Protein AF-0000000077099750 (afdb_homodimer)

InterPro domains:
  IPR000715 Glycosyl transferase, family 4 [PF00953] (78-249)
  IPR000715 Glycosyl transferase, family 4 [PTHR22926] (3-321)
  IPR003524 Phospho-N-acetylmuramoyl-pentapeptide transferase [MF_00038] (4-322)
  IPR003524 Phospho-N-acetylmuramoyl-pentapeptide transferase [TIGR00445] (16-322)
  IPR003524 Phospho-N-acetylmuramoyl-pentapeptide transferase [cd06852] (40-321)
  IPR018480 Phospho-N-acetylmuramoyl-pentapeptide transferase, conserved site [PF10555] (47-59)
  IPR018480 Phospho-N-acetylmuramoyl-pentapeptide transferase, conserved site [PS01347] (47-59)
  IPR018480 Phospho-N-acetylmuramoyl-pentapeptide transferase, conserved site [PS01348] (165-176)

Solvent-accessible surface area (backbone atoms only — not comparable to full-atom values): 31076 Å² total; per-residue (Å²): 105,80,45,65,72,52,48,28,18,55,48,2,17,52,47,10,46,67,46,38,65,60,50,46,56,53,33,37,60,48,38,60,90,54,81,78,79,84,81,67,66,76,79,56,64,82,49,71,80,45,22,56,50,40,13,55,42,35,50,50,7,28,49,59,29,30,64,79,42,35,85,88,20,57,58,35,50,64,30,48,48,37,16,48,46,34,16,49,55,15,37,52,25,40,42,36,27,39,68,64,57,30,92,62,47,60,53,71,67,55,52,46,50,51,52,49,51,48,47,48,54,50,48,50,44,44,69,74,73,43,90,70,70,45,47,29,41,39,69,70,54,73,79,42,62,47,77,43,61,86,49,32,59,63,47,51,49,52,48,39,55,50,36,18,49,4,27,41,52,37,56,75,50,61,34,27,38,46,51,38,44,30,47,41,28,46,43,51,23,53,50,31,48,35,31,36,75,64,73,57,56,67,43,42,33,54,47,29,26,2,43,27,13,3,32,56,21,43,36,73,42,14,36,54,82,42,60,37,36,38,44,45,15,23,23,23,12,50,11,23,35,54,33,40,46,25,48,75,68,28,32,51,67,41,42,65,53,32,41,32,68,26,48,50,18,39,47,34,36,52,50,33,52,56,45,26,74,72,68,72,44,71,80,51,93,32,67,34,43,72,49,24,44,39,77,69,69,43,53,69,68,34,54,36,51,50,52,29,51,52,32,48,53,31,30,53,51,46,44,52,21,88,106,80,45,64,71,52,48,30,18,54,48,1,16,52,46,10,47,66,46,38,66,60,50,44,54,54,33,37,60,48,38,59,89,54,82,80,78,84,79,67,66,76,79,55,63,82,49,73,80,45,23,56,50,40,13,55,41,36,50,50,7,28,48,59,29,30,64,79,42,35,84,89,21,58,57,34,51,66,33,48,47,37,17,49,46,33,17,47,54,14,36,54,25,39,43,36,27,39,69,63,58,30,92,61,47,61,54,70,67,56,51,46,49,51,50,50,51,48,47,47,54,50,48,50,43,44,71,73,73,46,88,71,70,46,46,29,42,39,69,70,54,73,75,41,64,46,76,42,61,83,51,32,59,64,48,49,48,52,49,38,55,52,37,16,49,3,26,42,52,37,57,74,50,60,34,26,38,46,51,38,45,31,47,43,28,46,41,52,23,55,50,30,47,34,30,36,74,64,73,56,57,66,43,41,32,54,49,29,26,2,43,27,12,3,32,56,22,43,35,73,42,14,35,54,83,40,59,36,36,38,43,44,16,23,23,24,12,51,10,23,34,54,35,40,47,25,48,76,69,28,32,51,68,41,41,64,53,33,41,32,68,26,46,51,18,39,48,34,36,52,51,34,52,55,45,25,74,72,69,72,43,72,79,52,91,33,67,34,44,72,48,26,44,39,78,69,69,43,54,67,68,33,54,35,51,50,53,28,51,52,32,46,52,31,31,54,50,47,46,56,20,80

Nearest PDB structures (foldseek):
  6oyh-assembly3_B  TM=9.081E-01  e=1.347E-19  Aquifex aeolicus VF5
  5ckr-assembly1_A-2  TM=8.961E-01  e=1.469E-19  Aquifex aeolicus VF5
  8tlu-assembly1_A  TM=9.001E-01  e=2.369E-19  Escherichia coli K-12
  8g02-assembly1_E  TM=8.988E-01  e=3.659E-19  Escherichia coli K-12
  8tlu-assembly1_E  TM=8.768E-01  e=4.749E-19  Escherichia coli K-12

Foldseek 3Di:
DDPCLLVLLQQLQVQLQVCVVVVLVVQLVLQPPADDDCPADVVCVVQSRAGEQSLVSLLVLLVVLCVVQCVVQVLQPLLNLLLQQQLVLQVQQSCCCRNVRDVGGDDPVSNVVSQCVSLVVSLVCCVPPHPLAQWADDFQPVGDTDRCVVCSSVVSSCLLVLLLVLLQLQQPFQLQSLLLLLLLLVLLLVLQVVCVVVVRHLSNNSSSSSSNNNSNNLSVQRHVVHNYGNTSSNSSSSSSSSSSSCVSSSHSVLCCQLVVSSNQQVVQVVCQVVCCVVPVDGPAPDGSCLSSVVVVPDDSNRSSVVSSVSSNVSSVSRVVRD/DDPCLLVLLQQLQVQLQVCVVVVLVVQLVLQPPADDDCPADVVCVVLSRAGEQSLVSLLVLLVVLCVVQCVVQVLQPLLNLLLQQQLVLQVQQSCCCRNVRDVGGDDPVSNVVSQCVSLVVSLVCCVPPHPLAQWADDFQPVGDTDRCVPCSSVVSSCLLVLLLVLLQLQQPFQLQSLLLLLLLLVLLLVLQVVCVVVVRHLSNNSSSSSSNNNSNNLSVQRHVVHNYGNTSSNSSSSSSSSSSSCVSSSHSVLCCQLVVSSNQQVVQVVCQVVCCVVPVDGPAPDGSCLSSVVVVPDDSNRSSVVSSVSSNVSSVSRVVRD

Radius of gyration: 25.01 Å; Cα contacts (8 Å, |Δi|>4): 1174; chains: 2; bounding box: 54×66×66 Å

Sequence (644 aa):
MNYSIVKPILIAFFVSVVLSPMMIKYLQKLKFGQFIRGEGPESHLKKSGTPTMGGLIILLGIIVASLFYVKDYPNIIPVLFVTLGFGFIGFIDDYIKVVMKRNLGLRAWQKMLGQIIVTGVFAYYLINHTDIGTSMLIPFSHGKYLELGALFVPAIFIILLGTVNGANFTDGLDGLASSVTVLIATFFTVVAIGAGISGNDPGLWPITCATVGALLGFLVFNVYPARVFMGDTGSLALGGFVAATAVMLRLPLFVPLVAFIYMIEVLSVMIQVVYFKKTGKRVFKMAPIHHHFELSGWPETKVVAIFAIVTAILCLIGLIAIMNYSIVKPILIAFFVSVVLSPMMIKYLQKLKFGQFIRGEGPESHLKKSGTPTMGGLIILLGIIVASLFYVKDYPNIIPVLFVTLGFGFIGFIDDYIKVVMKRNLGLRAWQKMLGQIIVTGVFAYYLINHTDIGTSMLIPFSHGKYLELGALFVPAIFIILLGTVNGANFTDGLDGLASSVTVLIATFFTVVAIGAGISGNDPGLWPITCATVGALLGFLVFNVYPARVFMGDTGSLALGGFVAATAVMLRLPLFVPLVAFIYMIEVLSVMIQVVYFKKTGKRVFKMAPIHHHFELSGWPETKVVAIFAIVTAILCLIGLIAI

Structure (mmCIF, N/CA/C/O backbone):
data_AF-0000000077099750-model_v1
#
loop_
_entity.id
_entity.type
_entity.pdbx_description
1 polymer Phospho-N-acetylmuramoyl-pentapeptide-transferase
#
loop_
_atom_site.group_PDB
_atom_site.id
_atom_site.type_symbol
_atom_site.label_atom_id
_atom_site.label_alt_id
_atom_site.label_comp_id
_atom_site.label_asym_id
_atom_site.label_entity_id
_atom_site.label_seq_id
_atom_site.pdbx_PDB_ins_code
_atom_site.Cartn_x
_atom_site.Cartn_y
_atom_site.Cartn_z
_atom_site.occupancy
_atom_site.B_iso_or_equiv
_atom_site.auth_seq_id
_atom_site.auth_comp_id
_atom_site.auth_asym_id
_atom_site.auth_atom_id
_atom_site.pdbx_PDB_model_num
ATOM 1 N N . MET A 1 1 ? -20.812 0.31 10.625 1 77.25 1 MET A N 1
ATOM 2 C CA . MET A 1 1 ? -20.156 -0.792 9.922 1 77.25 1 MET A CA 1
ATOM 3 C C . MET A 1 1 ? -19.312 -1.619 10.875 1 77.25 1 MET A C 1
ATOM 5 O O . MET A 1 1 ? -18.656 -1.07 11.766 1 77.25 1 MET A O 1
ATOM 9 N N . ASN A 1 2 ? -19.422 -2.939 10.828 1 81.69 2 ASN A N 1
ATOM 10 C CA . ASN A 1 2 ? -18.625 -3.844 11.641 1 81.69 2 ASN A CA 1
ATOM 11 C C . ASN A 1 2 ? -17.234 -4.066 11.023 1 81.69 2 ASN A C 1
ATOM 13 O O . ASN A 1 2 ? -17.109 -4.77 10.023 1 81.69 2 ASN A O 1
ATOM 17 N N . TYR A 1 3 ? -16.266 -3.436 11.688 1 87.94 3 TYR A N 1
ATOM 18 C CA . TYR A 1 3 ? -14.93 -3.492 11.117 1 87.94 3 TYR A CA 1
ATOM 19 C C . TYR A 1 3 ? -14.203 -4.754 11.562 1 87.94 3 TYR A C 1
ATOM 21 O O . TYR A 1 3 ? -13.055 -4.984 11.18 1 87.94 3 TYR A O 1
ATOM 29 N N . SER A 1 4 ? -14.883 -5.648 12.273 1 88.88 4 SER A N 1
ATOM 30 C CA . SER A 1 4 ? -14.289 -6.922 12.68 1 88.88 4 SER A CA 1
ATOM 31 C C . SER A 1 4 ? -14.008 -7.809 11.469 1 88.88 4 SER A C 1
ATOM 33 O O . SER A 1 4 ? -13.297 -8.812 11.586 1 88.88 4 SER A O 1
ATOM 35 N N . ILE A 1 5 ? -14.508 -7.379 10.375 1 92 5 ILE A N 1
ATOM 36 C CA . ILE A 1 5 ? -14.344 -8.125 9.133 1 92 5 ILE A CA 1
ATOM 37 C C . ILE A 1 5 ? -12.859 -8.172 8.75 1 92 5 ILE A C 1
ATOM 39 O O . ILE A 1 5 ? -12.445 -9.008 7.953 1 92 5 ILE A O 1
ATOM 43 N N . VAL A 1 6 ? -12 -7.289 9.383 1 95.5 6 VAL A N 1
ATOM 44 C CA . VAL A 1 6 ? -10.586 -7.242 9.023 1 95.5 6 VAL A CA 1
ATOM 45 C C . VAL A 1 6 ? -9.789 -8.203 9.906 1 95.5 6 VAL A C 1
ATOM 47 O O . VAL A 1 6 ? -8.578 -8.352 9.742 1 95.5 6 VAL A O 1
ATOM 50 N N . LYS A 1 7 ? -10.406 -8.938 10.859 1 97.5 7 LYS A N 1
ATOM 51 C CA . LYS A 1 7 ? -9.742 -9.812 11.82 1 97.5 7 LYS A CA 1
ATOM 52 C C . LYS A 1 7 ? -8.93 -10.898 11.117 1 97.5 7 LYS A C 1
ATOM 54 O O . LYS A 1 7 ? -7.805 -11.188 11.508 1 97.5 7 LYS A O 1
ATOM 59 N N . PRO A 1 8 ? -9.461 -11.523 10.023 1 98.5 8 PRO A N 1
ATOM 60 C CA . PRO A 1 8 ? -8.648 -12.547 9.352 1 98.5 8 PRO A CA 1
ATOM 61 C C . PRO A 1 8 ? -7.348 -11.984 8.797 1 98.5 8 PRO A C 1
ATOM 63 O O . PRO A 1 8 ? -6.352 -12.703 8.703 1 98.5 8 PRO A O 1
ATOM 66 N N . ILE A 1 9 ? -7.312 -10.664 8.406 1 98.88 9 ILE A N 1
ATOM 67 C CA . ILE A 1 9 ? -6.074 -10.031 7.965 1 98.88 9 ILE A CA 1
ATOM 68 C C . ILE A 1 9 ? -5.047 -10.062 9.094 1 98.88 9 ILE A C 1
ATOM 70 O O . ILE A 1 9 ? -3.906 -10.484 8.891 1 98.88 9 ILE A O 1
ATOM 74 N N . LEU A 1 10 ? -5.477 -9.672 10.289 1 98.75 10 LEU A N 1
ATOM 75 C CA . LEU A 1 10 ? -4.578 -9.578 11.438 1 98.75 10 LEU A CA 1
ATOM 76 C C . LEU A 1 10 ? -4.121 -10.961 11.875 1 98.75 10 LEU A C 1
ATOM 78 O O . LEU A 1 10 ? -2.947 -11.156 12.203 1 98.75 10 LEU A O 1
ATOM 82 N N . ILE A 1 11 ? -5.027 -11.961 11.859 1 98.69 11 ILE A N 1
ATOM 83 C CA . ILE A 1 11 ? -4.672 -13.328 12.219 1 98.69 11 ILE A CA 1
ATOM 84 C C . ILE A 1 11 ? -3.588 -13.844 11.273 1 98.69 11 ILE A C 1
ATOM 86 O O . ILE A 1 11 ? -2.537 -14.312 11.727 1 98.69 11 ILE A O 1
ATOM 90 N N . ALA A 1 12 ? -3.836 -13.766 9.984 1 98.94 12 ALA A N 1
ATOM 91 C CA . ALA A 1 12 ? -2.887 -14.273 9 1 98.94 12 ALA A CA 1
ATOM 92 C C . ALA A 1 12 ? -1.562 -13.516 9.07 1 98.94 12 ALA A C 1
ATOM 94 O O . ALA A 1 12 ? -0.493 -14.109 8.898 1 98.94 12 ALA A O 1
ATOM 95 N N . PHE A 1 13 ? -1.639 -12.164 9.312 1 98.88 13 PHE A N 1
ATOM 96 C CA . PHE A 1 13 ? -0.435 -11.344 9.438 1 98.88 13 PHE A CA 1
ATOM 97 C C . PHE A 1 13 ? 0.444 -11.852 10.578 1 98.88 13 PHE A C 1
ATOM 99 O O . PHE A 1 13 ? 1.636 -12.102 10.383 1 98.88 13 PHE A O 1
ATOM 106 N N . PHE A 1 14 ? -0.137 -11.992 11.727 1 98.69 14 PHE A N 1
ATOM 107 C CA . PHE A 1 14 ? 0.648 -12.336 12.906 1 98.69 14 PHE A CA 1
ATOM 108 C C . PHE A 1 14 ? 1.142 -13.773 12.82 1 98.69 14 PHE A C 1
ATOM 110 O O . PHE A 1 14 ? 2.238 -14.094 13.289 1 98.69 14 PHE A O 1
ATOM 117 N N . VAL A 1 15 ? 0.367 -14.695 12.195 1 98.62 15 VAL A N 1
ATOM 118 C CA . VAL A 1 15 ? 0.852 -16.047 11.953 1 98.62 15 VAL A CA 1
ATOM 119 C C . VAL A 1 15 ? 2.09 -16 11.062 1 98.62 15 VAL A C 1
ATOM 121 O O . VAL A 1 15 ? 3.104 -16.641 11.359 1 98.62 15 VAL A O 1
ATOM 124 N N . SER A 1 16 ? 2.041 -15.234 9.977 1 98.5 16 SER A N 1
ATOM 125 C CA . SER A 1 16 ? 3.148 -15.133 9.031 1 98.5 16 SER A CA 1
ATOM 126 C C . SER A 1 16 ? 4.379 -14.516 9.695 1 98.5 16 SER A C 1
ATOM 128 O O . SER A 1 16 ? 5.492 -15.008 9.531 1 98.5 16 SER A O 1
ATOM 130 N N . VAL A 1 17 ? 4.168 -13.445 10.492 1 98.5 17 VAL A N 1
ATOM 131 C CA . VAL A 1 17 ? 5.285 -12.734 11.109 1 98.5 17 VAL A CA 1
ATOM 132 C C . VAL A 1 17 ? 5.941 -13.625 12.164 1 98.5 17 VAL A C 1
ATOM 134 O O . VAL A 1 17 ? 7.172 -13.68 12.258 1 98.5 17 VAL A O 1
ATOM 137 N N . VAL A 1 18 ? 5.156 -14.328 12.93 1 98 18 VAL A N 1
ATOM 138 C CA . VAL A 1 18 ? 5.668 -15.109 14.055 1 98 18 VAL A CA 1
ATOM 139 C C . VAL A 1 18 ? 6.367 -16.359 13.523 1 98 18 VAL A C 1
ATOM 141 O O . VAL A 1 18 ? 7.387 -16.781 14.078 1 98 18 VAL A O 1
ATOM 144 N N . LEU A 1 19 ? 5.879 -16.906 12.453 1 96.81 19 LEU A N 1
ATOM 145 C CA . LEU A 1 19 ? 6.434 -18.156 11.914 1 96.81 19 LEU A CA 1
ATOM 146 C C . LEU A 1 19 ? 7.703 -17.875 11.117 1 96.81 19 LEU A C 1
ATOM 148 O O . LEU A 1 19 ? 8.523 -18.781 10.922 1 96.81 19 LEU A O 1
ATOM 152 N N . SER A 1 20 ? 7.879 -16.719 10.609 1 97.31 20 SER A N 1
ATOM 153 C CA . SER A 1 20 ? 8.898 -16.406 9.609 1 97.31 20 SER A CA 1
ATOM 154 C C . SER A 1 20 ? 10.305 -16.641 10.164 1 97.31 20 SER A C 1
ATOM 156 O O . SER A 1 20 ? 11.117 -17.312 9.531 1 97.31 20 SER A O 1
ATOM 158 N N . PRO A 1 21 ? 10.617 -16.109 11.398 1 96.81 21 PRO A N 1
ATOM 159 C CA . PRO A 1 21 ? 11.992 -16.312 11.875 1 96.81 21 PRO A CA 1
ATOM 160 C C . PRO A 1 21 ? 12.359 -17.781 12.023 1 96.81 21 PRO A C 1
ATOM 162 O O . PRO A 1 21 ? 13.453 -18.188 11.617 1 96.81 21 PRO A O 1
ATOM 165 N N . MET A 1 22 ? 11.477 -18.562 12.5 1 96.62 22 MET A N 1
ATOM 166 C CA . MET A 1 22 ? 11.734 -19.984 12.672 1 96.62 22 MET A CA 1
ATOM 167 C C . MET A 1 22 ? 11.836 -20.688 11.32 1 96.62 22 MET A C 1
ATOM 169 O O . MET A 1 22 ? 12.742 -21.5 11.102 1 96.62 22 MET A O 1
ATOM 173 N N . MET A 1 23 ? 10.953 -20.422 10.445 1 96.19 23 MET A N 1
ATOM 174 C CA . MET A 1 23 ? 10.93 -21.062 9.133 1 96.19 23 MET A CA 1
ATOM 175 C C . MET A 1 23 ? 12.141 -20.641 8.305 1 96.19 23 MET A C 1
ATOM 177 O O . MET A 1 23 ? 12.719 -21.469 7.582 1 96.19 23 MET A O 1
ATOM 181 N N . ILE A 1 24 ? 12.484 -19.359 8.438 1 96.31 24 ILE A N 1
ATOM 182 C CA . ILE A 1 24 ? 13.625 -18.859 7.688 1 96.31 24 ILE A CA 1
ATOM 183 C C . ILE A 1 24 ? 14.898 -19.578 8.133 1 96.31 24 ILE A C 1
ATOM 185 O O . ILE A 1 24 ? 15.703 -20 7.297 1 96.31 24 ILE A O 1
ATOM 189 N N . LYS A 1 25 ? 15.094 -19.75 9.406 1 95.38 25 LYS A N 1
ATOM 190 C CA . LYS A 1 25 ? 16.25 -20.484 9.922 1 95.38 25 LYS A CA 1
ATOM 191 C C . LYS A 1 25 ? 16.266 -21.922 9.406 1 95.38 25 LYS A C 1
ATOM 193 O O . LYS A 1 25 ? 17.312 -22.438 9.023 1 95.38 25 LYS A O 1
ATOM 198 N N . TYR A 1 26 ? 15.125 -22.516 9.445 1 95 26 TYR A N 1
ATOM 199 C CA . TYR A 1 26 ? 15 -23.891 8.969 1 95 26 TYR A CA 1
ATOM 200 C C . TYR A 1 26 ? 15.312 -23.984 7.48 1 95 26 TYR A C 1
ATOM 202 O O . TYR A 1 26 ? 16.047 -24.859 7.047 1 95 26 TYR A O 1
ATOM 210 N N . LEU A 1 27 ? 14.781 -23.078 6.668 1 94.12 27 LEU A N 1
ATOM 211 C CA . LEU A 1 27 ? 14.969 -23.094 5.223 1 94.12 27 LEU A CA 1
ATOM 212 C C . LEU A 1 27 ? 16.422 -22.781 4.867 1 94.12 27 LEU A C 1
ATOM 214 O O . LEU A 1 27 ? 16.938 -23.297 3.875 1 94.12 27 LEU A O 1
ATOM 218 N N . GLN A 1 28 ? 17.016 -21.938 5.68 1 92.75 28 GLN A N 1
ATOM 219 C CA . GLN A 1 28 ? 18.438 -21.641 5.488 1 92.75 28 GLN A CA 1
ATOM 220 C C . GLN A 1 28 ? 19.281 -22.891 5.664 1 92.75 28 GLN A C 1
ATOM 222 O O . GLN A 1 28 ? 20.25 -23.109 4.922 1 92.75 28 GLN A O 1
ATOM 227 N N . LYS A 1 29 ? 18.953 -23.688 6.582 1 90.69 29 LYS A N 1
ATOM 228 C CA . LYS A 1 29 ? 19.672 -24.938 6.82 1 90.69 29 LYS A CA 1
ATOM 229 C C . LYS A 1 29 ? 19.484 -25.906 5.648 1 90.69 29 LYS A C 1
ATOM 231 O O . LYS A 1 29 ? 20.422 -26.625 5.289 1 90.69 29 LYS A O 1
ATOM 236 N N . LEU A 1 30 ? 18.359 -25.922 5.117 1 88.81 30 LEU A N 1
ATOM 237 C CA . LEU A 1 30 ? 18.078 -26.828 3.998 1 88.81 30 LEU A CA 1
ATOM 238 C C . LEU A 1 30 ? 18.844 -26.391 2.754 1 88.81 30 LEU A C 1
ATOM 240 O O . LEU A 1 30 ? 19.234 -27.234 1.94 1 88.81 30 LEU A O 1
ATOM 244 N N . LYS A 1 31 ? 18.922 -25.062 2.572 1 82.31 31 LYS A N 1
ATOM 245 C CA . LYS A 1 31 ? 19.562 -24.531 1.38 1 82.31 31 LYS A CA 1
ATOM 246 C C . LYS A 1 31 ? 21.094 -24.656 1.464 1 82.31 31 LYS A C 1
ATOM 248 O O . LYS A 1 31 ? 21.781 -24.594 0.445 1 82.31 31 LYS A O 1
ATOM 253 N N . PHE A 1 32 ? 21.531 -24.812 2.619 1 68.81 32 PHE A N 1
ATOM 254 C CA . PHE A 1 32 ? 22.984 -24.875 2.838 1 68.81 32 PHE A CA 1
ATOM 255 C C . PHE A 1 32 ? 23.609 -25.953 1.98 1 68.81 32 PHE A C 1
ATOM 257 O O . PHE A 1 32 ? 23.141 -27.094 1.964 1 68.81 32 PHE A O 1
ATOM 264 N N . GLY A 1 33 ? 24.594 -25.531 1.117 1 59.81 33 GLY A N 1
ATOM 265 C CA . GLY A 1 33 ? 25.328 -26.453 0.26 1 59.81 33 GLY A CA 1
ATOM 266 C C . GLY A 1 33 ? 24.812 -26.484 -1.166 1 59.81 33 GLY A C 1
ATOM 267 O O . GLY A 1 33 ? 25.312 -27.25 -1.999 1 59.81 33 GLY A O 1
ATOM 268 N N . GLN A 1 34 ? 23.766 -25.672 -1.375 1 61.53 34 GLN A N 1
ATOM 269 C CA . GLN A 1 34 ? 23.188 -25.656 -2.717 1 61.53 34 GLN A CA 1
ATOM 270 C C . GLN A 1 34 ? 24 -24.781 -3.654 1 61.53 34 GLN A C 1
ATOM 272 O O . GLN A 1 34 ? 24.438 -23.688 -3.27 1 61.53 34 GLN A O 1
ATOM 277 N N . PHE A 1 35 ? 24.391 -25.266 -4.828 1 52.84 35 PHE A N 1
ATOM 278 C CA . PHE A 1 35 ? 25.094 -24.562 -5.883 1 52.84 35 PHE A CA 1
ATOM 279 C C . PHE A 1 35 ? 24.172 -23.609 -6.617 1 52.84 35 PHE A C 1
ATOM 281 O O . PHE A 1 35 ? 23.016 -23.953 -6.914 1 52.84 35 PHE A O 1
ATOM 288 N N . ILE A 1 36 ? 24.344 -22.203 -6.586 1 56.66 36 ILE A N 1
ATOM 289 C CA . ILE A 1 36 ? 23.5 -21.188 -7.203 1 56.66 36 ILE A CA 1
ATOM 290 C C . ILE A 1 36 ? 23.812 -21.094 -8.695 1 56.66 36 ILE A C 1
ATOM 292 O O . ILE A 1 36 ? 24.969 -20.891 -9.078 1 56.66 36 ILE A O 1
ATOM 296 N N . ARG A 1 37 ? 22.812 -21.516 -9.594 1 50.97 37 ARG A N 1
ATOM 297 C CA . ARG A 1 37 ? 22.969 -21.312 -11.031 1 50.97 37 ARG A CA 1
ATOM 298 C C . ARG A 1 37 ? 22.906 -19.828 -11.383 1 50.97 37 ARG A C 1
ATOM 300 O O . ARG A 1 37 ? 22.156 -19.078 -10.773 1 50.97 37 ARG A O 1
ATOM 307 N N . GLY A 1 38 ? 23.781 -19.234 -12.172 1 52 38 GLY A N 1
ATOM 308 C CA . GLY A 1 38 ? 24.156 -17.891 -12.555 1 52 38 GLY A CA 1
ATOM 309 C C . GLY A 1 38 ? 23.203 -17.25 -13.539 1 52 38 GLY A C 1
ATOM 310 O O . GLY A 1 38 ? 23.594 -16.406 -14.352 1 52 38 GLY A O 1
ATOM 311 N N . GLU A 1 39 ? 21.844 -17.703 -13.609 1 57.62 39 GLU A N 1
ATOM 312 C CA . GLU A 1 39 ? 21.047 -17.016 -14.633 1 57.62 39 GLU A CA 1
ATOM 313 C C . GLU A 1 39 ? 20.391 -15.766 -14.07 1 57.62 39 GLU A C 1
ATOM 315 O O . GLU A 1 39 ? 20.016 -15.727 -12.898 1 57.62 39 GLU A O 1
ATOM 320 N N . GLY A 1 40 ? 20.438 -14.594 -14.648 1 59.28 40 GLY A N 1
ATOM 321 C CA . GLY A 1 40 ? 19.891 -13.289 -14.312 1 59.28 40 GLY A CA 1
ATOM 322 C C . GLY A 1 40 ? 20.938 -12.195 -14.266 1 59.28 40 GLY A C 1
ATOM 323 O O . GLY A 1 40 ? 22.094 -12.43 -14.617 1 59.28 40 GLY A O 1
ATOM 324 N N . PRO A 1 41 ? 20.328 -11 -13.938 1 64.88 41 PRO A N 1
ATOM 325 C CA . PRO A 1 41 ? 21.312 -9.93 -13.82 1 64.88 41 PRO A CA 1
ATOM 326 C C . PRO A 1 41 ? 22.375 -10.227 -12.773 1 64.88 41 PRO A C 1
ATOM 328 O O . PRO A 1 41 ? 22.094 -10.867 -11.758 1 64.88 41 PRO A O 1
ATOM 331 N N . GLU A 1 42 ? 23.625 -9.953 -13.047 1 65.88 42 GLU A N 1
ATOM 332 C CA . GLU A 1 42 ? 24.766 -10.188 -12.18 1 65.88 42 GLU A CA 1
ATOM 333 C C . GLU A 1 42 ? 24.5 -9.672 -10.766 1 65.88 42 GLU A C 1
ATOM 335 O O . GLU A 1 42 ? 25.031 -10.219 -9.789 1 65.88 42 GLU A O 1
ATOM 340 N N . SER A 1 43 ? 23.641 -8.727 -10.703 1 64.62 43 SER A N 1
ATOM 341 C CA . SER A 1 43 ? 23.328 -8.117 -9.414 1 64.62 43 SER A CA 1
ATOM 342 C C . SER A 1 43 ? 22.609 -9.102 -8.5 1 64.62 43 SER A C 1
ATOM 344 O O . SER A 1 43 ? 22.594 -8.914 -7.281 1 64.62 43 SER A O 1
ATOM 346 N N . HIS A 1 44 ? 22.125 -10.156 -9.016 1 76 44 HIS A N 1
ATOM 347 C CA . HIS A 1 44 ? 21.375 -11.141 -8.242 1 76 44 HIS A CA 1
ATOM 348 C C . HIS A 1 44 ? 22.312 -12.141 -7.57 1 76 44 HIS A C 1
ATOM 350 O O . HIS A 1 44 ? 21.891 -12.883 -6.68 1 76 44 HIS A O 1
ATOM 356 N N . LEU A 1 45 ? 23.5 -12.172 -7.941 1 65.81 45 LEU A N 1
ATOM 357 C CA . LEU A 1 45 ? 24.484 -13.086 -7.348 1 65.81 45 LEU A CA 1
ATOM 358 C C . LEU A 1 45 ? 24.703 -12.758 -5.875 1 65.81 45 LEU A C 1
ATOM 360 O O . LEU A 1 45 ? 25.031 -13.641 -5.078 1 65.81 45 LEU A O 1
ATOM 364 N N . LYS A 1 46 ? 24.484 -11.547 -5.465 1 67.12 46 LYS A N 1
ATOM 365 C CA . LYS A 1 46 ? 24.672 -11.102 -4.09 1 67.12 46 LYS A CA 1
ATOM 366 C C . LYS A 1 46 ? 23.625 -11.695 -3.164 1 67.12 46 LYS A C 1
ATOM 368 O O . LYS A 1 46 ? 23.797 -11.711 -1.943 1 67.12 46 LYS A O 1
ATOM 373 N N . LYS A 1 47 ? 22.688 -12.352 -3.805 1 74.38 47 LYS A N 1
ATOM 374 C CA . LYS A 1 47 ? 21.578 -12.875 -3.021 1 74.38 47 LYS A CA 1
ATOM 375 C C . LYS A 1 47 ? 21.719 -14.375 -2.805 1 74.38 47 LYS A C 1
ATOM 377 O O . LYS A 1 47 ? 20.781 -15.031 -2.342 1 74.38 47 LYS A O 1
ATOM 382 N N . SER A 1 48 ? 22.625 -14.969 -3.102 1 72.06 48 SER A N 1
ATOM 383 C CA . SER A 1 48 ? 22.844 -16.406 -3.131 1 72.06 48 SER A CA 1
ATOM 384 C C . SER A 1 48 ? 22.625 -17.031 -1.755 1 72.06 48 SER A C 1
ATOM 386 O O . SER A 1 48 ? 22.234 -18.188 -1.648 1 72.06 48 SER A O 1
ATOM 388 N N . GLY A 1 49 ? 22.5 -16.312 -0.715 1 82.25 49 GLY A N 1
ATOM 389 C CA . GLY A 1 49 ? 22.344 -16.859 0.623 1 82.25 49 GLY A CA 1
ATOM 390 C C . GLY A 1 49 ? 20.938 -16.766 1.149 1 82.25 49 GLY A C 1
ATOM 391 O O . GLY A 1 49 ? 20.594 -17.391 2.158 1 82.25 49 GLY A O 1
ATOM 392 N N . THR A 1 50 ? 20.047 -16.297 0.363 1 91.62 50 THR A N 1
ATOM 393 C CA . THR A 1 50 ? 18.672 -16.125 0.818 1 91.62 50 THR A CA 1
ATOM 394 C C . THR A 1 50 ? 17.844 -17.375 0.562 1 91.62 50 THR A C 1
ATOM 396 O O . THR A 1 50 ? 17.812 -17.891 -0.562 1 91.62 50 THR A O 1
ATOM 399 N N . PRO A 1 51 ? 17.297 -17.953 1.582 1 94.75 51 PRO A N 1
ATOM 400 C CA . PRO A 1 51 ? 16.531 -19.188 1.397 1 94.75 51 PRO A CA 1
ATOM 401 C C . PRO A 1 51 ? 15.258 -18.984 0.577 1 94.75 51 PRO A C 1
ATOM 403 O O . PRO A 1 51 ? 14.719 -17.875 0.535 1 94.75 51 PRO A O 1
ATOM 406 N N . THR A 1 52 ? 14.828 -20.078 -0.102 1 94.75 52 THR A N 1
ATOM 407 C CA . THR A 1 52 ? 13.586 -20.094 -0.862 1 94.75 52 THR A CA 1
ATOM 408 C C . THR A 1 52 ? 12.562 -21.016 -0.203 1 94.75 52 THR A C 1
ATOM 410 O O . THR A 1 52 ? 12.727 -21.406 0.954 1 94.75 52 THR A O 1
ATOM 413 N N . MET A 1 53 ? 11.375 -21.156 -0.732 1 96.44 53 MET A N 1
ATOM 414 C CA . MET A 1 53 ? 10.242 -21.938 -0.228 1 96.44 53 MET A CA 1
ATOM 415 C C . MET A 1 53 ? 9.5 -21.172 0.86 1 96.44 53 MET A C 1
ATOM 417 O O . MET A 1 53 ? 8.766 -21.766 1.651 1 96.44 53 MET A O 1
ATOM 421 N N . GLY A 1 54 ? 9.703 -19.891 0.928 1 97.69 54 GLY A N 1
ATOM 422 C CA . GLY A 1 54 ? 9 -19.062 1.888 1 97.69 54 GLY A CA 1
ATOM 423 C C . GLY A 1 54 ? 7.5 -19.031 1.674 1 97.69 54 GLY A C 1
ATOM 424 O O . GLY A 1 54 ? 6.75 -18.594 2.553 1 97.69 54 GLY A O 1
ATOM 425 N N . GLY A 1 55 ? 7.082 -19.516 0.514 1 98.62 55 GLY A N 1
ATOM 426 C CA . GLY A 1 55 ? 5.656 -19.641 0.253 1 98.62 55 GLY A CA 1
ATOM 427 C C . GLY A 1 55 ? 4.918 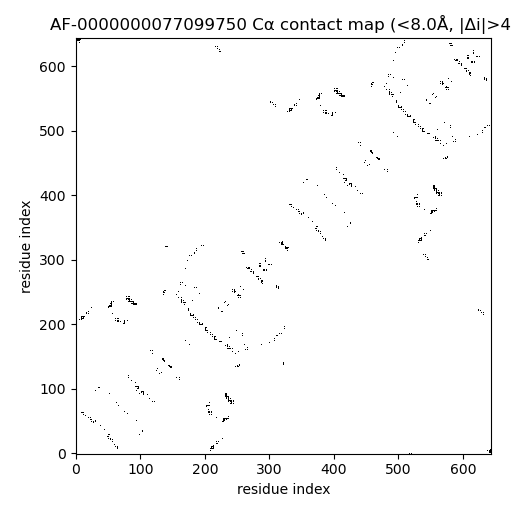-20.422 1.317 1 98.62 55 GLY A C 1
ATOM 428 O O . GLY A 1 55 ? 3.719 -20.234 1.521 1 98.62 55 GLY A O 1
ATOM 429 N N . LEU A 1 56 ? 5.594 -21.266 2.006 1 98.5 56 LEU A N 1
ATOM 430 C CA . LEU A 1 56 ? 5.008 -22.047 3.088 1 98.5 56 LEU A CA 1
ATOM 431 C C . LEU A 1 56 ? 4.48 -21.141 4.191 1 98.5 56 LEU A C 1
ATOM 433 O O . LEU A 1 56 ? 3.455 -21.438 4.812 1 98.5 56 LEU A O 1
ATOM 437 N N . ILE A 1 57 ? 5.191 -20.078 4.461 1 98.69 57 ILE A N 1
ATOM 438 C CA . ILE A 1 57 ? 4.785 -19.109 5.473 1 98.69 57 ILE A CA 1
ATOM 439 C C . ILE A 1 57 ? 3.459 -18.469 5.066 1 98.69 57 ILE A C 1
ATOM 441 O O . ILE A 1 57 ? 2.541 -18.359 5.883 1 98.69 57 ILE A O 1
ATOM 445 N N . ILE A 1 58 ? 3.361 -18.062 3.797 1 98.88 58 ILE A N 1
ATOM 446 C CA . ILE A 1 58 ? 2.158 -17.438 3.252 1 98.88 58 ILE A CA 1
ATOM 447 C C . ILE A 1 58 ? 0.982 -18.406 3.361 1 98.88 58 ILE A C 1
ATOM 449 O O . ILE A 1 58 ? -0.083 -18.047 3.867 1 98.88 58 ILE A O 1
ATOM 453 N N . LEU A 1 59 ? 1.231 -19.656 2.936 1 98.94 59 LEU A N 1
ATOM 454 C CA . LEU A 1 59 ? 0.175 -20.656 2.898 1 98.94 59 LEU A CA 1
ATOM 455 C C . LEU A 1 59 ? -0.314 -20.984 4.305 1 98.94 59 LEU A C 1
ATOM 457 O O . LEU A 1 59 ? -1.517 -21.141 4.527 1 98.94 59 LEU A O 1
ATOM 461 N N . LEU A 1 60 ? 0.577 -21.094 5.262 1 98.75 60 LEU A N 1
ATOM 462 C CA . LEU A 1 60 ? 0.182 -21.375 6.637 1 98.75 60 LEU A CA 1
ATOM 463 C C . LEU A 1 60 ? -0.655 -20.25 7.211 1 98.75 60 LEU A C 1
ATOM 465 O O . LEU A 1 60 ? -1.627 -20.484 7.93 1 98.75 60 LEU A O 1
ATOM 469 N N . GLY A 1 61 ? -0.255 -18.969 6.906 1 98.81 61 GLY A N 1
ATOM 470 C CA . GLY A 1 61 ? -1.066 -17.844 7.32 1 98.81 61 GLY A CA 1
ATOM 471 C C . GLY A 1 61 ? -2.479 -17.891 6.766 1 98.81 61 GLY A C 1
ATOM 472 O O . GLY A 1 61 ? -3.445 -17.672 7.5 1 98.81 61 GLY A O 1
ATOM 473 N N . ILE A 1 62 ? -2.586 -18.203 5.484 1 98.94 62 ILE A N 1
ATOM 474 C CA . ILE A 1 62 ? -3.883 -18.266 4.816 1 98.94 62 ILE A CA 1
ATOM 475 C C . ILE A 1 62 ? -4.711 -19.406 5.422 1 98.94 62 ILE A C 1
ATOM 477 O O . ILE A 1 62 ? -5.891 -19.219 5.727 1 98.94 62 ILE A O 1
ATOM 481 N N . ILE A 1 63 ? -4.094 -20.562 5.625 1 98.88 63 ILE A N 1
ATOM 482 C CA . ILE A 1 63 ? -4.789 -21.75 6.125 1 98.88 63 ILE A CA 1
ATOM 483 C C . ILE A 1 63 ? -5.32 -21.484 7.531 1 98.88 63 ILE A C 1
ATOM 485 O O . ILE A 1 63 ? -6.504 -21.688 7.805 1 98.88 63 ILE A O 1
ATOM 489 N N . VAL A 1 64 ? -4.465 -21 8.414 1 98.75 64 VAL A N 1
ATOM 490 C CA . VAL A 1 64 ? -4.836 -20.797 9.812 1 98.75 64 VAL A CA 1
ATOM 491 C C . VAL A 1 64 ? -5.988 -19.797 9.906 1 98.75 64 VAL A C 1
ATOM 493 O O . VAL A 1 64 ? -6.988 -20.062 10.586 1 98.75 64 VAL A O 1
ATOM 496 N N . ALA A 1 65 ? -5.891 -18.703 9.195 1 98.69 65 ALA A N 1
ATOM 497 C CA . ALA A 1 65 ? -6.965 -17.703 9.234 1 98.69 65 ALA A CA 1
ATOM 498 C C . ALA A 1 65 ? -8.25 -18.266 8.625 1 98.69 65 ALA A C 1
ATOM 500 O O . ALA A 1 65 ? -9.336 -18.062 9.156 1 98.69 65 ALA A O 1
ATOM 501 N N . SER A 1 66 ? -8.133 -19.031 7.527 1 98.38 66 SER A N 1
ATOM 502 C CA . SER A 1 66 ? -9.297 -19.562 6.816 1 98.38 66 SER A CA 1
ATOM 503 C C . SER A 1 66 ? -10.031 -20.594 7.656 1 98.38 66 SER A C 1
ATOM 505 O O . SER A 1 66 ? -11.25 -20.719 7.566 1 98.38 66 SER A O 1
ATOM 507 N N . LEU A 1 67 ? -9.32 -21.328 8.477 1 97.81 67 LEU A N 1
ATOM 508 C CA . LEU A 1 67 ? -9.906 -22.391 9.273 1 97.81 67 LEU A CA 1
ATOM 509 C C . LEU A 1 67 ? -10.906 -21.828 10.281 1 97.81 67 LEU A C 1
ATOM 511 O O . LEU A 1 67 ? -11.883 -22.5 10.625 1 97.81 67 LEU A O 1
ATOM 515 N N . PHE A 1 68 ? -10.742 -20.609 10.719 1 97.81 68 PHE A N 1
ATOM 516 C CA . PHE A 1 68 ? -11.664 -19.984 11.656 1 97.81 68 PHE A CA 1
ATOM 517 C C . PHE A 1 68 ? -12.977 -19.625 10.977 1 97.81 68 PHE A C 1
ATOM 519 O O . PHE A 1 68 ? -14 -19.422 11.641 1 97.81 68 PHE A O 1
ATOM 526 N N . TYR A 1 69 ? -12.961 -19.625 9.609 1 97.88 69 TYR A N 1
ATOM 527 C CA . TYR A 1 69 ? -14.117 -19.047 8.945 1 97.88 69 TYR A CA 1
ATOM 528 C C . TYR A 1 69 ? -14.742 -20.047 7.977 1 97.88 69 TYR A C 1
ATOM 530 O O . TYR A 1 69 ? -15.875 -19.844 7.516 1 97.88 69 TYR A O 1
ATOM 538 N N . VAL A 1 70 ? -14.094 -21.156 7.699 1 97.81 70 VAL A N 1
ATOM 539 C CA . VAL A 1 70 ? -14.461 -22.047 6.602 1 9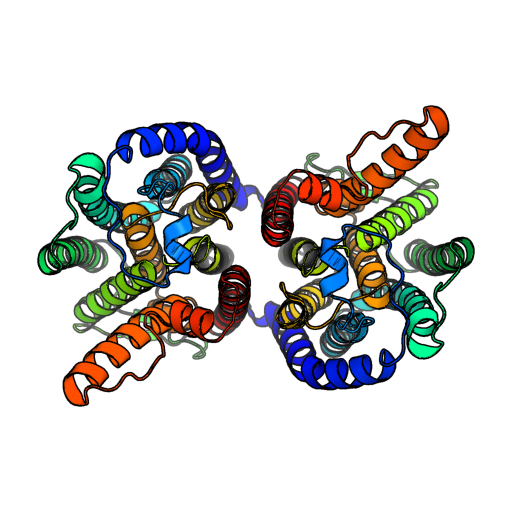7.81 70 VAL A CA 1
ATOM 540 C C . VAL A 1 70 ? -15.82 -22.672 6.879 1 97.81 70 VAL A C 1
ATOM 542 O O . VAL A 1 70 ? -16.594 -22.922 5.953 1 97.81 70 VAL A O 1
ATOM 545 N N . LYS A 1 71 ? -16.266 -22.922 8.109 1 97.94 71 LYS A N 1
ATOM 546 C CA . LYS A 1 71 ? -17.562 -23.516 8.453 1 97.94 71 LYS A CA 1
ATOM 547 C C . LYS A 1 71 ? -18.703 -22.578 8.055 1 97.94 71 LYS A C 1
ATOM 549 O O . LYS A 1 71 ? -19.703 -23.016 7.473 1 97.94 71 LYS A O 1
ATOM 554 N N . ASP A 1 72 ? -18.594 -21.312 8.375 1 97.31 72 ASP A N 1
ATOM 555 C CA . ASP A 1 72 ? -19.625 -20.312 8.109 1 97.31 72 ASP A CA 1
ATOM 556 C C . ASP A 1 72 ? -19.547 -19.812 6.668 1 97.31 72 ASP A C 1
ATOM 558 O O . ASP A 1 72 ? -20.531 -19.297 6.129 1 97.31 72 ASP A O 1
ATOM 562 N N . TYR A 1 73 ? -18.391 -20 6.023 1 97.44 73 TYR A N 1
ATOM 563 C CA . TYR A 1 73 ? -18.156 -19.531 4.66 1 97.44 73 TYR A CA 1
ATOM 564 C C . TYR A 1 73 ? -17.562 -20.641 3.797 1 97.44 73 TYR A C 1
ATOM 566 O O . TYR A 1 73 ? -16.391 -20.562 3.408 1 97.44 73 TYR A O 1
ATOM 574 N N . PRO A 1 74 ? -18.312 -21.547 3.43 1 97.19 74 PRO A N 1
ATOM 575 C CA . PRO A 1 74 ? -17.812 -22.734 2.746 1 97.19 74 PRO A CA 1
ATOM 576 C C . PRO A 1 74 ? -17.219 -22.438 1.375 1 97.19 74 PRO A C 1
ATOM 578 O O . PRO A 1 74 ? -16.453 -23.234 0.836 1 97.19 74 PRO A O 1
ATOM 581 N N . ASN A 1 75 ? -17.562 -21.266 0.77 1 97.44 75 ASN A N 1
ATOM 582 C CA . ASN A 1 75 ? -17.016 -20.922 -0.534 1 97.44 75 ASN A CA 1
ATOM 583 C C . ASN A 1 75 ? -15.516 -20.656 -0.455 1 97.44 75 ASN A C 1
ATOM 585 O O . ASN A 1 75 ? -14.852 -20.516 -1.483 1 97.44 75 ASN A O 1
ATOM 589 N N . ILE A 1 76 ? -14.938 -20.688 0.733 1 98.25 76 ILE A N 1
ATOM 590 C CA . ILE A 1 76 ? -13.5 -20.609 0.955 1 98.25 76 ILE A CA 1
ATOM 591 C C . ILE A 1 76 ? -12.828 -21.859 0.397 1 98.25 76 ILE A C 1
ATOM 593 O O . ILE A 1 76 ? -11.695 -21.797 -0.092 1 98.25 76 ILE A O 1
ATOM 597 N N . ILE A 1 77 ? -13.5 -22.953 0.373 1 98.38 77 ILE A N 1
ATOM 598 C CA . ILE A 1 77 ? -12.93 -24.281 0.151 1 98.38 77 ILE A CA 1
ATOM 599 C C . ILE A 1 77 ? -12.398 -24.375 -1.275 1 98.38 77 ILE A C 1
ATOM 601 O O . ILE A 1 77 ? -11.25 -24.781 -1.489 1 98.38 77 ILE A O 1
ATOM 605 N N . PRO A 1 78 ? -13.211 -24 -2.307 1 98.5 78 PRO A N 1
ATOM 606 C CA . PRO A 1 78 ? -12.648 -24.125 -3.654 1 98.5 78 PRO A CA 1
ATOM 607 C C . PRO A 1 78 ? -11.461 -23.203 -3.883 1 98.5 78 PRO A C 1
ATOM 609 O O . PRO A 1 78 ? -10.516 -23.562 -4.586 1 98.5 78 PRO A O 1
ATOM 612 N N . VAL A 1 79 ? -11.438 -21.984 -3.35 1 98.81 79 VAL A N 1
ATOM 613 C CA . VAL A 1 79 ? -10.312 -21.078 -3.479 1 98.81 79 VAL A CA 1
ATOM 614 C C . VAL A 1 79 ? -9.094 -21.656 -2.76 1 98.81 79 VAL A C 1
ATOM 616 O O . VAL A 1 79 ? -7.977 -21.609 -3.281 1 98.81 79 VAL A O 1
ATOM 619 N N . LEU A 1 80 ? -9.336 -22.156 -1.553 1 98.88 80 LEU A N 1
ATOM 620 C CA . LEU A 1 80 ? -8.266 -22.797 -0.782 1 98.88 80 LEU A CA 1
ATOM 621 C C . LEU A 1 80 ? -7.695 -24 -1.524 1 98.88 80 LEU A C 1
ATOM 623 O O . LEU A 1 80 ? -6.48 -24.203 -1.55 1 98.88 80 LEU A O 1
ATOM 627 N N . PHE A 1 81 ? -8.555 -24.797 -2.107 1 98.81 81 PHE A N 1
ATOM 628 C CA . PHE A 1 81 ? -8.141 -25.969 -2.871 1 98.81 81 PHE A CA 1
ATOM 629 C C . PHE A 1 81 ? -7.199 -25.562 -4.004 1 98.81 81 PHE A C 1
ATOM 631 O O . PHE A 1 81 ? -6.125 -26.156 -4.16 1 98.81 81 PHE A O 1
ATOM 638 N N . VAL A 1 82 ? -7.609 -24.594 -4.777 1 98.94 82 VAL A N 1
ATOM 639 C CA . VAL A 1 82 ? -6.809 -24.172 -5.918 1 98.94 82 VAL A CA 1
ATOM 640 C C . VAL A 1 82 ? -5.492 -23.562 -5.43 1 98.94 82 VAL A C 1
ATOM 642 O O . VAL A 1 82 ? -4.426 -23.859 -5.965 1 98.94 82 VAL A O 1
ATOM 645 N N . THR A 1 83 ? -5.535 -22.688 -4.402 1 98.94 83 THR A N 1
ATOM 646 C CA . THR A 1 83 ? -4.352 -22.047 -3.836 1 98.94 83 THR A CA 1
ATOM 647 C C . THR A 1 83 ? -3.354 -23.094 -3.348 1 98.94 83 THR A C 1
ATOM 649 O O . THR A 1 83 ? -2.18 -23.062 -3.725 1 98.94 83 THR A O 1
ATOM 652 N N . LEU A 1 84 ? -3.838 -24.062 -2.59 1 98.94 84 LEU A N 1
ATOM 653 C CA . LEU A 1 84 ? -2.977 -25.094 -2.021 1 98.94 84 LEU A CA 1
ATOM 654 C C . LEU A 1 84 ? -2.529 -26.078 -3.096 1 98.94 84 LEU A C 1
ATOM 656 O O . LEU A 1 84 ? -1.414 -26.609 -3.041 1 98.94 84 LEU A O 1
ATOM 660 N N . GLY A 1 85 ? -3.443 -26.406 -4.027 1 98.94 85 GLY A N 1
ATOM 661 C CA . GLY A 1 85 ? -3.062 -27.297 -5.121 1 98.94 85 GLY A CA 1
ATOM 662 C C . GLY A 1 85 ? -1.895 -26.766 -5.934 1 98.94 85 GLY A C 1
ATOM 663 O O . GLY A 1 85 ? -0.915 -27.469 -6.16 1 98.94 85 GLY A O 1
ATOM 664 N N . PHE A 1 86 ? -2.008 -25.531 -6.352 1 98.94 86 PHE A N 1
ATOM 665 C CA . PHE A 1 86 ? -0.915 -24.906 -7.094 1 98.94 86 PHE A CA 1
ATOM 666 C C . PHE A 1 86 ? 0.308 -24.719 -6.203 1 98.94 86 PHE A C 1
ATOM 668 O O . PHE A 1 86 ? 1.443 -24.875 -6.66 1 98.94 86 PHE A O 1
ATOM 675 N N . GLY A 1 87 ? 0.082 -24.344 -4.895 1 98.88 87 GLY A N 1
ATOM 676 C CA . GLY A 1 87 ? 1.178 -24.281 -3.941 1 98.88 87 GLY A CA 1
ATOM 677 C C . GLY A 1 87 ? 1.926 -25.594 -3.803 1 98.88 87 GLY A C 1
ATOM 678 O O . GLY A 1 87 ? 3.15 -25.609 -3.656 1 98.88 87 GLY A O 1
ATOM 679 N N . PHE A 1 88 ? 1.18 -26.656 -3.83 1 98.81 88 PHE A N 1
ATOM 680 C CA . PHE A 1 88 ? 1.769 -27.984 -3.715 1 98.81 88 PHE A CA 1
ATOM 681 C C . PHE A 1 88 ? 2.643 -28.297 -4.922 1 98.81 88 PHE A C 1
ATOM 683 O O . PHE A 1 88 ? 3.727 -28.859 -4.781 1 98.81 88 PHE A O 1
ATOM 690 N N . ILE A 1 89 ? 2.184 -28 -6.094 1 98.69 89 ILE A N 1
ATOM 691 C CA . ILE A 1 89 ? 2.99 -28.172 -7.297 1 98.69 89 ILE A CA 1
ATOM 692 C C . ILE A 1 89 ? 4.293 -27.375 -7.152 1 98.69 89 ILE A C 1
ATOM 694 O O . ILE A 1 89 ? 5.375 -27.906 -7.434 1 98.69 89 ILE A O 1
ATOM 698 N N . GLY A 1 90 ? 4.184 -26.109 -6.699 1 98.56 90 GLY A N 1
ATOM 699 C CA . GLY A 1 90 ? 5.359 -25.281 -6.461 1 98.56 90 GLY A CA 1
ATOM 700 C C . GLY A 1 90 ? 6.27 -25.844 -5.387 1 98.56 90 GLY A C 1
ATOM 701 O O . GLY A 1 90 ? 7.496 -25.766 -5.496 1 98.56 90 GLY A O 1
ATOM 702 N N . PHE A 1 91 ? 5.656 -26.406 -4.375 1 98.19 91 PHE A N 1
ATOM 703 C CA . PHE A 1 91 ? 6.418 -27 -3.281 1 98.19 91 PHE A CA 1
ATOM 704 C C . PHE A 1 91 ? 7.273 -28.156 -3.783 1 98.19 91 PHE A C 1
ATOM 706 O O . PHE A 1 91 ? 8.445 -28.281 -3.416 1 98.19 91 PHE A O 1
ATOM 713 N N . ILE A 1 92 ? 6.723 -29.016 -4.566 1 97.88 92 ILE A N 1
ATOM 714 C CA . ILE A 1 92 ? 7.48 -30.125 -5.125 1 97.88 92 ILE A CA 1
ATOM 715 C C . ILE A 1 92 ? 8.656 -29.594 -5.938 1 97.88 92 ILE A C 1
ATOM 717 O O . ILE A 1 92 ? 9.781 -30.094 -5.812 1 97.88 92 ILE A O 1
ATOM 721 N N . ASP A 1 93 ? 8.414 -28.594 -6.754 1 96.94 93 ASP A N 1
ATOM 722 C CA . ASP A 1 93 ? 9.461 -27.984 -7.57 1 96.94 93 ASP A CA 1
ATOM 723 C C . ASP A 1 93 ? 10.594 -27.438 -6.703 1 96.94 93 ASP A C 1
ATOM 725 O O . ASP A 1 93 ? 11.766 -27.734 -6.949 1 96.94 93 ASP A O 1
ATOM 729 N N . ASP A 1 94 ? 10.227 -26.688 -5.668 1 96.31 94 ASP A N 1
ATOM 730 C CA . ASP A 1 94 ? 11.219 -26.094 -4.766 1 96.31 94 ASP A CA 1
ATOM 731 C C . ASP A 1 94 ? 11.945 -27.172 -3.967 1 96.31 94 ASP A C 1
ATOM 733 O O . ASP A 1 94 ? 13.141 -27.062 -3.717 1 96.31 94 ASP A O 1
ATOM 737 N N . TYR A 1 95 ? 11.156 -28.156 -3.531 1 94.44 95 TYR A N 1
ATOM 738 C CA . TYR A 1 95 ? 11.719 -29.234 -2.725 1 94.44 95 TYR A CA 1
ATOM 739 C C . TYR A 1 95 ? 12.812 -29.969 -3.484 1 94.44 95 TYR A C 1
ATOM 741 O O . TYR A 1 95 ? 13.867 -30.266 -2.924 1 94.44 95 TYR A O 1
ATOM 749 N N . ILE A 1 96 ? 12.617 -30.266 -4.719 1 93.56 96 ILE A N 1
ATOM 750 C CA . ILE A 1 96 ? 13.586 -30.953 -5.562 1 93.56 96 ILE A CA 1
ATOM 751 C C . ILE A 1 96 ? 14.836 -30.094 -5.711 1 93.56 96 ILE A C 1
ATOM 753 O O . ILE A 1 96 ? 15.961 -30.578 -5.586 1 93.56 96 ILE A O 1
ATOM 757 N N . LYS A 1 97 ? 14.672 -28.812 -5.875 1 91.06 97 LYS A N 1
ATOM 758 C CA . LYS A 1 97 ? 15.805 -27.906 -6.07 1 91.06 97 LYS A CA 1
ATOM 759 C C . LYS A 1 97 ? 16.594 -27.734 -4.781 1 91.06 97 LYS A C 1
ATOM 761 O O . LYS A 1 97 ? 17.828 -27.828 -4.789 1 91.06 97 LYS A O 1
ATOM 766 N N . VAL A 1 98 ? 15.938 -27.594 -3.715 1 88.69 98 VAL A N 1
ATOM 767 C CA . VAL A 1 98 ? 16.578 -27.125 -2.486 1 88.69 98 VAL A CA 1
ATOM 768 C C . VAL A 1 98 ? 17 -28.328 -1.643 1 88.69 98 VAL A C 1
ATOM 770 O O . VAL A 1 98 ? 18.141 -28.391 -1.163 1 88.69 98 VAL A O 1
ATOM 773 N N . VAL A 1 99 ? 16.109 -29.203 -1.472 1 86.56 99 VAL A N 1
ATOM 774 C CA . VAL A 1 99 ? 16.359 -30.312 -0.546 1 86.56 99 VAL A CA 1
ATOM 775 C C . VAL A 1 99 ? 17.109 -31.422 -1.258 1 86.56 99 VAL A C 1
ATOM 777 O O . VAL A 1 99 ? 18.062 -32 -0.707 1 86.56 99 VAL A O 1
ATOM 780 N N . MET A 1 100 ? 16.703 -31.641 -2.48 1 87.69 100 MET A N 1
ATOM 781 C CA . MET A 1 100 ? 17.375 -32.719 -3.211 1 87.69 100 MET A CA 1
ATOM 782 C C . MET A 1 100 ? 18.609 -32.188 -3.934 1 87.69 100 MET A C 1
ATOM 784 O O . MET A 1 100 ? 19.328 -32.969 -4.574 1 87.69 100 MET A O 1
ATOM 788 N N . LYS A 1 101 ? 18.828 -30.891 -3.812 1 84.69 101 LYS A N 1
ATOM 789 C CA . LYS A 1 101 ? 20.047 -30.234 -4.312 1 84.69 101 LYS A CA 1
ATOM 790 C C . LYS A 1 101 ? 20.234 -30.5 -5.805 1 84.69 101 LYS A C 1
ATOM 792 O O . LYS A 1 101 ? 21.328 -30.844 -6.25 1 84.69 101 LYS A O 1
ATOM 797 N N . ARG A 1 102 ? 19.141 -30.438 -6.469 1 83.31 102 ARG A N 1
ATOM 798 C CA . ARG A 1 102 ? 19.188 -30.516 -7.926 1 83.31 102 ARG A CA 1
ATOM 799 C C . ARG A 1 102 ? 19.078 -29.141 -8.555 1 83.31 102 ARG A C 1
ATOM 801 O O . ARG A 1 102 ? 18.328 -28.281 -8.07 1 83.31 102 ARG A O 1
ATOM 808 N N . ASN A 1 103 ? 19.781 -28.969 -9.547 1 78.19 103 ASN A N 1
ATOM 809 C CA . ASN A 1 103 ? 19.797 -27.672 -10.188 1 78.19 103 ASN A CA 1
ATOM 810 C C . ASN A 1 103 ? 18.438 -27.312 -10.781 1 78.19 103 ASN A C 1
ATOM 812 O O . ASN A 1 103 ? 18.031 -26.156 -10.773 1 78.19 103 ASN A O 1
ATOM 816 N N . LEU A 1 104 ? 17.828 -28.375 -11.297 1 85.12 104 LEU A N 1
ATOM 817 C CA . LEU A 1 104 ? 16.516 -28.156 -11.906 1 85.12 104 LEU A CA 1
ATOM 818 C C . LEU A 1 104 ? 15.406 -28.781 -11.062 1 85.12 104 LEU A C 1
ATOM 820 O O . LEU A 1 104 ? 15.609 -29.844 -10.461 1 85.12 104 LEU A O 1
ATOM 824 N N . GLY A 1 105 ? 14.289 -28.109 -10.922 1 91.69 105 GLY A N 1
ATOM 825 C CA . GLY A 1 105 ? 13.102 -28.672 -10.297 1 91.69 105 GLY A CA 1
ATOM 826 C C . GLY A 1 105 ? 12.289 -29.547 -11.227 1 91.69 105 GLY A C 1
ATOM 827 O O . GLY A 1 105 ? 12.844 -30.375 -11.945 1 91.69 105 GLY A O 1
ATOM 828 N N . LEU A 1 106 ? 11 -29.422 -11.141 1 92.81 106 LEU A N 1
ATOM 829 C CA . LEU A 1 106 ? 10.109 -30.109 -12.062 1 92.81 106 LEU A CA 1
ATOM 830 C C . LEU A 1 106 ? 10.375 -29.672 -13.5 1 92.81 106 LEU A C 1
ATOM 832 O O . LEU A 1 106 ? 10.68 -28.5 -13.75 1 92.81 106 LEU A O 1
ATOM 836 N N . ARG A 1 107 ? 10.328 -30.703 -14.367 1 92.38 107 ARG A N 1
ATOM 837 C CA . ARG A 1 107 ? 10.32 -30.328 -15.773 1 92.38 107 ARG A CA 1
ATOM 838 C C . ARG A 1 107 ? 9.094 -29.5 -16.125 1 92.38 107 ARG A C 1
ATOM 840 O O . ARG A 1 107 ? 8.078 -29.562 -15.43 1 92.38 107 ARG A O 1
ATOM 847 N N . ALA A 1 108 ? 9.141 -28.75 -17.094 1 90.44 108 ALA A N 1
ATOM 848 C CA . ALA A 1 108 ? 8.078 -27.844 -17.516 1 90.44 108 ALA A CA 1
ATOM 849 C C . ALA A 1 108 ? 6.77 -28.594 -17.734 1 90.44 108 ALA A C 1
ATOM 851 O O . ALA A 1 108 ? 5.703 -28.141 -17.297 1 90.44 108 ALA A O 1
ATOM 852 N N . TRP A 1 109 ? 6.891 -29.734 -18.375 1 94.94 109 TRP A N 1
ATOM 853 C CA . TRP A 1 109 ? 5.68 -30.469 -18.703 1 94.94 109 TRP A CA 1
ATOM 854 C C . TRP A 1 109 ? 5.062 -31.078 -17.438 1 94.94 109 TRP A C 1
ATOM 856 O O . TRP A 1 109 ? 3.842 -31.219 -17.344 1 94.94 109 TRP A O 1
ATOM 866 N N . GLN A 1 110 ? 5.824 -31.422 -16.422 1 96.62 110 GLN A N 1
ATOM 867 C CA . GLN A 1 110 ? 5.316 -31.922 -15.148 1 96.62 110 GLN A CA 1
ATOM 868 C C . GLN A 1 110 ? 4.559 -30.828 -14.391 1 96.62 110 GLN A C 1
ATOM 870 O O . GLN A 1 110 ? 3.502 -31.094 -13.812 1 96.62 110 GLN A O 1
ATOM 875 N N . LYS A 1 111 ? 5.25 -29.703 -14.359 1 95.38 111 LYS A N 1
ATOM 876 C CA . LYS A 1 111 ? 4.59 -28.562 -13.727 1 95.38 111 LYS A CA 1
ATOM 877 C C . LYS A 1 111 ? 3.26 -28.25 -14.406 1 95.38 111 LYS A C 1
ATOM 879 O O . LYS A 1 111 ? 2.252 -28.031 -13.734 1 95.38 111 LYS A O 1
ATOM 884 N N . MET A 1 112 ? 3.232 -28.281 -15.688 1 97 112 MET A N 1
ATOM 885 C CA . MET A 1 112 ? 2.033 -28 -16.469 1 97 112 MET A CA 1
ATOM 886 C C . MET A 1 112 ? 0.963 -29.062 -16.219 1 97 112 MET A C 1
ATOM 888 O O . MET A 1 112 ? -0.218 -28.734 -16.094 1 97 112 MET A O 1
ATOM 892 N N . LEU A 1 113 ? 1.327 -30.297 -16.219 1 97.88 113 LEU A N 1
ATOM 893 C CA . LEU A 1 113 ? 0.387 -31.375 -15.953 1 97.88 113 LEU A CA 1
ATOM 894 C C . LEU A 1 113 ? -0.29 -31.188 -14.602 1 97.88 113 LEU A C 1
ATOM 896 O O . LEU A 1 113 ? -1.504 -31.375 -14.477 1 97.88 113 LEU A O 1
ATOM 900 N N . GLY A 1 114 ? 0.49 -30.906 -13.555 1 98.5 114 GLY A N 1
ATOM 901 C CA . GLY A 1 114 ? -0.083 -30.594 -12.25 1 98.5 114 GLY A CA 1
ATOM 902 C C . GLY A 1 114 ? -1.091 -29.469 -12.297 1 98.5 114 GLY A C 1
ATOM 903 O O . GLY A 1 114 ? -2.164 -29.562 -11.695 1 98.5 114 GLY A O 1
ATOM 904 N N . GLN A 1 115 ? -0.726 -28.422 -13.023 1 98.69 115 GLN A N 1
ATOM 905 C CA . GLN A 1 115 ? -1.603 -27.25 -13.141 1 98.69 115 GLN A CA 1
ATOM 906 C C . GLN A 1 115 ? -2.904 -27.625 -13.852 1 98.69 115 GLN A C 1
ATOM 908 O O . GLN A 1 115 ? -3.979 -27.156 -13.461 1 98.69 115 GLN A O 1
ATOM 913 N N . ILE A 1 116 ? -2.783 -28.438 -14.859 1 98.62 116 ILE A N 1
ATOM 914 C CA . ILE A 1 116 ? -3.951 -28.875 -15.617 1 98.62 116 ILE A CA 1
ATOM 915 C C . ILE A 1 116 ? -4.867 -29.703 -14.719 1 98.62 116 ILE A C 1
ATOM 917 O O . ILE A 1 116 ? -6.086 -29.547 -14.75 1 98.62 116 ILE A O 1
ATOM 921 N N . ILE A 1 117 ? -4.309 -30.547 -13.914 1 98.75 117 ILE A N 1
ATOM 922 C CA . ILE A 1 117 ? -5.082 -31.422 -13.039 1 98.75 117 ILE A CA 1
ATOM 923 C C . ILE A 1 117 ? -5.828 -30.578 -12.008 1 98.75 117 ILE A C 1
ATOM 925 O O . ILE A 1 117 ? -7.043 -30.734 -11.836 1 98.75 117 ILE A O 1
ATOM 929 N N . VAL A 1 118 ? -5.152 -29.656 -11.305 1 98.88 118 VAL A N 1
ATOM 930 C CA . VAL A 1 118 ? -5.777 -28.812 -10.297 1 98.88 118 VAL A CA 1
ATOM 931 C C . VAL A 1 118 ? -6.879 -27.969 -10.938 1 98.88 118 VAL A C 1
ATOM 933 O O . VAL A 1 118 ? -7.973 -27.844 -10.391 1 98.88 118 VAL A O 1
ATOM 936 N N . THR A 1 119 ? -6.578 -27.406 -12.117 1 98.88 119 THR A N 1
ATOM 937 C CA . THR A 1 119 ? -7.543 -26.594 -12.836 1 98.88 119 THR A CA 1
ATOM 938 C C . THR A 1 119 ? -8.758 -27.422 -13.242 1 98.88 119 THR A C 1
ATOM 940 O O . THR A 1 119 ? -9.898 -26.953 -13.156 1 98.88 119 THR A O 1
ATOM 943 N N . GLY A 1 120 ? -8.477 -28.641 -13.727 1 98.75 120 GLY A N 1
ATOM 944 C CA . GLY A 1 120 ? -9.562 -29.516 -14.117 1 98.75 120 GLY A CA 1
ATOM 945 C C . GLY A 1 120 ? -10.5 -29.859 -12.977 1 98.75 120 GLY A C 1
ATOM 946 O O . GLY A 1 120 ? -11.727 -29.828 -13.148 1 98.75 120 GLY A O 1
ATOM 947 N N . VAL A 1 121 ? -9.969 -30.188 -11.844 1 98.75 121 VAL A N 1
ATOM 948 C CA . VAL A 1 121 ? -10.781 -30.5 -10.672 1 98.75 121 VAL A CA 1
ATOM 949 C C . VAL A 1 121 ? -11.602 -29.266 -10.273 1 98.75 121 VAL A C 1
ATOM 951 O O . VAL A 1 121 ? -12.781 -29.375 -9.938 1 98.75 121 VAL A O 1
ATOM 954 N N . PHE A 1 122 ? -11.047 -28.094 -10.312 1 98.62 122 PHE A N 1
ATOM 955 C CA . PHE A 1 122 ? -11.727 -26.844 -9.992 1 98.62 122 PHE A CA 1
ATOM 956 C C . PHE A 1 122 ? -12.859 -26.578 -10.969 1 98.62 122 PHE A C 1
ATOM 958 O O . PHE A 1 122 ? -13.977 -26.234 -10.562 1 98.62 122 PHE A O 1
ATOM 965 N N . ALA A 1 123 ? -12.539 -26.766 -12.273 1 98.12 123 ALA A N 1
ATOM 966 C CA . ALA A 1 123 ? -13.562 -26.562 -13.297 1 98.12 123 ALA A CA 1
ATOM 967 C C . ALA A 1 123 ? -14.734 -27.516 -13.094 1 98.12 123 ALA A C 1
ATOM 969 O O . ALA A 1 123 ? -15.898 -27.125 -13.227 1 98.12 123 ALA A O 1
ATOM 970 N N . TYR A 1 124 ? -14.391 -28.75 -12.805 1 97.44 124 TYR A N 1
ATOM 971 C CA . TYR A 1 124 ? -15.422 -29.734 -12.531 1 97.44 124 TYR A CA 1
ATOM 972 C C . TYR A 1 124 ? -16.281 -29.312 -11.352 1 97.44 124 TYR A C 1
ATOM 974 O O . TYR A 1 124 ? -17.516 -29.406 -11.406 1 97.44 124 TYR A O 1
ATOM 982 N N . TYR A 1 125 ? -15.648 -28.875 -10.273 1 97.5 125 TYR A N 1
ATOM 983 C CA . TYR A 1 125 ? -16.359 -28.406 -9.094 1 97.5 125 TYR A CA 1
ATOM 984 C C . TYR A 1 125 ? -17.281 -27.25 -9.438 1 97.5 125 TYR A C 1
ATOM 986 O O . TYR A 1 125 ? -18.438 -27.203 -8.992 1 97.5 125 TYR A O 1
ATOM 994 N N . LEU A 1 126 ? -16.812 -26.281 -10.227 1 96.75 126 LEU A N 1
ATOM 995 C CA . LEU A 1 126 ? -17.594 -25.094 -10.594 1 96.75 126 LEU A CA 1
ATOM 996 C C . LEU A 1 126 ? -18.875 -25.5 -11.32 1 96.75 126 LEU A C 1
ATOM 998 O O . LEU A 1 126 ? -19.953 -24.969 -11.031 1 96.75 126 LEU A O 1
ATOM 1002 N N . ILE A 1 127 ? -18.766 -26.453 -12.195 1 95.25 127 ILE A N 1
ATOM 1003 C CA . ILE A 1 127 ? -19.859 -26.828 -13.062 1 95.25 127 ILE A CA 1
ATOM 1004 C C . ILE A 1 127 ? -20.875 -27.656 -12.281 1 95.25 127 ILE A C 1
ATOM 1006 O O . ILE A 1 127 ? -22.094 -27.516 -12.461 1 95.25 127 ILE A O 1
ATOM 1010 N N . ASN A 1 128 ? -20.453 -28.422 -11.359 1 95.38 128 ASN A N 1
ATOM 1011 C CA . ASN A 1 128 ? -21.328 -29.453 -10.797 1 95.38 128 ASN A CA 1
ATOM 1012 C C . ASN A 1 128 ? -21.75 -29.094 -9.375 1 95.38 128 ASN A C 1
ATOM 1014 O O . ASN A 1 128 ? -22.734 -29.641 -8.867 1 95.38 128 ASN A O 1
ATOM 1018 N N . HIS A 1 129 ? -21.047 -28.188 -8.766 1 94 129 HIS A N 1
ATOM 1019 C CA . HIS A 1 129 ? -21.312 -28.047 -7.344 1 94 129 HIS A CA 1
ATOM 1020 C C . HIS A 1 129 ? -21.531 -26.578 -6.969 1 94 129 HIS A C 1
ATOM 1022 O O . HIS A 1 129 ? -21.562 -26.234 -5.785 1 94 129 HIS A O 1
ATOM 1028 N N . THR A 1 130 ? -21.5 -25.734 -7.953 1 91.25 130 THR A N 1
ATOM 1029 C CA . THR A 1 130 ? -21.766 -24.328 -7.684 1 91.25 130 THR A CA 1
ATOM 1030 C C . THR A 1 130 ? -22.875 -23.812 -8.594 1 91.25 130 THR A C 1
ATOM 1032 O O . THR A 1 130 ? -23.234 -24.469 -9.578 1 91.25 130 THR A O 1
ATOM 1035 N N . ASP A 1 131 ? -23.516 -22.656 -8.203 1 87.19 131 ASP A N 1
ATOM 1036 C CA . ASP A 1 131 ? -24.547 -22.016 -9.008 1 87.19 131 ASP A CA 1
ATOM 1037 C C . ASP A 1 131 ? -23.984 -20.812 -9.766 1 87.19 131 ASP A C 1
ATOM 1039 O O . ASP A 1 131 ? -24.734 -19.906 -10.141 1 87.19 131 ASP A O 1
ATOM 1043 N N . ILE A 1 132 ? -22.656 -20.766 -9.859 1 86.56 132 ILE A N 1
ATOM 1044 C CA . ILE A 1 132 ? -22.016 -19.609 -10.492 1 86.56 132 ILE A CA 1
ATOM 1045 C C . ILE A 1 132 ? -22.328 -19.594 -11.984 1 86.56 132 ILE A C 1
ATOM 1047 O O . ILE A 1 132 ? -22.359 -18.531 -12.602 1 86.56 132 ILE A O 1
ATOM 1051 N N . GLY A 1 133 ? -22.656 -20.812 -12.609 1 89.06 133 GLY A N 1
ATOM 1052 C CA . GLY A 1 133 ? -22.922 -20.891 -14.039 1 89.06 133 GLY A CA 1
ATOM 1053 C C . GLY A 1 133 ? -21.688 -20.656 -14.891 1 89.06 133 GLY A C 1
ATOM 1054 O O . GLY A 1 133 ? -20.578 -21.016 -14.492 1 89.06 133 GLY A O 1
ATOM 1055 N N . THR A 1 134 ? -21.938 -20.125 -16.109 1 94.31 134 THR A N 1
ATOM 1056 C CA . THR A 1 134 ? -20.844 -19.938 -17.078 1 94.31 134 THR A CA 1
ATOM 1057 C C . THR A 1 134 ? -20.703 -18.453 -17.438 1 94.31 134 THR A C 1
ATOM 1059 O O . THR A 1 134 ? -20.203 -18.125 -18.5 1 94.31 134 THR A O 1
ATOM 1062 N N . SER A 1 135 ? -21.25 -17.578 -16.547 1 94.69 135 SER A N 1
ATOM 1063 C CA . SER A 1 135 ? -21.281 -16.141 -16.859 1 94.69 135 SER A CA 1
ATOM 1064 C C . SER A 1 135 ? -20.125 -15.414 -16.203 1 94.69 135 SER A C 1
ATOM 1066 O O . SER A 1 135 ? -19.719 -15.75 -15.078 1 94.69 135 SER A O 1
ATOM 1068 N N . MET A 1 136 ? -19.547 -14.461 -16.844 1 97.5 136 MET A N 1
ATOM 1069 C CA . MET A 1 136 ? -18.484 -13.594 -16.359 1 97.5 136 MET A CA 1
ATOM 1070 C C . MET A 1 136 ? -18.844 -12.125 -16.547 1 97.5 136 MET A C 1
ATOM 1072 O O . MET A 1 136 ? -19.281 -11.719 -17.625 1 97.5 136 MET A O 1
ATOM 1076 N N . LEU A 1 137 ? -18.703 -11.344 -15.508 1 97.19 137 LEU A N 1
ATOM 1077 C CA . LEU A 1 137 ? -19.016 -9.922 -15.602 1 97.19 137 LEU A CA 1
ATOM 1078 C C . LEU A 1 137 ? -18.078 -9.219 -16.578 1 97.19 137 LEU A C 1
ATOM 1080 O O . LEU A 1 137 ? -16.859 -9.398 -16.516 1 97.19 137 LEU A O 1
ATOM 1084 N N . ILE A 1 138 ? -18.609 -8.477 -17.5 1 98.19 138 ILE A N 1
ATOM 1085 C CA 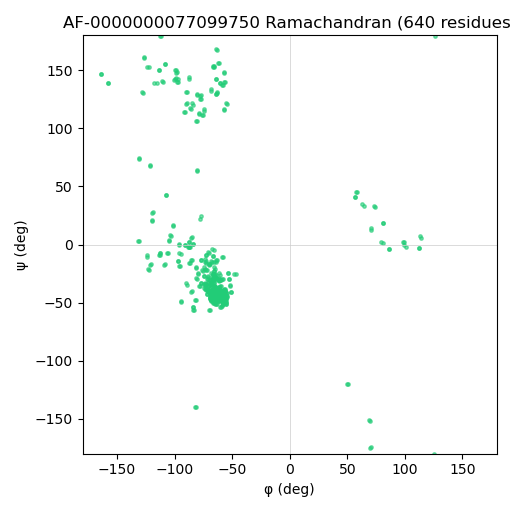. ILE A 1 138 ? -17.844 -7.719 -18.469 1 98.19 138 ILE A CA 1
ATOM 1086 C C . ILE A 1 138 ? -17.422 -6.375 -17.875 1 98.19 138 ILE A C 1
ATOM 1088 O O . ILE A 1 138 ? -18.281 -5.586 -17.453 1 98.19 138 ILE A O 1
ATOM 1092 N N . PRO A 1 139 ? -16.109 -6.141 -17.812 1 97.88 139 PRO A N 1
ATOM 1093 C CA . PRO A 1 139 ? -15.672 -4.867 -17.25 1 97.88 139 PRO A CA 1
ATOM 1094 C C . PRO A 1 139 ? -16.266 -3.66 -17.969 1 97.88 139 PRO A C 1
ATOM 1096 O O . PRO A 1 139 ? -16.422 -3.68 -19.188 1 97.88 139 PRO A O 1
ATOM 1099 N N . PHE A 1 140 ? -16.672 -2.578 -17.25 1 96.62 140 PHE A N 1
ATOM 1100 C CA . PHE A 1 140 ? -17.125 -1.271 -17.719 1 96.62 140 PHE A CA 1
ATOM 1101 C C . PHE A 1 140 ? -18.5 -1.375 -18.375 1 96.62 140 PHE A C 1
ATOM 1103 O O . PHE A 1 140 ? -18.938 -0.448 -19.062 1 96.62 140 PHE A O 1
ATOM 1110 N N . SER A 1 141 ? -19.25 -2.551 -18.234 1 94.56 141 SER A N 1
ATOM 1111 C CA . SER A 1 141 ? -20.547 -2.734 -18.891 1 94.56 141 SER A CA 1
ATOM 1112 C C . SER A 1 141 ? -21.703 -2.359 -17.969 1 94.56 141 SER A C 1
ATOM 1114 O O . SER A 1 141 ? -22.844 -2.254 -18.406 1 94.56 141 SER A O 1
ATOM 1116 N N . HIS A 1 142 ? -21.453 -2.109 -16.766 1 86.25 142 HIS A N 1
ATOM 1117 C CA . HIS A 1 142 ? -22.438 -1.756 -15.758 1 86.25 142 HIS A CA 1
ATOM 1118 C C . HIS A 1 142 ? -23.5 -2.85 -15.609 1 86.25 142 HIS A C 1
ATOM 1120 O O . HIS A 1 142 ? -24.703 -2.57 -15.641 1 86.25 142 HIS A O 1
ATOM 1126 N N . GLY A 1 143 ? -22.922 -4.18 -15.555 1 90.25 143 GLY A N 1
ATOM 1127 C CA . GLY A 1 143 ? -23.812 -5.25 -15.125 1 90.25 143 GLY A CA 1
ATOM 1128 C C . GLY A 1 143 ? -24.094 -6.266 -16.219 1 90.25 143 GLY A C 1
ATOM 1129 O O . GLY A 1 143 ? -24.891 -7.188 -16.016 1 90.25 143 GLY A O 1
ATOM 1130 N N . LYS A 1 144 ? -23.438 -6.133 -17.328 1 95.94 144 LYS A N 1
ATOM 1131 C CA . LYS A 1 144 ? -23.625 -7.133 -18.375 1 95.94 144 LYS A CA 1
ATOM 1132 C C . LYS A 1 144 ? -22.672 -8.305 -18.188 1 95.94 144 LYS A C 1
ATOM 1134 O O . LYS A 1 144 ? -21.516 -8.125 -17.781 1 95.94 144 LYS A O 1
ATOM 1139 N N . TYR A 1 145 ? -23.203 -9.516 -18.5 1 96.75 145 TYR A N 1
ATOM 1140 C CA . TYR A 1 145 ? -22.422 -10.742 -18.328 1 96.75 145 TYR A CA 1
ATOM 1141 C C . TYR A 1 145 ? -22.156 -11.422 -19.672 1 96.75 145 TYR A C 1
ATOM 1143 O O . TYR A 1 145 ? -23.031 -11.422 -20.547 1 96.75 145 TYR A O 1
ATOM 1151 N N . LEU A 1 146 ? -21 -11.906 -19.828 1 97.12 146 LEU A N 1
ATOM 1152 C CA . LEU A 1 146 ? -20.656 -12.773 -20.953 1 97.12 146 LEU A CA 1
ATOM 1153 C C . LEU A 1 146 ? -20.984 -14.227 -20.641 1 97.12 146 LEU A C 1
ATOM 1155 O O . LEU A 1 146 ? -20.453 -14.805 -19.703 1 97.12 146 LEU A O 1
ATOM 1159 N N . GLU A 1 147 ? -21.922 -14.828 -21.422 1 96.62 147 GLU A N 1
ATOM 1160 C CA . GLU A 1 147 ? -22.266 -16.234 -21.281 1 96.62 147 GLU A CA 1
ATOM 1161 C C . GLU A 1 147 ? -21.422 -17.109 -22.188 1 96.62 147 GLU A C 1
ATOM 1163 O O . GLU A 1 147 ? -21.562 -17.047 -23.422 1 96.62 147 GLU A O 1
ATOM 1168 N N . LEU A 1 148 ? -20.609 -17.922 -21.562 1 96.5 148 LEU A N 1
ATOM 1169 C CA . LEU A 1 148 ? -19.625 -18.641 -22.359 1 96.5 148 LEU A CA 1
ATOM 1170 C C . LEU A 1 148 ? -20.141 -20.031 -22.703 1 96.5 148 LEU A C 1
ATOM 1172 O O . LEU A 1 148 ? -19.703 -20.641 -23.688 1 96.5 148 LEU A O 1
ATOM 1176 N N . GLY A 1 149 ? -21.141 -20.594 -22.031 1 95.5 149 GLY A N 1
ATOM 1177 C CA . GLY A 1 149 ? -21.609 -21.938 -22.281 1 95.5 149 GLY A CA 1
ATOM 1178 C C . GLY A 1 149 ? -20.5 -22.969 -22.312 1 95.5 149 GLY A C 1
ATOM 1179 O O . GLY A 1 149 ? -19.703 -23.062 -21.375 1 95.5 149 GLY A O 1
ATOM 1180 N N . ALA A 1 150 ? -20.344 -23.656 -23.422 1 94.56 150 ALA A N 1
ATOM 1181 C CA . ALA A 1 150 ? -19.375 -24.75 -23.562 1 94.56 150 ALA A CA 1
ATOM 1182 C C . ALA A 1 150 ? -17.938 -24.219 -23.547 1 94.56 150 ALA A C 1
ATOM 1184 O O . ALA A 1 150 ? -17 -24.953 -23.234 1 94.56 150 ALA A O 1
ATOM 1185 N N . LEU A 1 151 ? -17.781 -23.016 -23.75 1 97.38 151 LEU A N 1
ATOM 1186 C CA . LEU A 1 151 ? -16.453 -22.422 -23.828 1 97.38 151 LEU A CA 1
ATOM 1187 C C . LEU A 1 151 ? -15.953 -22.016 -22.438 1 97.38 151 LEU A C 1
ATOM 1189 O O . LEU A 1 151 ? -14.812 -21.594 -22.281 1 97.38 151 LEU A O 1
ATOM 1193 N N . PHE A 1 152 ? -16.828 -22.234 -21.453 1 97.44 152 PHE A N 1
ATOM 1194 C CA . PHE A 1 152 ? -16.5 -21.828 -20.078 1 97.44 152 PHE A CA 1
ATOM 1195 C C . PHE A 1 152 ? -15.297 -22.609 -19.562 1 97.44 152 PHE A C 1
ATOM 1197 O O . PHE A 1 152 ? -14.344 -22.016 -19.047 1 97.44 152 PHE A O 1
ATOM 1204 N N . VAL A 1 153 ? -15.266 -23.891 -19.75 1 97.5 153 VAL A N 1
ATOM 1205 C CA . VAL A 1 153 ? -14.211 -24.734 -19.203 1 97.5 153 VAL A CA 1
ATOM 1206 C C . VAL A 1 153 ? -12.883 -24.406 -19.875 1 97.5 153 VAL A C 1
ATOM 1208 O O . VAL A 1 153 ? -11.875 -24.156 -19.203 1 97.5 153 VAL A O 1
ATOM 1211 N N . PRO A 1 154 ? -12.789 -24.312 -21.219 1 98.12 154 PRO A N 1
ATOM 1212 C CA . PRO A 1 154 ? -11.539 -23.875 -21.859 1 98.12 154 PRO A CA 1
ATOM 1213 C C . PRO A 1 154 ? -11.078 -22.516 -21.359 1 98.12 154 PRO A C 1
ATOM 1215 O O . PRO A 1 154 ? -9.883 -22.281 -21.172 1 98.12 154 PRO A O 1
ATOM 1218 N N . ALA A 1 155 ? -12.016 -21.625 -21.172 1 98.25 155 ALA A N 1
ATOM 1219 C CA . ALA A 1 155 ? -11.672 -20.297 -20.688 1 98.25 155 ALA A CA 1
ATOM 1220 C C . ALA A 1 155 ? -11.062 -20.359 -19.297 1 98.25 155 ALA A C 1
ATOM 1222 O O . ALA A 1 155 ? -10.109 -19.641 -19 1 98.25 155 ALA A O 1
ATOM 1223 N N . ILE A 1 156 ? -11.625 -21.203 -18.453 1 98.31 156 ILE A N 1
ATOM 1224 C CA . ILE A 1 156 ? -11.117 -21.375 -17.094 1 98.31 156 ILE A CA 1
ATOM 1225 C C . ILE A 1 156 ? -9.672 -21.859 -17.141 1 98.31 156 ILE A C 1
ATOM 1227 O O . ILE A 1 156 ? -8.828 -21.406 -16.359 1 98.31 156 ILE A O 1
ATOM 1231 N N . PHE A 1 157 ? -9.359 -22.766 -18.031 1 98.56 157 PHE A N 1
ATOM 1232 C CA . PHE A 1 157 ? -8 -23.266 -18.156 1 98.56 157 PHE A CA 1
ATOM 1233 C C . PHE A 1 157 ? -7.055 -22.141 -18.578 1 98.56 157 PHE A C 1
ATOM 1235 O O . PHE A 1 157 ? -5.969 -22 -18.016 1 98.56 157 PHE A O 1
ATOM 1242 N N . ILE A 1 158 ? -7.465 -21.344 -19.516 1 98.19 158 ILE A N 1
ATOM 1243 C CA . ILE A 1 158 ? -6.633 -20.25 -20.016 1 98.19 158 ILE A CA 1
ATOM 1244 C C . ILE A 1 158 ? -6.402 -19.234 -18.906 1 98.19 158 ILE A C 1
ATOM 1246 O O . ILE A 1 158 ? -5.277 -18.781 -18.688 1 98.19 158 ILE A O 1
ATOM 1250 N N . ILE A 1 159 ? -7.422 -18.922 -18.203 1 98.31 159 ILE A N 1
ATOM 1251 C CA . ILE A 1 159 ? -7.375 -17.906 -17.156 1 98.31 159 ILE A CA 1
ATOM 1252 C C . ILE A 1 159 ? -6.484 -18.375 -16 1 98.31 159 ILE A C 1
ATOM 1254 O O . ILE A 1 159 ? -5.609 -17.641 -15.539 1 98.31 159 ILE A O 1
ATOM 1258 N N . LEU A 1 160 ? -6.684 -19.625 -15.539 1 98.75 160 LEU A N 1
ATOM 1259 C CA . LEU A 1 160 ? -5.914 -20.141 -14.414 1 98.75 160 LEU A CA 1
ATOM 1260 C C . LEU A 1 160 ? -4.449 -20.328 -14.797 1 98.75 160 LEU A C 1
ATOM 1262 O O . LEU A 1 160 ? -3.553 -19.859 -14.094 1 98.75 160 LEU A O 1
ATOM 1266 N N . LEU A 1 161 ? -4.207 -20.953 -15.906 1 98.38 161 LEU A N 1
ATOM 1267 C CA . LEU A 1 161 ? -2.83 -21.234 -16.297 1 98.38 161 LEU A CA 1
ATOM 1268 C C . LEU A 1 161 ? -2.088 -19.938 -16.625 1 98.38 161 LEU A C 1
ATOM 1270 O O . LEU A 1 161 ? -0.918 -19.781 -16.266 1 98.38 161 LEU A O 1
ATOM 1274 N N . GLY A 1 162 ? -2.768 -19.016 -17.297 1 98.25 162 GLY A N 1
ATOM 1275 C CA . GLY A 1 162 ? -2.154 -17.734 -17.578 1 98.25 162 GLY A CA 1
ATOM 1276 C C . GLY A 1 162 ? -1.829 -16.938 -16.328 1 98.25 162 GLY A C 1
ATOM 1277 O O . GLY A 1 162 ? -0.724 -16.406 -16.188 1 98.25 162 GLY A O 1
ATOM 1278 N N . THR A 1 163 ? -2.77 -16.891 -15.43 1 98.81 163 THR A N 1
ATOM 1279 C CA . THR A 1 163 ? -2.613 -16.109 -14.203 1 98.81 163 THR A CA 1
ATOM 1280 C C . THR A 1 163 ? -1.532 -16.719 -13.32 1 98.81 163 THR A C 1
ATOM 1282 O O . THR A 1 163 ? -0.694 -16 -12.773 1 98.81 163 THR A O 1
ATOM 1285 N N . VAL A 1 164 ? -1.538 -18.031 -13.164 1 98.81 164 VAL A N 1
ATOM 1286 C CA . VAL A 1 164 ? -0.603 -18.719 -12.289 1 98.81 164 VAL A CA 1
ATOM 1287 C C . VAL A 1 164 ? 0.822 -18.547 -12.812 1 98.81 164 VAL A C 1
ATOM 1289 O O . VAL A 1 164 ? 1.737 -18.234 -12.047 1 98.81 164 VAL A O 1
ATOM 1292 N N . ASN A 1 165 ? 1.006 -18.703 -14.062 1 98.31 165 ASN A N 1
ATOM 1293 C CA . ASN A 1 165 ? 2.34 -18.531 -14.633 1 98.31 165 ASN A CA 1
ATOM 1294 C C . ASN A 1 165 ? 2.77 -17.062 -14.617 1 98.31 165 ASN A C 1
ATOM 1296 O O . ASN A 1 165 ? 3.953 -16.766 -14.461 1 98.31 165 ASN A O 1
ATOM 1300 N N . GLY A 1 166 ? 1.817 -16.188 -14.836 1 98.62 166 GLY A N 1
ATOM 1301 C CA . GLY A 1 166 ? 2.121 -14.766 -14.68 1 98.62 166 GLY A CA 1
ATOM 1302 C C . GLY A 1 166 ? 2.621 -14.414 -13.289 1 98.62 166 GLY A C 1
ATOM 1303 O O . GLY A 1 166 ? 3.588 -13.664 -13.148 1 98.62 166 GLY A O 1
ATOM 1304 N N . ALA A 1 167 ? 1.954 -14.953 -12.289 1 98.81 167 ALA A N 1
ATOM 1305 C CA . ALA A 1 167 ? 2.391 -14.742 -10.914 1 98.81 167 ALA A CA 1
ATOM 1306 C C . ALA A 1 167 ? 3.789 -15.312 -10.688 1 98.81 167 ALA A C 1
ATOM 1308 O O . ALA A 1 167 ? 4.617 -14.695 -10.016 1 98.81 167 ALA A O 1
ATOM 1309 N N . ASN A 1 168 ? 4.031 -16.469 -11.242 1 98.5 168 ASN A N 1
ATOM 1310 C CA . ASN A 1 168 ? 5.328 -17.141 -11.109 1 98.5 168 ASN A CA 1
ATOM 1311 C C . ASN A 1 168 ? 6.453 -16.297 -11.695 1 98.5 168 ASN A C 1
ATOM 1313 O O . ASN A 1 168 ? 7.5 -16.109 -11.07 1 98.5 168 ASN A O 1
ATOM 1317 N N . PHE A 1 169 ? 6.195 -15.695 -12.875 1 98.19 169 PHE A N 1
ATOM 1318 C CA . PHE A 1 169 ? 7.199 -14.875 -13.531 1 98.19 169 PHE A CA 1
ATOM 1319 C C . PHE A 1 169 ? 7.383 -13.547 -12.805 1 98.19 169 PHE A C 1
ATOM 1321 O O . PHE A 1 169 ? 8.422 -12.906 -12.93 1 98.19 169 PHE A O 1
ATOM 1328 N N . THR A 1 170 ? 6.398 -13.141 -12.039 1 98.56 170 THR A N 1
ATOM 1329 C CA . THR A 1 170 ? 6.457 -11.875 -11.312 1 98.56 170 THR A CA 1
ATOM 1330 C C . THR A 1 170 ? 7.375 -12 -10.102 1 98.56 170 THR A C 1
ATOM 1332 O O . THR A 1 170 ? 7.895 -10.992 -9.609 1 98.56 170 THR A O 1
ATOM 1335 N N . ASP A 1 171 ? 7.594 -13.234 -9.609 1 98.06 171 ASP A N 1
ATOM 1336 C CA . ASP A 1 171 ? 8.422 -13.461 -8.43 1 98.06 171 ASP A CA 1
ATOM 1337 C C . ASP A 1 171 ? 9.906 -13.445 -8.789 1 98.06 171 ASP A C 1
ATOM 1339 O O . ASP A 1 171 ? 10.625 -14.414 -8.547 1 98.06 171 ASP A O 1
ATOM 1343 N N . GLY A 1 172 ? 10.422 -12.281 -9.25 1 96.94 172 GLY A N 1
ATOM 1344 C CA . GLY A 1 172 ? 11.812 -12.172 -9.68 1 96.94 172 GLY A CA 1
ATOM 1345 C C . GLY A 1 172 ? 12.594 -11.133 -8.906 1 96.94 172 GLY A C 1
ATOM 1346 O O . GLY A 1 172 ? 13.828 -11.086 -8.984 1 96.94 172 GLY A O 1
ATOM 1347 N N . LEU A 1 173 ? 11.898 -10.25 -8.242 1 97.94 173 LEU A N 1
ATOM 1348 C CA . LEU A 1 173 ? 12.531 -9.234 -7.41 1 97.94 173 LEU A CA 1
ATOM 1349 C C . LEU A 1 173 ? 12.031 -9.32 -5.973 1 97.94 173 LEU A C 1
ATOM 1351 O O . LEU A 1 173 ? 10.914 -9.766 -5.723 1 97.94 173 LEU A O 1
ATOM 1355 N N . ASP A 1 174 ? 12.922 -8.859 -5.027 1 98.06 174 ASP A N 1
ATOM 1356 C CA . ASP A 1 174 ? 12.531 -8.844 -3.621 1 98.06 174 ASP A CA 1
ATOM 1357 C C . ASP A 1 174 ? 11.258 -8.023 -3.414 1 98.06 174 ASP A C 1
ATOM 1359 O O . ASP A 1 174 ? 11.234 -6.828 -3.723 1 98.06 174 ASP A O 1
ATOM 1363 N N . GLY A 1 175 ? 10.219 -8.734 -2.973 1 98.44 175 GLY A N 1
ATOM 1364 C CA . GLY A 1 175 ? 9.008 -8.031 -2.566 1 98.44 175 GLY A CA 1
ATOM 1365 C C . GLY A 1 175 ? 8.062 -7.758 -3.721 1 98.44 175 GLY A C 1
ATOM 1366 O O . GLY A 1 175 ? 6.961 -7.242 -3.518 1 98.44 175 GLY A O 1
ATOM 1367 N N . LEU A 1 176 ? 8.414 -8.086 -4.965 1 98.75 176 LEU A N 1
ATOM 1368 C CA . LEU A 1 176 ? 7.617 -7.691 -6.121 1 98.75 176 LEU A CA 1
ATOM 1369 C C . LEU A 1 176 ? 6.297 -8.445 -6.156 1 98.75 176 LEU A C 1
ATOM 1371 O O . LEU A 1 176 ? 5.227 -7.836 -6.145 1 98.75 176 LEU A O 1
ATOM 1375 N N . ALA A 1 177 ? 6.375 -9.75 -6.16 1 98.88 177 ALA A N 1
ATOM 1376 C CA . ALA A 1 177 ? 5.156 -10.555 -6.234 1 98.88 177 ALA A CA 1
ATOM 1377 C C . ALA A 1 177 ? 4.258 -10.305 -5.027 1 98.88 177 ALA A C 1
ATOM 1379 O O . ALA A 1 177 ? 3.035 -10.234 -5.16 1 98.88 177 ALA A O 1
ATOM 1380 N N . SER A 1 178 ? 4.84 -10.172 -3.844 1 98.75 178 SER A N 1
ATOM 1381 C CA . SER A 1 178 ? 4.078 -9.938 -2.619 1 98.75 178 SER A CA 1
ATOM 1382 C C . SER A 1 178 ? 3.369 -8.594 -2.658 1 98.75 178 SER A C 1
ATOM 1384 O O . SER A 1 178 ? 2.188 -8.5 -2.316 1 98.75 178 SER A O 1
ATOM 1386 N N . SER A 1 179 ? 4.074 -7.547 -3.102 1 98.81 179 SER A N 1
ATOM 1387 C CA . SER A 1 179 ? 3.52 -6.195 -3.113 1 98.81 179 SER A CA 1
ATOM 1388 C C . SER A 1 179 ? 2.395 -6.07 -4.137 1 98.81 179 SER A C 1
ATOM 1390 O O . SER A 1 179 ? 1.365 -5.449 -3.861 1 98.81 179 SER A O 1
ATOM 1392 N N . VAL A 1 180 ? 2.566 -6.656 -5.25 1 98.88 180 VAL A N 1
ATOM 1393 C CA . VAL A 1 180 ? 1.557 -6.602 -6.305 1 98.88 180 VAL A CA 1
ATOM 1394 C C . VAL A 1 180 ? 0.333 -7.414 -5.887 1 98.88 180 VAL A C 1
ATOM 1396 O O . VAL A 1 180 ? -0.801 -6.945 -6.004 1 98.88 180 VAL A O 1
ATOM 1399 N N . THR A 1 181 ? 0.557 -8.578 -5.355 1 98.94 181 THR A N 1
ATOM 1400 C CA . THR A 1 181 ? -0.539 -9.492 -5.059 1 98.94 181 THR A CA 1
ATOM 1401 C C . THR A 1 181 ? -1.334 -9.008 -3.848 1 98.94 181 THR A C 1
ATOM 1403 O O . THR A 1 181 ? -2.551 -9.195 -3.785 1 98.94 181 THR A O 1
ATOM 1406 N N . VAL A 1 182 ? -0.656 -8.406 -2.865 1 98.94 182 VAL A N 1
ATOM 1407 C CA . VAL A 1 182 ? -1.385 -7.918 -1.7 1 98.94 182 VAL A CA 1
ATOM 1408 C C . VAL A 1 182 ? -2.418 -6.883 -2.137 1 98.94 182 VAL A C 1
ATOM 1410 O O . VAL A 1 182 ? -3.514 -6.812 -1.573 1 98.94 182 VAL A O 1
ATOM 1413 N N . LEU A 1 183 ? -2.098 -6.059 -3.15 1 98.94 183 LEU A N 1
ATOM 1414 C CA . LEU A 1 183 ? -3.023 -5.059 -3.666 1 98.94 183 LEU A CA 1
ATOM 1415 C C . LEU A 1 183 ? -4.168 -5.715 -4.426 1 98.94 183 LEU A C 1
ATOM 1417 O O . LEU A 1 183 ? -5.32 -5.297 -4.305 1 98.94 183 LEU A O 1
ATOM 1421 N N . ILE A 1 184 ? -3.877 -6.758 -5.18 1 98.94 184 ILE A N 1
ATOM 1422 C CA . ILE A 1 184 ? -4.91 -7.508 -5.883 1 98.94 184 ILE A CA 1
ATOM 1423 C C . ILE A 1 184 ? -5.852 -8.164 -4.875 1 98.94 184 ILE A C 1
ATOM 1425 O O . ILE A 1 184 ? -7.074 -8.109 -5.031 1 98.94 184 ILE A O 1
ATOM 1429 N N . ALA A 1 185 ? -5.215 -8.805 -3.855 1 98.94 185 ALA A N 1
ATOM 1430 C CA . ALA A 1 185 ? -6.012 -9.422 -2.797 1 98.94 185 ALA A CA 1
ATOM 1431 C C . ALA A 1 185 ? -6.902 -8.391 -2.107 1 98.94 185 ALA A C 1
ATOM 1433 O O . ALA A 1 185 ? -8.047 -8.68 -1.763 1 98.94 185 ALA A O 1
ATOM 1434 N N . THR A 1 186 ? -6.395 -7.191 -1.873 1 98.88 186 THR A N 1
ATOM 1435 C CA . THR A 1 186 ? -7.172 -6.113 -1.268 1 98.88 186 THR A CA 1
ATOM 1436 C C . THR A 1 186 ? -8.344 -5.727 -2.158 1 98.88 186 THR A C 1
ATOM 1438 O O . THR A 1 186 ? -9.461 -5.508 -1.67 1 98.88 186 THR A O 1
ATOM 1441 N N . PHE A 1 187 ? -8.164 -5.652 -3.447 1 98.81 187 PHE A N 1
ATOM 1442 C CA . PHE A 1 187 ? -9.242 -5.41 -4.402 1 98.81 187 PHE A CA 1
ATOM 1443 C C . PHE A 1 187 ? -10.352 -6.441 -4.246 1 98.81 187 PHE A C 1
ATOM 1445 O O . PHE A 1 187 ? -11.523 -6.086 -4.129 1 98.81 187 PHE A O 1
ATOM 1452 N N . PHE A 1 188 ? -9.969 -7.707 -4.215 1 98.81 188 PHE A N 1
ATOM 1453 C CA . PHE A 1 188 ? -10.953 -8.781 -4.098 1 98.81 188 PHE A CA 1
ATOM 1454 C C . PHE A 1 188 ? -11.672 -8.703 -2.756 1 98.81 188 PHE A C 1
ATOM 1456 O O . PHE A 1 188 ? -12.852 -9.039 -2.662 1 98.81 188 PHE A O 1
ATOM 1463 N N . THR A 1 189 ? -10.93 -8.32 -1.709 1 98.31 189 THR A N 1
ATOM 1464 C CA . THR A 1 189 ? -11.547 -8.141 -0.402 1 98.31 189 THR A CA 1
ATOM 1465 C C . THR A 1 189 ? -12.641 -7.066 -0.463 1 98.31 189 THR A C 1
ATOM 1467 O O . THR A 1 189 ? -13.758 -7.285 0.005 1 98.31 189 THR A O 1
ATOM 1470 N N . VAL A 1 190 ? -12.32 -5.926 -1.06 1 97.12 190 VAL A N 1
ATOM 1471 C CA . VAL A 1 190 ? -13.258 -4.816 -1.172 1 97.12 190 VAL A CA 1
ATOM 1472 C C . VAL A 1 190 ? -14.492 -5.258 -1.96 1 97.12 190 VAL A C 1
ATOM 1474 O O . VAL A 1 190 ? -15.625 -4.98 -1.561 1 97.12 190 VAL A O 1
ATOM 1477 N N . VAL A 1 191 ? -14.32 -5.984 -3.039 1 97.25 191 VAL A N 1
ATOM 1478 C CA . VAL A 1 191 ? -15.422 -6.426 -3.891 1 97.25 191 VAL A CA 1
ATOM 1479 C C . VAL A 1 191 ? -16.281 -7.441 -3.141 1 97.25 191 VAL A C 1
ATOM 1481 O O . VAL A 1 191 ? -17.516 -7.371 -3.184 1 97.25 191 VAL A O 1
ATOM 1484 N N . ALA A 1 192 ? -15.586 -8.398 -2.475 1 97 192 ALA A N 1
ATOM 1485 C CA . ALA A 1 192 ? -16.312 -9.43 -1.734 1 97 192 ALA A CA 1
ATOM 1486 C C . ALA A 1 192 ? -17.172 -8.812 -0.637 1 97 192 ALA A C 1
ATOM 1488 O O . ALA A 1 192 ? -18.344 -9.18 -0.473 1 97 192 ALA A O 1
ATOM 1489 N N . ILE A 1 193 ? -16.641 -7.867 0.098 1 94.44 193 ILE A N 1
ATOM 1490 C CA . ILE A 1 193 ? -17.391 -7.191 1.159 1 94.44 193 ILE A CA 1
ATOM 1491 C C . ILE A 1 193 ? -18.531 -6.379 0.557 1 94.44 193 ILE A C 1
ATOM 1493 O O . ILE A 1 193 ? -19.656 -6.402 1.068 1 94.44 193 ILE A O 1
ATOM 1497 N N . GLY A 1 194 ? -18.25 -5.625 -0.538 1 93.06 194 GLY A N 1
ATOM 1498 C CA . GLY A 1 194 ? -19.281 -4.848 -1.203 1 93.06 194 GLY A CA 1
ATOM 1499 C C . GLY A 1 194 ? -20.453 -5.688 -1.674 1 93.06 194 GLY A C 1
ATOM 1500 O O . GLY A 1 194 ? -21.609 -5.27 -1.558 1 93.06 194 GLY A O 1
ATOM 1501 N N . ALA A 1 195 ? -20.172 -6.863 -2.172 1 92.38 195 ALA A N 1
ATOM 1502 C CA . ALA A 1 195 ? -21.219 -7.777 -2.605 1 92.38 195 ALA A CA 1
ATOM 1503 C C . ALA A 1 195 ? -22.078 -8.234 -1.424 1 92.38 195 ALA A C 1
ATOM 1505 O O . ALA A 1 195 ? -23.297 -8.375 -1.546 1 92.38 195 ALA A O 1
ATOM 1506 N N . GLY A 1 196 ? -21.453 -8.461 -0.321 1 89.62 196 GLY A N 1
ATOM 1507 C CA . GLY A 1 196 ? -22.172 -8.82 0.884 1 89.62 196 GLY A CA 1
ATOM 1508 C C . GLY A 1 196 ? -23.109 -7.723 1.371 1 89.62 196 GLY A C 1
ATOM 1509 O O . GLY A 1 196 ? -24.25 -7.984 1.745 1 89.62 196 GLY A O 1
ATOM 1510 N N . ILE A 1 197 ? -22.672 -6.508 1.327 1 86.62 197 ILE A N 1
ATOM 1511 C CA . ILE A 1 197 ? -23.453 -5.352 1.757 1 86.62 197 ILE A CA 1
ATOM 1512 C C . ILE A 1 197 ? -24.656 -5.18 0.843 1 86.62 197 ILE A C 1
ATOM 1514 O O . ILE A 1 197 ? -25.734 -4.789 1.298 1 86.62 197 ILE A O 1
ATOM 1518 N N . SER A 1 198 ? -24.453 -5.547 -0.38 1 87.69 198 SER A N 1
ATOM 1519 C CA . SER A 1 198 ? -25.516 -5.383 -1.352 1 87.69 198 SER A CA 1
ATOM 1520 C C . SER A 1 198 ? -26.484 -6.559 -1.312 1 87.69 198 SER A C 1
ATOM 1522 O O . SER A 1 198 ? -27.422 -6.633 -2.117 1 87.69 198 SER A O 1
ATOM 1524 N N . GLY A 1 199 ? -26.297 -7.551 -0.466 1 88.25 199 GLY A N 1
ATOM 1525 C CA . GLY A 1 199 ? -27.234 -8.641 -0.283 1 88.25 199 GLY A CA 1
ATOM 1526 C C . GLY A 1 199 ? -26.859 -9.891 -1.047 1 88.25 199 GLY A C 1
ATOM 1527 O O . GLY A 1 199 ? -27.578 -10.891 -1.007 1 88.25 199 GLY A O 1
ATOM 1528 N N . ASN A 1 200 ? -25.688 -9.883 -1.773 1 88.06 200 ASN A N 1
ATOM 1529 C CA . ASN A 1 200 ? -25.203 -11.031 -2.523 1 88.06 200 ASN A CA 1
ATOM 1530 C C . ASN A 1 200 ? -23.812 -11.461 -2.049 1 88.06 200 ASN A C 1
ATOM 1532 O O . ASN A 1 200 ? -22.844 -11.43 -2.82 1 88.06 200 ASN A O 1
ATOM 1536 N N . ASP A 1 201 ? -23.75 -11.969 -0.867 1 89.75 201 ASP A N 1
ATOM 1537 C CA . ASP A 1 201 ? -22.469 -12.297 -0.25 1 89.75 201 ASP A CA 1
ATOM 1538 C C . ASP A 1 201 ? -21.891 -13.578 -0.836 1 89.75 201 ASP A C 1
ATOM 1540 O O . ASP A 1 201 ? -22.391 -14.672 -0.577 1 89.75 201 ASP A O 1
ATOM 1544 N N . PRO A 1 202 ? -20.828 -13.469 -1.549 1 92.56 202 PRO A N 1
ATOM 1545 C CA . PRO A 1 202 ? -20.203 -14.672 -2.086 1 92.56 202 PRO A CA 1
ATOM 1546 C C . PRO A 1 202 ? -19.469 -15.492 -1.014 1 92.56 202 PRO A C 1
ATOM 1548 O O . PRO A 1 202 ? -19.125 -16.641 -1.247 1 92.56 202 PRO A O 1
ATOM 1551 N N . GLY A 1 203 ? -19.297 -14.867 0.142 1 96 203 GLY A N 1
ATOM 1552 C CA . GLY A 1 203 ? -18.672 -15.57 1.252 1 96 203 GLY A CA 1
ATOM 1553 C C . GLY A 1 203 ? -17.188 -15.766 1.068 1 96 203 GLY A C 1
ATOM 1554 O O . GLY A 1 203 ? -16.625 -16.75 1.551 1 96 203 GLY A O 1
ATOM 1555 N N . LEU A 1 204 ? -16.516 -14.789 0.391 1 98.12 204 LEU A N 1
ATOM 1556 C CA . LEU A 1 204 ? -15.117 -15 0.048 1 98.12 204 LEU A CA 1
ATOM 1557 C C . LEU A 1 204 ? -14.219 -14.031 0.812 1 98.12 204 LEU A C 1
ATOM 1559 O O . LEU A 1 204 ? -12.992 -14.18 0.811 1 98.12 204 LEU A O 1
ATOM 1563 N N . TRP A 1 205 ? -14.812 -13.031 1.523 1 97.88 205 TRP A N 1
ATOM 1564 C CA . TRP A 1 205 ? -14.031 -11.961 2.131 1 97.88 205 TRP A CA 1
ATOM 1565 C C . TRP A 1 205 ? -13.062 -12.523 3.168 1 97.88 205 TRP A C 1
ATOM 1567 O O . TRP A 1 205 ? -11.945 -12.023 3.311 1 97.88 205 TRP A O 1
ATOM 1577 N N . PRO A 1 206 ? -13.367 -13.656 3.898 1 98.38 206 PRO A N 1
ATOM 1578 C CA . PRO A 1 206 ? -12.406 -14.102 4.91 1 98.38 206 PRO A CA 1
ATOM 1579 C C . PRO A 1 206 ? -11.094 -14.586 4.305 1 98.38 206 PRO A C 1
ATOM 1581 O O . PRO A 1 206 ? -10.016 -14.281 4.824 1 98.38 206 PRO A O 1
ATOM 1584 N N . ILE A 1 207 ? -11.18 -15.289 3.189 1 98.81 207 ILE A N 1
ATOM 1585 C CA . ILE A 1 207 ? -9.953 -15.852 2.629 1 98.81 207 ILE A CA 1
ATOM 1586 C C . ILE A 1 207 ? -9.18 -14.758 1.895 1 98.81 207 ILE A C 1
ATOM 1588 O O . ILE A 1 207 ? -7.945 -14.758 1.893 1 98.81 207 ILE A O 1
ATOM 1592 N N . THR A 1 208 ? -9.898 -13.82 1.229 1 98.88 208 THR A N 1
ATOM 1593 C CA . THR A 1 208 ? -9.195 -12.711 0.608 1 98.88 208 THR A CA 1
ATOM 1594 C C . THR A 1 208 ? -8.523 -11.836 1.666 1 98.88 208 THR A C 1
ATOM 1596 O O . THR A 1 208 ? -7.383 -11.406 1.49 1 98.88 208 THR A O 1
ATOM 1599 N N . CYS A 1 209 ? -9.172 -11.625 2.811 1 98.75 209 CYS A N 1
ATOM 1600 C CA . CYS A 1 209 ? -8.578 -10.938 3.947 1 98.75 209 CYS A CA 1
ATOM 1601 C C . CYS A 1 209 ? -7.359 -11.688 4.465 1 98.75 209 CYS A C 1
ATOM 1603 O O . CYS A 1 209 ? -6.305 -11.086 4.691 1 98.75 209 CYS A O 1
ATOM 1605 N N . ALA A 1 210 ? -7.504 -12.969 4.621 1 98.94 210 ALA A N 1
ATOM 1606 C CA . ALA A 1 210 ? -6.402 -13.797 5.113 1 98.94 210 ALA A CA 1
ATOM 1607 C C . ALA A 1 210 ? -5.18 -13.672 4.211 1 98.94 210 ALA A C 1
ATOM 1609 O O . ALA A 1 210 ? -4.047 -13.594 4.695 1 98.94 210 ALA A O 1
ATOM 1610 N N . THR A 1 211 ? -5.43 -13.68 2.93 1 98.94 211 THR A N 1
ATOM 1611 C CA . THR A 1 211 ? -4.336 -13.586 1.971 1 98.94 211 THR A CA 1
ATOM 1612 C C . THR A 1 211 ? -3.633 -12.234 2.084 1 98.94 211 THR A C 1
ATOM 1614 O O . THR A 1 211 ? -2.402 -12.164 2.045 1 98.94 211 THR A O 1
ATOM 1617 N N . VAL A 1 212 ? -4.398 -11.133 2.266 1 98.94 212 VAL A N 1
ATOM 1618 C CA . VAL A 1 212 ? -3.824 -9.812 2.482 1 98.94 212 VAL A CA 1
ATOM 1619 C C . VAL A 1 212 ? -2.898 -9.844 3.697 1 98.94 212 VAL A C 1
ATOM 1621 O O . VAL A 1 212 ? -1.744 -9.414 3.617 1 98.94 212 VAL A O 1
ATOM 1624 N N . GLY A 1 213 ? -3.396 -10.375 4.801 1 98.94 213 GLY A N 1
ATOM 1625 C CA . GLY A 1 213 ? -2.625 -10.43 6.035 1 98.94 213 GLY A CA 1
ATOM 1626 C C . GLY A 1 213 ? -1.37 -11.273 5.914 1 98.94 213 GLY A C 1
ATOM 1627 O O . GLY A 1 213 ? -0.297 -10.867 6.363 1 98.94 213 GLY A O 1
ATOM 1628 N N . ALA A 1 214 ? -1.512 -12.445 5.289 1 98.94 214 ALA A N 1
ATOM 1629 C CA . ALA A 1 214 ? -0.377 -13.352 5.121 1 98.94 214 ALA A CA 1
ATOM 1630 C C . ALA A 1 214 ? 0.729 -12.703 4.297 1 98.94 214 ALA A C 1
ATOM 1632 O O . ALA A 1 214 ? 1.911 -12.82 4.625 1 98.94 214 ALA A O 1
ATOM 1633 N N . LEU A 1 215 ? 0.324 -12.016 3.27 1 98.94 215 LEU A N 1
ATOM 1634 C CA . LEU A 1 215 ? 1.29 -11.383 2.377 1 98.94 215 LEU A CA 1
ATOM 1635 C C . LEU A 1 215 ? 1.973 -10.203 3.062 1 98.94 215 LEU A C 1
ATOM 1637 O O . LEU A 1 215 ? 3.174 -9.984 2.885 1 98.94 215 LEU A O 1
ATOM 1641 N N . LEU A 1 216 ? 1.239 -9.383 3.846 1 98.88 216 LEU A N 1
ATOM 1642 C CA . LEU A 1 216 ? 1.852 -8.297 4.594 1 98.88 216 LEU A CA 1
ATOM 1643 C C . LEU A 1 216 ? 2.867 -8.828 5.598 1 98.88 216 LEU A C 1
ATOM 1645 O O . LEU A 1 216 ? 3.957 -8.266 5.742 1 98.88 216 LEU A O 1
ATOM 1649 N N . GLY A 1 217 ? 2.469 -9.883 6.273 1 98.88 217 GLY A N 1
ATOM 1650 C CA . GLY A 1 217 ? 3.398 -10.5 7.207 1 98.88 217 GLY A CA 1
ATOM 1651 C C . GLY A 1 217 ? 4.652 -11.031 6.539 1 98.88 217 GLY A C 1
ATOM 1652 O O . GLY A 1 217 ? 5.762 -10.836 7.039 1 98.88 217 GLY A O 1
ATOM 1653 N N . PHE A 1 218 ? 4.473 -11.742 5.414 1 98.81 218 PHE A N 1
ATOM 1654 C CA . PHE A 1 218 ? 5.598 -12.281 4.656 1 98.81 218 PHE A CA 1
ATOM 1655 C C . PHE A 1 218 ? 6.484 -11.164 4.129 1 98.81 218 PHE A C 1
ATOM 1657 O O . PHE A 1 218 ? 7.711 -11.289 4.105 1 98.81 218 PHE A O 1
ATOM 1664 N N . LEU A 1 219 ? 5.855 -10.078 3.719 1 98.69 219 LEU A N 1
ATOM 1665 C CA . LEU A 1 219 ? 6.547 -8.945 3.119 1 98.69 219 LEU A CA 1
ATOM 1666 C C . LEU A 1 219 ? 7.547 -8.336 4.102 1 98.69 219 LEU A C 1
ATOM 1668 O O . LEU A 1 219 ? 8.594 -7.832 3.693 1 98.69 219 LEU A O 1
ATOM 1672 N N . VAL A 1 220 ? 7.285 -8.406 5.406 1 98.62 220 VAL A N 1
ATOM 1673 C CA . VAL A 1 220 ? 8.203 -7.918 6.434 1 98.62 220 VAL A CA 1
ATOM 1674 C C . VAL A 1 220 ? 9.586 -8.523 6.227 1 98.62 220 VAL A C 1
ATOM 1676 O O . VAL A 1 220 ? 10.602 -7.863 6.453 1 98.62 220 VAL A O 1
ATOM 1679 N N . PHE A 1 221 ? 9.633 -9.719 5.668 1 98.38 221 PHE A N 1
ATOM 1680 C CA . PHE A 1 221 ? 10.883 -10.453 5.543 1 98.38 221 PHE A CA 1
ATOM 1681 C C . PHE A 1 221 ? 11.297 -10.578 4.082 1 98.38 221 PHE A C 1
ATOM 1683 O O . PHE A 1 221 ? 12.391 -11.055 3.779 1 98.38 221 PHE A O 1
ATOM 1690 N N . ASN A 1 222 ? 10.391 -10.148 3.238 1 98.5 222 ASN A N 1
ATOM 1691 C CA . ASN A 1 222 ? 10.625 -10.328 1.809 1 98.5 222 ASN A CA 1
ATOM 1692 C C . ASN A 1 222 ? 10.992 -9.016 1.131 1 98.5 222 ASN A C 1
ATOM 1694 O O . ASN A 1 222 ? 11.406 -9 -0.029 1 98.5 222 ASN A O 1
ATOM 1698 N N . VAL A 1 223 ? 10.898 -7.883 1.873 1 97.88 223 VAL A N 1
ATOM 1699 C CA . VAL A 1 223 ? 11.312 -6.59 1.336 1 97.88 223 VAL A CA 1
ATOM 1700 C C . VAL A 1 223 ? 12.82 -6.59 1.106 1 97.88 223 VAL A C 1
ATOM 1702 O O . VAL A 1 223 ? 13.562 -7.309 1.784 1 97.88 223 VAL A O 1
ATOM 1705 N N . TYR A 1 224 ? 13.25 -5.773 0.164 1 97 224 TYR A N 1
ATOM 1706 C CA . TYR A 1 224 ? 14.672 -5.656 -0.158 1 97 224 TYR A CA 1
ATOM 1707 C C . TYR A 1 224 ? 15.453 -5.113 1.03 1 97 224 TYR A C 1
ATOM 1709 O O . TYR A 1 224 ? 15.133 -4.055 1.568 1 97 224 TYR A O 1
ATOM 1717 N N . PRO A 1 225 ? 16.609 -5.781 1.419 1 97 225 PRO A N 1
ATOM 1718 C CA . PRO A 1 225 ? 17.078 -7.094 0.962 1 97 225 PRO A CA 1
ATOM 1719 C C . PRO A 1 225 ? 16.328 -8.25 1.624 1 97 225 PRO A C 1
ATOM 1721 O O . PRO A 1 225 ? 16.234 -8.305 2.854 1 97 225 PRO A O 1
ATOM 1724 N N . ALA A 1 226 ? 15.805 -9.055 0.779 1 97.69 226 ALA A N 1
ATOM 1725 C CA . ALA A 1 226 ? 14.93 -10.125 1.259 1 97.69 226 ALA A CA 1
ATOM 1726 C C . ALA A 1 226 ? 15.695 -11.109 2.137 1 97.69 226 ALA A C 1
ATOM 1728 O O . ALA A 1 226 ? 16.844 -11.453 1.835 1 97.69 226 ALA A O 1
ATOM 1729 N N . ARG A 1 227 ? 15.094 -11.586 3.139 1 96.94 227 ARG A N 1
ATOM 1730 C CA . ARG A 1 227 ? 15.633 -12.641 4 1 96.94 227 ARG A CA 1
ATOM 1731 C C . ARG A 1 227 ? 15.094 -14.008 3.594 1 96.94 227 ARG A C 1
ATOM 1733 O O . ARG A 1 227 ? 15.633 -15.039 4.008 1 96.94 227 ARG A O 1
ATOM 1740 N N . VAL A 1 228 ? 14.055 -13.984 2.77 1 97.5 228 VAL A N 1
ATOM 1741 C CA . VAL A 1 228 ? 13.453 -15.219 2.283 1 97.5 228 VAL A CA 1
ATOM 1742 C C . VAL A 1 228 ? 12.695 -14.953 0.985 1 97.5 228 VAL A C 1
ATOM 1744 O O . VAL A 1 228 ? 12.055 -13.906 0.838 1 97.5 228 VAL A O 1
ATOM 1747 N N . PHE A 1 229 ? 12.805 -15.859 0.02 1 97.81 229 PHE A N 1
ATOM 1748 C CA . PHE A 1 229 ? 12.031 -15.82 -1.216 1 97.81 229 PHE A CA 1
ATOM 1749 C C . PHE A 1 229 ? 10.828 -16.75 -1.131 1 97.81 229 PHE A C 1
ATOM 1751 O O . PHE A 1 229 ? 10.875 -17.781 -0.469 1 97.81 229 PHE A O 1
ATOM 1758 N N . MET A 1 230 ? 9.75 -16.375 -1.787 1 98.12 230 MET A N 1
ATOM 1759 C CA . MET A 1 230 ? 8.547 -17.188 -1.667 1 98.12 230 MET A CA 1
ATOM 1760 C C . MET A 1 230 ? 8.688 -18.484 -2.469 1 98.12 230 MET A C 1
ATOM 1762 O O . MET A 1 230 ? 8.086 -19.5 -2.125 1 98.12 230 MET A O 1
ATOM 1766 N N . GLY A 1 231 ? 9.547 -18.469 -3.576 1 97.56 231 GLY A N 1
ATOM 1767 C CA . GLY A 1 231 ? 9.734 -19.641 -4.418 1 97.56 231 GLY A CA 1
ATOM 1768 C C . GLY A 1 231 ? 8.508 -19.969 -5.25 1 97.56 231 GLY A C 1
ATOM 1769 O O . GLY A 1 231 ? 7.504 -19.266 -5.199 1 97.56 231 GLY A O 1
ATOM 1770 N N . ASP A 1 232 ? 8.609 -21.109 -5.957 1 98.19 232 ASP A N 1
ATOM 1771 C CA . ASP A 1 232 ? 7.473 -21.594 -6.734 1 98.19 232 ASP A CA 1
ATOM 1772 C C . ASP A 1 232 ? 6.312 -21.984 -5.82 1 98.19 232 ASP A C 1
ATOM 1774 O O . ASP A 1 232 ? 5.148 -21.906 -6.219 1 98.19 232 ASP A O 1
ATOM 1778 N N . THR A 1 233 ? 6.648 -22.359 -4.578 1 98.56 233 THR A N 1
ATOM 1779 C CA . THR A 1 233 ? 5.633 -22.672 -3.578 1 98.56 233 THR A CA 1
ATOM 1780 C C . THR A 1 233 ? 4.668 -21.5 -3.398 1 98.56 233 THR A C 1
ATOM 1782 O O . THR A 1 233 ? 3.449 -21.688 -3.418 1 98.56 233 THR A O 1
ATOM 1785 N N . GLY A 1 234 ? 5.203 -20.375 -3.277 1 98.81 234 GLY A N 1
ATOM 1786 C CA . GLY A 1 234 ? 4.387 -19.188 -3.045 1 98.81 234 GLY A CA 1
ATOM 1787 C C . GLY A 1 234 ? 3.793 -18.609 -4.316 1 98.81 234 GLY A C 1
ATOM 1788 O O . GLY A 1 234 ? 2.602 -18.297 -4.367 1 98.81 234 GLY A O 1
ATOM 1789 N N . SER A 1 235 ? 4.605 -18.438 -5.355 1 98.88 235 SER A N 1
ATOM 1790 C CA . SER A 1 235 ? 4.184 -17.703 -6.543 1 98.88 235 SER A CA 1
ATOM 1791 C C . SER A 1 235 ? 3.086 -18.453 -7.297 1 98.88 235 SER A C 1
ATOM 1793 O O . SER A 1 235 ? 2.109 -17.844 -7.738 1 98.88 235 SER A O 1
ATOM 1795 N N . LEU A 1 236 ? 3.213 -19.828 -7.418 1 98.88 236 LEU A N 1
ATOM 1796 C CA . LEU A 1 236 ? 2.148 -20.578 -8.062 1 98.88 236 LEU A CA 1
ATOM 1797 C C . LEU A 1 236 ? 0.874 -20.547 -7.227 1 98.88 236 LEU A C 1
ATOM 1799 O O . LEU A 1 236 ? -0.227 -20.422 -7.766 1 98.88 236 LEU A O 1
ATOM 1803 N N . ALA A 1 237 ? 1.035 -20.641 -5.895 1 98.94 237 ALA A N 1
ATOM 1804 C CA . ALA A 1 237 ? -0.107 -20.578 -4.984 1 98.94 237 ALA A CA 1
ATOM 1805 C C . ALA A 1 237 ? -0.846 -19.25 -5.145 1 98.94 237 ALA A C 1
ATOM 1807 O O . ALA A 1 237 ? -2.076 -19.219 -5.227 1 98.94 237 ALA A O 1
ATOM 1808 N N . LEU A 1 238 ? -0.101 -18.156 -5.199 1 98.94 238 LEU A N 1
ATOM 1809 C CA . LEU A 1 238 ? -0.696 -16.828 -5.305 1 98.94 238 LEU A CA 1
ATOM 1810 C C . LEU A 1 238 ? -1.438 -16.672 -6.629 1 98.94 238 LEU A C 1
ATOM 1812 O O . LEU A 1 238 ? -2.514 -16.062 -6.672 1 98.94 238 LEU A O 1
ATOM 1816 N N . GLY A 1 239 ? -0.836 -17.172 -7.684 1 98.94 239 GLY A N 1
ATOM 1817 C CA . GLY A 1 239 ? -1.554 -17.172 -8.953 1 98.94 239 GLY A CA 1
ATOM 1818 C C . GLY A 1 239 ? -2.871 -17.922 -8.891 1 98.94 239 GLY A C 1
ATOM 1819 O O . GLY A 1 239 ? -3.881 -17.469 -9.422 1 98.94 239 GLY A O 1
ATOM 1820 N N . GLY A 1 240 ? -2.818 -19.109 -8.281 1 98.94 240 GLY A N 1
ATOM 1821 C CA . GLY A 1 240 ? -4.035 -19.875 -8.086 1 98.94 240 GLY A CA 1
ATOM 1822 C C . GLY A 1 240 ? -5.09 -19.141 -7.277 1 98.94 240 GLY A C 1
ATOM 1823 O O . GLY A 1 240 ? -6.266 -19.141 -7.637 1 98.94 240 GLY A O 1
ATOM 1824 N N . PHE A 1 241 ? -4.695 -18.516 -6.191 1 98.94 241 PHE A N 1
ATOM 1825 C CA . PHE A 1 241 ? -5.59 -17.719 -5.355 1 98.94 241 PHE A CA 1
ATOM 1826 C C . PHE A 1 241 ? -6.277 -16.641 -6.176 1 98.94 241 PHE A C 1
ATOM 1828 O O . PHE A 1 241 ? -7.5 -16.484 -6.117 1 98.94 241 PHE A O 1
ATOM 1835 N N . VAL A 1 242 ? -5.48 -15.859 -6.934 1 98.94 242 VAL A N 1
ATOM 1836 C CA . VAL A 1 242 ? -6.008 -14.734 -7.699 1 98.94 242 VAL A CA 1
ATOM 1837 C C . VAL A 1 242 ? -7.016 -15.234 -8.734 1 98.94 242 VAL A C 1
ATOM 1839 O O . VAL A 1 242 ? -8.133 -14.719 -8.812 1 98.94 242 VAL A O 1
ATOM 1842 N N . ALA A 1 243 ? -6.656 -16.266 -9.453 1 98.94 243 ALA A N 1
ATOM 1843 C CA . ALA A 1 243 ? -7.508 -16.766 -10.516 1 98.94 243 ALA A CA 1
ATOM 1844 C C . ALA A 1 243 ? -8.789 -17.375 -9.953 1 98.94 243 ALA A C 1
ATOM 1846 O O . ALA A 1 243 ? -9.891 -17.094 -10.438 1 98.94 243 ALA A O 1
ATOM 1847 N N . ALA A 1 244 ? -8.656 -18.203 -8.945 1 98.81 244 ALA A N 1
ATOM 1848 C CA . ALA A 1 244 ? -9.812 -18.859 -8.359 1 98.81 244 ALA A CA 1
ATOM 1849 C C . ALA A 1 244 ? -10.781 -17.844 -7.754 1 98.81 244 ALA A C 1
ATOM 1851 O O . ALA A 1 244 ? -11.992 -17.969 -7.91 1 98.81 244 ALA A O 1
ATOM 1852 N N . THR A 1 245 ? -10.227 -16.875 -7.051 1 98.81 245 THR A N 1
ATOM 1853 C CA . THR A 1 245 ? -11.062 -15.836 -6.445 1 98.81 245 THR A CA 1
ATOM 1854 C C . THR A 1 245 ? -11.812 -15.047 -7.516 1 98.81 245 THR A C 1
ATOM 1856 O O . THR A 1 245 ? -13.008 -14.781 -7.371 1 98.81 245 THR A O 1
ATOM 1859 N N . ALA A 1 246 ? -11.094 -14.695 -8.578 1 98.81 246 ALA A N 1
ATOM 1860 C CA . ALA A 1 246 ? -11.727 -13.969 -9.672 1 98.81 246 ALA A CA 1
ATOM 1861 C C . ALA A 1 246 ? -12.891 -14.766 -10.258 1 98.81 246 ALA A C 1
ATOM 1863 O O . ALA A 1 246 ? -13.969 -14.211 -10.5 1 98.81 246 ALA A O 1
ATOM 1864 N N . VAL A 1 247 ? -12.68 -16.047 -10.422 1 98.38 247 VAL A N 1
ATOM 1865 C CA . VAL A 1 247 ? -13.695 -16.891 -11.023 1 98.38 247 VAL A CA 1
ATOM 1866 C C . VAL A 1 247 ? -14.891 -17.016 -10.086 1 98.38 247 VAL A C 1
ATOM 1868 O O . VAL A 1 247 ? -16.047 -16.891 -10.508 1 98.38 247 VAL A O 1
ATOM 1871 N N . MET A 1 248 ? -14.641 -17.219 -8.797 1 97.75 248 MET A N 1
ATOM 1872 C CA . MET A 1 248 ? -15.703 -17.391 -7.805 1 97.75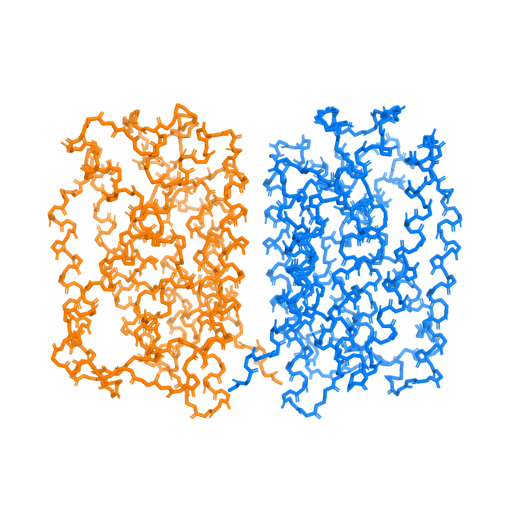 248 MET A CA 1
ATOM 1873 C C . MET A 1 248 ? -16.516 -16.109 -7.648 1 97.75 248 MET A C 1
ATOM 1875 O O . MET A 1 248 ? -17.688 -16.172 -7.266 1 97.75 248 MET A O 1
ATOM 1879 N N . LEU A 1 249 ? -15.969 -14.992 -7.984 1 97.25 249 LEU A N 1
ATOM 1880 C CA . LEU A 1 249 ? -16.656 -13.711 -7.895 1 97.25 249 LEU A CA 1
ATOM 1881 C C . LEU A 1 249 ? -17.266 -13.328 -9.242 1 97.25 249 LEU A C 1
ATOM 1883 O O . LEU A 1 249 ? -17.844 -12.242 -9.383 1 97.25 249 LEU A O 1
ATOM 1887 N N . ARG A 1 250 ? -17.109 -14.188 -10.281 1 96.56 250 ARG A N 1
ATOM 1888 C CA . ARG A 1 250 ? -17.578 -13.984 -11.641 1 96.56 250 ARG A CA 1
ATOM 1889 C C . ARG A 1 250 ? -16.906 -12.773 -12.281 1 96.56 250 ARG A C 1
ATOM 1891 O O . ARG A 1 250 ? -17.516 -12.062 -13.078 1 96.56 250 ARG A O 1
ATOM 1898 N N . LEU A 1 251 ? -15.523 -12.586 -11.875 1 98.06 251 LEU A N 1
ATOM 1899 C CA . LEU A 1 251 ? -14.766 -11.445 -12.367 1 98.06 251 LEU A CA 1
ATOM 1900 C C . LEU A 1 251 ? -13.539 -11.906 -13.148 1 98.06 251 LEU A C 1
ATOM 1902 O O . LEU A 1 251 ? -12.5 -11.25 -13.117 1 98.06 251 LEU A O 1
ATOM 1906 N N . PRO A 1 252 ? -13.523 -13.039 -13.742 1 98.38 252 PRO A N 1
ATOM 1907 C CA . PRO A 1 252 ? -12.305 -13.469 -14.43 1 98.38 252 PRO A CA 1
ATOM 1908 C C . PRO A 1 252 ? -11.859 -12.492 -15.508 1 98.38 252 PRO A C 1
ATOM 1910 O O . PRO A 1 252 ? -10.656 -12.359 -15.766 1 98.38 252 PRO A O 1
ATOM 1913 N N . LEU A 1 253 ? -12.773 -11.766 -16.141 1 98.44 253 LEU A N 1
ATOM 1914 C CA . LEU A 1 253 ? -12.438 -10.82 -17.203 1 98.44 253 LEU A CA 1
ATOM 1915 C C . LEU A 1 253 ? -11.766 -9.578 -16.625 1 98.44 253 LEU A C 1
ATOM 1917 O O . LEU A 1 253 ? -11.219 -8.758 -17.359 1 98.44 253 LEU A O 1
ATOM 1921 N N . PHE A 1 254 ? -11.742 -9.438 -15.336 1 98.69 254 PHE A N 1
ATOM 1922 C CA . PHE A 1 254 ? -11.086 -8.328 -14.664 1 98.69 254 PHE A CA 1
ATOM 1923 C C . PHE A 1 254 ? -9.617 -8.641 -14.414 1 98.69 254 PHE A C 1
ATOM 1925 O O . PHE A 1 254 ? -8.828 -7.746 -14.086 1 98.69 254 PHE A O 1
ATOM 1932 N N . VAL A 1 255 ? -9.195 -9.906 -14.516 1 98.81 255 VAL A N 1
ATOM 1933 C CA . VAL A 1 255 ? -7.852 -10.344 -14.141 1 98.81 255 VAL A CA 1
ATOM 1934 C C . VAL A 1 255 ? -6.812 -9.594 -14.969 1 98.81 255 VAL A C 1
ATOM 1936 O O . VAL A 1 255 ? -5.844 -9.062 -14.422 1 98.81 255 VAL A O 1
ATOM 1939 N N . PRO A 1 256 ? -7 -9.422 -16.312 1 98.5 256 PRO A N 1
ATOM 1940 C CA . PRO A 1 256 ? -6.012 -8.664 -17.078 1 98.5 256 PRO A CA 1
ATOM 1941 C C . PRO A 1 256 ? -5.875 -7.219 -16.609 1 98.5 256 PRO A C 1
ATOM 1943 O O . PRO A 1 256 ? -4.812 -6.613 -16.75 1 98.5 256 PRO A O 1
ATOM 1946 N N . LEU A 1 257 ? -6.895 -6.688 -16 1 98.62 257 LEU A N 1
ATOM 1947 C CA . LEU A 1 257 ? -6.887 -5.316 -15.516 1 98.62 257 LEU A CA 1
ATOM 1948 C C . LEU A 1 257 ? -6.238 -5.238 -14.141 1 98.62 257 LEU A C 1
ATOM 1950 O O . LEU A 1 257 ? -5.23 -4.555 -13.961 1 98.62 257 LEU A O 1
ATOM 1954 N N . VAL A 1 258 ? -6.742 -6.004 -13.156 1 98.81 258 VAL A N 1
ATOM 1955 C CA . VAL A 1 258 ? -6.316 -5.855 -11.773 1 98.81 258 VAL A CA 1
ATOM 1956 C C . VAL A 1 258 ? -4.996 -6.59 -11.555 1 98.81 258 VAL A C 1
ATOM 1958 O O . VAL A 1 258 ? -4.207 -6.215 -10.688 1 98.81 258 VAL A O 1
ATOM 1961 N N . ALA A 1 259 ? -4.75 -7.652 -12.312 1 98.88 259 ALA A N 1
ATOM 1962 C CA . ALA A 1 259 ? -3.479 -8.375 -12.281 1 98.88 259 ALA A CA 1
ATOM 1963 C C . ALA A 1 259 ? -2.672 -8.109 -13.555 1 98.88 259 ALA A C 1
ATOM 1965 O O . ALA A 1 259 ? -2.047 -9.016 -14.102 1 98.88 259 ALA A O 1
ATOM 1966 N N . PHE A 1 260 ? -2.695 -6.848 -13.914 1 98.94 260 PHE A N 1
ATOM 1967 C CA . PHE A 1 260 ? -2.037 -6.398 -15.141 1 98.94 260 PHE A CA 1
ATOM 1968 C C . PHE A 1 260 ? -0.551 -6.734 -15.109 1 98.94 260 PHE A C 1
ATOM 1970 O O . PHE A 1 260 ? 0.023 -7.129 -16.125 1 98.94 260 PHE A O 1
ATOM 1977 N N . ILE A 1 261 ? 0.108 -6.582 -13.953 1 98.94 261 ILE A N 1
ATOM 1978 C CA . ILE A 1 261 ? 1.537 -6.852 -13.828 1 98.94 261 ILE A CA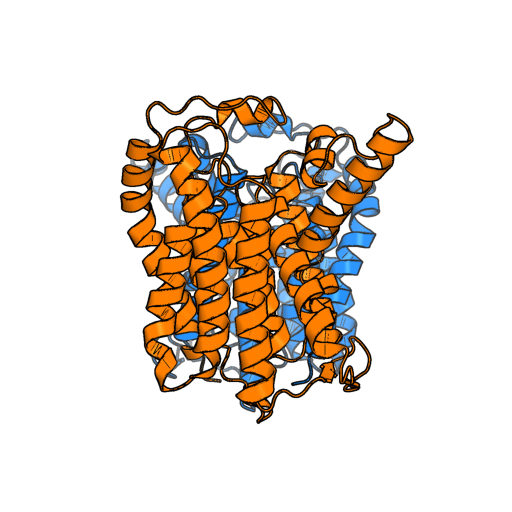 1
ATOM 1979 C C . ILE A 1 261 ? 1.816 -8.32 -14.133 1 98.94 261 ILE A C 1
ATOM 1981 O O . ILE A 1 261 ? 2.764 -8.641 -14.859 1 98.94 261 ILE A O 1
ATOM 1985 N N . TYR A 1 262 ? 0.937 -9.273 -13.602 1 98.81 262 TYR A N 1
ATOM 1986 C CA . TYR A 1 262 ? 1.074 -10.688 -13.938 1 98.81 262 TYR A CA 1
ATOM 1987 C C . TYR A 1 262 ? 1.049 -10.898 -15.445 1 98.81 262 TYR A C 1
ATOM 1989 O O . TYR A 1 262 ? 1.878 -11.625 -15.992 1 98.81 262 TYR A O 1
ATOM 1997 N N . MET A 1 263 ? 0.118 -10.234 -16.078 1 98.62 263 MET A N 1
ATOM 1998 C CA . MET A 1 263 ? -0.112 -10.422 -17.516 1 98.62 263 MET A CA 1
ATOM 1999 C C . MET A 1 263 ? 1.079 -9.922 -18.328 1 98.62 263 MET A C 1
ATOM 2001 O O . MET A 1 263 ? 1.564 -10.617 -19.219 1 98.62 263 MET A O 1
ATOM 2005 N N . ILE A 1 264 ? 1.59 -8.68 -17.984 1 98.69 264 ILE A N 1
ATOM 2006 C CA . ILE A 1 264 ? 2.658 -8.117 -18.797 1 98.69 264 ILE A CA 1
ATOM 2007 C C . ILE A 1 264 ? 3.951 -8.891 -18.562 1 98.69 264 ILE A C 1
ATOM 2009 O O . ILE A 1 264 ? 4.797 -8.977 -19.453 1 98.69 264 ILE A O 1
ATOM 2013 N N . GLU A 1 265 ? 4.121 -9.484 -17.406 1 98.44 265 GLU A N 1
ATOM 2014 C CA . GLU A 1 265 ? 5.281 -10.328 -17.141 1 98.44 265 GLU A CA 1
ATOM 2015 C C . GLU A 1 265 ? 5.277 -11.57 -18.031 1 98.44 265 GLU A C 1
ATOM 2017 O O . GLU A 1 265 ? 6.281 -11.883 -18.672 1 98.44 265 GLU A O 1
ATOM 2022 N N . VAL A 1 266 ? 4.152 -12.242 -18.078 1 97.12 266 VAL A N 1
ATOM 2023 C CA . VAL A 1 266 ? 4.066 -13.461 -18.875 1 97.12 266 VAL A CA 1
ATOM 2024 C C . VAL A 1 266 ? 4.113 -13.117 -20.359 1 97.12 266 VAL A C 1
ATOM 2026 O O . VAL A 1 266 ? 4.781 -13.797 -21.141 1 97.12 266 VAL A O 1
ATOM 2029 N N . LEU A 1 267 ? 3.43 -12.055 -20.75 1 98.06 267 LEU A N 1
ATOM 2030 C CA . LEU A 1 267 ? 3.428 -11.641 -22.156 1 98.06 267 LEU A CA 1
ATOM 2031 C C . LEU A 1 267 ? 4.832 -11.25 -22.609 1 98.06 267 LEU A C 1
ATOM 2033 O O . LEU A 1 267 ? 5.223 -11.539 -23.75 1 98.06 267 LEU A O 1
ATOM 2037 N N . SER A 1 268 ? 5.578 -10.562 -21.766 1 98.25 268 SER A N 1
ATOM 2038 C CA . SER A 1 268 ? 6.93 -10.156 -22.141 1 98.25 268 SER A CA 1
ATOM 2039 C C . SER A 1 268 ? 7.816 -11.367 -22.406 1 98.25 268 SER A C 1
ATOM 2041 O O . SER A 1 268 ? 8.633 -11.344 -23.328 1 98.25 268 SER A O 1
ATOM 2043 N N . VAL A 1 269 ? 7.648 -12.414 -21.609 1 97.44 269 VAL A N 1
ATOM 2044 C CA . VAL A 1 269 ? 8.414 -13.641 -21.812 1 97.44 269 VAL A CA 1
ATOM 2045 C C . VAL A 1 269 ? 8.016 -14.297 -23.141 1 97.44 269 VAL A C 1
ATOM 2047 O O . VAL A 1 269 ? 8.875 -14.695 -23.922 1 97.44 269 VAL A O 1
ATOM 2050 N N . MET A 1 270 ? 6.715 -14.414 -23.359 1 97.12 270 MET A N 1
ATOM 2051 C CA . MET A 1 270 ? 6.223 -15.031 -24.578 1 97.12 270 MET A CA 1
ATOM 2052 C C . MET A 1 270 ? 6.719 -14.281 -25.812 1 97.12 270 MET A C 1
ATOM 2054 O O . MET A 1 270 ? 7.223 -14.891 -26.75 1 97.12 270 MET A O 1
ATOM 2058 N N . ILE A 1 271 ? 6.582 -12.969 -25.766 1 97.75 271 ILE A N 1
ATOM 2059 C CA . ILE A 1 271 ? 7.004 -12.117 -26.875 1 97.75 271 ILE A CA 1
ATOM 2060 C C . ILE A 1 271 ? 8.508 -12.266 -27.094 1 97.75 271 ILE A C 1
ATOM 2062 O O . ILE A 1 271 ? 8.961 -12.445 -28.219 1 97.75 271 ILE A O 1
ATOM 2066 N N . GLN A 1 272 ? 9.242 -12.195 -26.016 1 97.38 272 GLN A N 1
ATOM 2067 C CA . GLN A 1 272 ? 10.703 -12.281 -26.078 1 97.38 272 GLN A CA 1
ATOM 2068 C C . GLN A 1 272 ? 11.133 -13.602 -26.703 1 97.38 272 GLN A C 1
ATOM 2070 O O . GLN A 1 272 ? 11.992 -13.625 -27.594 1 97.38 272 GLN A O 1
ATOM 2075 N N . VAL A 1 273 ? 10.578 -14.727 -26.281 1 96.5 273 VAL A N 1
ATOM 2076 C CA . VAL A 1 273 ? 10.977 -16.062 -26.719 1 96.5 273 VAL A CA 1
ATOM 2077 C C . VAL A 1 273 ? 10.586 -16.266 -28.172 1 96.5 273 VAL A C 1
ATOM 2079 O O . VAL A 1 273 ? 11.398 -16.734 -28.984 1 96.5 273 VAL A O 1
ATOM 2082 N N . VAL A 1 274 ? 9.375 -15.914 -28.531 1 97.06 274 VAL A N 1
ATOM 2083 C CA . VAL A 1 274 ? 8.883 -16.109 -29.891 1 97.06 274 VAL A CA 1
ATOM 2084 C C . VAL A 1 274 ? 9.688 -15.234 -30.859 1 97.06 274 VAL A C 1
ATOM 2086 O O . VAL A 1 274 ? 10.109 -15.703 -31.922 1 97.06 274 VAL A O 1
ATOM 2089 N N . TYR A 1 275 ? 9.906 -13.984 -30.484 1 97.44 275 TYR A N 1
ATOM 2090 C CA . TYR A 1 275 ? 10.633 -13.047 -31.344 1 97.44 275 TYR A CA 1
ATOM 2091 C C . TYR A 1 275 ? 12.086 -13.469 -31.5 1 97.44 275 TYR A C 1
ATOM 2093 O O . TYR A 1 275 ? 12.641 -13.406 -32.594 1 97.44 275 TYR A O 1
ATOM 2101 N N . PHE A 1 276 ? 12.664 -13.898 -30.453 1 96.56 276 PHE A N 1
ATOM 2102 C CA . PHE A 1 276 ? 14.062 -14.328 -30.5 1 96.56 276 PHE A CA 1
ATOM 2103 C C . PHE A 1 276 ? 14.219 -15.57 -31.375 1 96.56 276 PHE A C 1
ATOM 2105 O O . PHE A 1 276 ? 15.188 -15.68 -32.125 1 96.56 276 PHE A O 1
ATOM 2112 N N . LYS A 1 277 ? 13.328 -16.516 -31.172 1 97.12 277 LYS A N 1
ATOM 2113 C CA . LYS A 1 277 ? 13.383 -17.75 -31.969 1 97.12 277 LYS A CA 1
ATOM 2114 C C . LYS A 1 277 ? 13.234 -17.438 -33.469 1 97.12 277 LYS A C 1
ATOM 2116 O O . LYS A 1 277 ? 13.844 -18.109 -34.281 1 97.12 277 LYS A O 1
ATOM 2121 N N . LYS A 1 278 ? 12.531 -16.422 -33.75 1 97.44 278 LYS A N 1
ATOM 2122 C CA . LYS A 1 278 ? 12.227 -16.109 -35.156 1 97.44 278 LYS A CA 1
ATOM 2123 C C . LYS A 1 278 ? 13.289 -15.203 -35.75 1 97.44 278 LYS A C 1
ATOM 2125 O O . LYS A 1 278 ? 13.578 -15.289 -36.969 1 97.44 278 LYS A O 1
ATOM 2130 N N . THR A 1 279 ? 13.875 -14.32 -35 1 97.25 279 THR A N 1
ATOM 2131 C CA . THR A 1 279 ? 14.688 -13.266 -35.594 1 97.25 279 THR A CA 1
ATOM 2132 C C . THR A 1 279 ? 16.109 -13.297 -35.031 1 97.25 279 THR A C 1
ATOM 2134 O O . THR A 1 279 ? 17.016 -12.703 -35.625 1 97.25 279 THR A O 1
ATOM 2137 N N . GLY A 1 280 ? 16.266 -13.883 -33.906 1 95.25 280 GLY A N 1
ATOM 2138 C CA . GLY A 1 280 ? 17.547 -13.859 -33.219 1 95.25 280 GLY A CA 1
ATOM 2139 C C . GLY A 1 280 ? 17.812 -12.57 -32.469 1 95.25 280 GLY A C 1
ATOM 2140 O O . GLY A 1 280 ? 18.875 -12.398 -31.859 1 95.25 280 GLY A O 1
ATOM 2141 N N . LYS A 1 281 ? 16.859 -11.742 -32.531 1 96.94 281 LYS A N 1
ATOM 2142 C CA . LYS A 1 281 ? 16.984 -10.453 -31.859 1 96.94 281 LYS A CA 1
ATOM 2143 C C . LYS A 1 281 ? 16.094 -10.383 -30.625 1 96.94 281 LYS A C 1
ATOM 2145 O O . LYS A 1 281 ? 15.117 -11.125 -30.516 1 96.94 281 LYS A O 1
ATOM 2150 N N . ARG A 1 282 ? 16.453 -9.57 -29.719 1 96.62 282 ARG A N 1
ATOM 2151 C CA . ARG A 1 282 ? 15.688 -9.398 -28.5 1 96.62 282 ARG A CA 1
ATOM 2152 C C . ARG A 1 282 ? 14.766 -8.188 -28.594 1 96.62 282 ARG A C 1
ATOM 2154 O O . ARG A 1 282 ? 15.141 -7.16 -29.156 1 96.62 282 ARG A O 1
ATOM 2161 N N . VAL A 1 283 ? 13.641 -8.32 -28.109 1 97.06 283 VAL A N 1
ATOM 2162 C CA . VAL A 1 283 ? 12.688 -7.219 -28.031 1 97.06 283 VAL A CA 1
ATOM 2163 C C . VAL A 1 283 ? 12.961 -6.395 -26.781 1 97.06 283 VAL A C 1
ATOM 2165 O O . VAL A 1 283 ? 13.062 -5.168 -26.844 1 97.06 283 VAL A O 1
ATOM 2168 N N . PHE A 1 284 ? 13 -7.035 -25.625 1 97.56 284 PHE A N 1
ATOM 2169 C CA . PHE A 1 284 ? 13.336 -6.438 -24.344 1 97.56 284 PHE A CA 1
ATOM 2170 C C . PHE A 1 284 ? 14.789 -6.73 -23.969 1 97.56 284 PHE A C 1
ATOM 2172 O O . PHE A 1 284 ? 15.359 -7.727 -24.422 1 97.56 284 PHE A O 1
ATOM 2179 N N . LYS A 1 285 ? 15.406 -5.793 -23.203 1 96.31 285 LYS A N 1
ATOM 2180 C CA . LYS A 1 285 ? 16.766 -6.098 -22.734 1 96.31 285 LYS A CA 1
ATOM 2181 C C . LYS A 1 285 ? 16.812 -7.461 -22.047 1 96.31 285 LYS A C 1
ATOM 2183 O O . LYS A 1 285 ? 17.812 -8.18 -22.172 1 96.31 285 LYS A O 1
ATOM 2188 N N . MET A 1 286 ? 15.727 -7.777 -21.344 1 95.69 286 MET A N 1
ATOM 2189 C CA . MET A 1 286 ? 15.562 -9.086 -20.719 1 95.69 286 MET A CA 1
ATOM 2190 C C . MET A 1 286 ? 14.102 -9.312 -20.328 1 95.69 286 MET A C 1
ATOM 2192 O O . MET A 1 286 ? 13.375 -8.367 -20.031 1 95.69 286 MET A O 1
ATOM 2196 N N . ALA A 1 287 ? 13.734 -10.484 -20.406 1 96.5 287 ALA A N 1
ATOM 2197 C CA . ALA A 1 287 ? 12.43 -10.898 -19.906 1 96.5 287 ALA A CA 1
ATOM 2198 C C . ALA A 1 287 ? 12.578 -11.828 -18.703 1 96.5 287 ALA A C 1
ATOM 2200 O O . ALA A 1 287 ? 13.516 -12.625 -18.641 1 96.5 287 ALA A O 1
ATOM 2201 N N . PRO A 1 288 ? 11.547 -11.766 -17.781 1 97.31 288 PRO A N 1
ATOM 2202 C CA . PRO A 1 288 ? 10.305 -11 -17.719 1 97.31 288 PRO A CA 1
ATOM 2203 C C . PRO A 1 288 ? 10.547 -9.492 -17.609 1 97.31 288 PRO A C 1
ATOM 2205 O O . PRO A 1 288 ? 11.664 -9.062 -17.312 1 97.31 288 PRO A O 1
ATOM 2208 N N . ILE A 1 289 ? 9.57 -8.688 -17.781 1 98 289 ILE A N 1
ATOM 2209 C CA . ILE A 1 289 ? 9.672 -7.262 -18.094 1 98 289 ILE A CA 1
ATOM 2210 C C . ILE A 1 289 ? 10.289 -6.523 -16.906 1 98 289 ILE A C 1
ATOM 2212 O O . ILE A 1 289 ? 10.938 -5.492 -17.078 1 98 289 ILE A O 1
ATOM 2216 N N . HIS A 1 290 ? 10.18 -7.016 -15.656 1 98.25 290 HIS A N 1
ATOM 2217 C CA . HIS A 1 290 ? 10.789 -6.312 -14.531 1 98.25 290 HIS A CA 1
ATOM 2218 C C . HIS A 1 290 ? 12.305 -6.262 -14.664 1 98.25 290 HIS A C 1
ATOM 2220 O O . HIS A 1 290 ? 12.938 -5.289 -14.25 1 98.25 290 HIS A O 1
ATOM 2226 N N . HIS A 1 291 ? 12.914 -7.219 -15.297 1 97.12 291 HIS A N 1
ATOM 2227 C CA . HIS A 1 291 ? 14.352 -7.207 -15.531 1 97.12 291 HIS A CA 1
ATOM 2228 C C . HIS A 1 291 ? 14.727 -6.195 -16.609 1 97.12 291 HIS A C 1
ATOM 2230 O O . HIS A 1 291 ? 15.82 -5.633 -16.594 1 97.12 291 HIS A O 1
ATOM 2236 N N . HIS A 1 292 ? 13.805 -6.016 -17.609 1 97.25 292 HIS A N 1
ATOM 2237 C CA . HIS A 1 292 ? 14.023 -4.973 -18.609 1 97.25 292 HIS A CA 1
ATOM 2238 C C . HIS A 1 292 ? 14.227 -3.611 -17.953 1 97.25 292 HIS A C 1
ATOM 2240 O O . HIS A 1 292 ? 15.125 -2.857 -18.328 1 97.25 292 HIS A O 1
ATOM 2246 N N . PHE A 1 293 ? 13.461 -3.301 -16.953 1 97.38 293 PHE A N 1
ATOM 2247 C CA . PHE A 1 293 ? 13.547 -2.018 -16.266 1 97.38 293 PHE A CA 1
ATOM 2248 C C . PHE A 1 293 ? 14.805 -1.945 -15.406 1 97.38 293 PHE A C 1
ATOM 2250 O O . PHE A 1 293 ? 15.445 -0.897 -15.328 1 97.38 293 PHE A O 1
ATOM 2257 N N . GLU A 1 294 ? 15.125 -3.09 -14.773 1 95.88 294 GLU A N 1
ATOM 2258 C CA . GLU A 1 294 ? 16.391 -3.127 -14.031 1 95.88 294 GLU A CA 1
ATOM 2259 C C . GLU A 1 294 ? 17.562 -2.797 -14.938 1 95.88 294 GLU A C 1
ATOM 2261 O O . GLU A 1 294 ? 18.406 -1.959 -14.594 1 95.88 294 GLU A O 1
ATOM 2266 N N . LEU A 1 295 ? 17.594 -3.473 -16.062 1 95.69 295 LEU A N 1
ATOM 2267 C CA . LEU A 1 295 ? 18.703 -3.301 -16.984 1 95.69 295 LEU A CA 1
ATOM 2268 C C . LEU A 1 295 ? 18.656 -1.924 -17.641 1 95.69 295 LEU A C 1
ATOM 2270 O O . LEU A 1 295 ? 19.625 -1.486 -18.25 1 95.69 295 LEU A O 1
ATOM 2274 N N . SER A 1 296 ? 17.547 -1.277 -17.578 1 96.19 296 SER A N 1
ATOM 2275 C CA . SER A 1 296 ? 17.406 0.08 -18.094 1 96.19 296 SER A CA 1
ATOM 2276 C C . SER A 1 296 ? 17.781 1.114 -17.047 1 96.19 296 SER A C 1
ATOM 2278 O O . SER A 1 296 ? 17.547 2.311 -17.234 1 96.19 296 SER A O 1
ATOM 2280 N N . GLY A 1 297 ? 18.219 0.702 -15.867 1 95.25 297 GLY A N 1
ATOM 2281 C CA . GLY A 1 297 ? 18.812 1.627 -14.914 1 95.25 297 GLY A CA 1
ATOM 2282 C C . GLY A 1 297 ? 17.953 1.821 -13.672 1 95.25 297 GLY A C 1
ATOM 2283 O O . GLY A 1 297 ? 18.359 2.514 -12.734 1 95.25 297 GLY A O 1
ATOM 2284 N N . TRP A 1 298 ? 16.75 1.205 -13.594 1 95.5 298 TRP A N 1
ATOM 2285 C CA . TRP A 1 298 ? 15.906 1.332 -12.414 1 95.5 298 TRP A CA 1
ATOM 2286 C C . TRP A 1 298 ? 16.422 0.447 -11.281 1 95.5 298 TRP A C 1
ATOM 2288 O O . TRP A 1 298 ? 16.688 -0.741 -11.484 1 95.5 298 TRP A O 1
ATOM 2298 N N . PRO A 1 299 ? 16.609 1.09 -10.008 1 96.19 299 PRO A N 1
ATOM 2299 C CA . PRO A 1 299 ? 16.812 0.183 -8.875 1 96.19 299 PRO A CA 1
ATOM 2300 C C . PRO A 1 299 ? 15.664 -0.807 -8.695 1 96.19 299 PRO A C 1
ATOM 2302 O O . PRO A 1 299 ? 14.516 -0.489 -9.023 1 96.19 299 PRO A O 1
ATOM 2305 N N . GLU A 1 300 ? 15.969 -1.999 -8.219 1 96.94 300 GLU A N 1
ATOM 2306 C CA . GLU A 1 300 ? 14.969 -3.045 -8.008 1 96.94 300 GLU A CA 1
ATOM 2307 C C . GLU A 1 300 ? 13.789 -2.523 -7.199 1 96.94 300 GLU A C 1
ATOM 2309 O O . GLU A 1 300 ? 12.633 -2.801 -7.527 1 96.94 300 GLU A O 1
ATOM 2314 N N . THR A 1 301 ? 14.102 -1.714 -6.164 1 97.31 301 THR A N 1
ATOM 2315 C CA . THR A 1 301 ? 13.062 -1.223 -5.27 1 97.31 301 THR A CA 1
ATOM 2316 C C . THR A 1 301 ? 12.156 -0.226 -5.988 1 97.31 301 THR A C 1
ATOM 2318 O O . THR A 1 301 ? 10.969 -0.121 -5.68 1 97.31 301 THR A O 1
ATOM 2321 N N . LYS A 1 302 ? 12.672 0.493 -6.93 1 97.56 302 LYS A N 1
ATOM 2322 C CA . LYS A 1 302 ? 11.852 1.397 -7.734 1 97.56 302 LYS A CA 1
ATOM 2323 C C . LYS A 1 302 ? 10.875 0.621 -8.617 1 97.56 302 LYS A C 1
ATOM 2325 O O . LYS A 1 302 ? 9.711 0.993 -8.734 1 97.56 302 LYS A O 1
ATOM 2330 N N . VAL A 1 303 ? 11.375 -0.463 -9.25 1 98.5 303 VAL A N 1
ATOM 2331 C CA . VAL A 1 303 ? 10.516 -1.315 -10.055 1 98.5 303 VAL A CA 1
ATOM 2332 C C . VAL A 1 303 ? 9.344 -1.819 -9.219 1 98.5 303 VAL A C 1
ATOM 2334 O O . VAL A 1 303 ? 8.188 -1.729 -9.633 1 98.5 303 VAL A O 1
ATOM 2337 N N . VAL A 1 304 ? 9.648 -2.297 -8.023 1 98.69 304 VAL A N 1
ATOM 2338 C CA . VAL A 1 304 ? 8.648 -2.867 -7.129 1 98.69 304 VAL A CA 1
ATOM 2339 C C . VAL A 1 304 ? 7.621 -1.801 -6.754 1 98.69 304 VAL A C 1
ATOM 2341 O O . VAL A 1 304 ? 6.414 -2.045 -6.812 1 98.69 304 VAL A O 1
ATOM 2344 N N . ALA A 1 305 ? 8.094 -0.602 -6.418 1 98.5 305 ALA A N 1
ATOM 2345 C CA . ALA A 1 305 ? 7.207 0.479 -5.988 1 98.5 305 ALA A CA 1
ATOM 2346 C C . ALA A 1 305 ? 6.293 0.926 -7.129 1 98.5 305 ALA A C 1
ATOM 2348 O O . ALA A 1 305 ? 5.086 1.088 -6.938 1 98.5 305 ALA A O 1
ATOM 2349 N N . ILE A 1 306 ? 6.844 1.104 -8.297 1 98.69 306 ILE A N 1
ATOM 2350 C CA . ILE A 1 306 ? 6.078 1.58 -9.445 1 98.69 306 ILE A CA 1
ATOM 2351 C C . ILE A 1 306 ? 5.051 0.525 -9.852 1 98.69 306 ILE A C 1
ATOM 2353 O O . ILE A 1 306 ? 3.895 0.85 -10.125 1 98.69 306 ILE A O 1
ATOM 2357 N N . PHE A 1 307 ? 5.445 -0.763 -9.906 1 98.88 307 PHE A N 1
ATOM 2358 C CA . PHE A 1 307 ? 4.52 -1.837 -10.242 1 98.88 307 PHE A CA 1
ATOM 2359 C C . PHE A 1 307 ? 3.393 -1.922 -9.227 1 98.88 307 PHE A C 1
ATOM 2361 O O . PHE A 1 307 ? 2.246 -2.199 -9.578 1 98.88 307 PHE A O 1
ATOM 2368 N N . ALA A 1 308 ? 3.725 -1.674 -7.953 1 98.81 308 ALA A N 1
ATOM 2369 C CA . ALA A 1 308 ? 2.699 -1.665 -6.914 1 98.81 308 ALA A CA 1
ATOM 2370 C C . ALA A 1 308 ? 1.726 -0.507 -7.113 1 98.81 308 ALA A C 1
ATOM 2372 O O . ALA A 1 308 ? 0.511 -0.679 -6.984 1 98.81 308 ALA A O 1
ATOM 2373 N N . ILE A 1 309 ? 2.242 0.704 -7.438 1 98.81 309 ILE A N 1
ATOM 2374 C CA . ILE A 1 309 ? 1.395 1.872 -7.648 1 98.81 309 ILE A CA 1
ATOM 2375 C C . ILE A 1 309 ? 0.489 1.642 -8.859 1 98.81 309 ILE A C 1
ATOM 2377 O O . ILE A 1 309 ? -0.712 1.914 -8.805 1 98.81 309 ILE A O 1
ATOM 2381 N N . VAL A 1 310 ? 1.056 1.08 -9.906 1 98.75 310 VAL A N 1
ATOM 2382 C CA . VAL A 1 310 ? 0.28 0.754 -11.102 1 98.75 310 VAL A CA 1
ATOM 2383 C C . VAL A 1 310 ? -0.832 -0.229 -10.742 1 98.75 310 VAL A C 1
ATOM 2385 O O . VAL A 1 310 ? -1.98 -0.056 -11.156 1 98.75 310 VAL A O 1
ATOM 2388 N N . THR A 1 311 ? -0.488 -1.239 -9.992 1 98.94 311 THR A N 1
ATOM 2389 C CA . THR A 1 311 ? -1.475 -2.229 -9.57 1 98.94 311 THR A CA 1
ATOM 2390 C C . THR A 1 311 ? -2.582 -1.571 -8.75 1 98.94 311 THR A C 1
ATOM 2392 O O . THR A 1 311 ? -3.766 -1.835 -8.969 1 98.94 311 THR A O 1
ATOM 2395 N N . ALA A 1 312 ? -2.201 -0.672 -7.797 1 98.88 312 ALA A N 1
ATOM 2396 C CA . ALA A 1 312 ? -3.189 0.011 -6.965 1 98.88 312 ALA A CA 1
ATOM 2397 C C . ALA A 1 312 ? -4.18 0.797 -7.82 1 98.88 312 ALA A C 1
ATOM 2399 O O . ALA A 1 312 ? -5.391 0.706 -7.617 1 98.88 312 ALA A O 1
ATOM 2400 N N . ILE A 1 313 ? -3.688 1.512 -8.773 1 98.75 313 ILE A N 1
ATOM 2401 C CA . ILE A 1 313 ? -4.52 2.367 -9.609 1 98.75 313 ILE A CA 1
ATOM 2402 C C . ILE A 1 313 ? -5.414 1.505 -10.5 1 98.75 313 ILE A C 1
ATOM 2404 O O . ILE A 1 313 ? -6.598 1.801 -10.672 1 98.75 313 ILE A O 1
ATOM 2408 N N . LEU A 1 314 ? -4.863 0.434 -11.039 1 98.88 314 LEU A N 1
ATOM 2409 C CA . LEU A 1 314 ? -5.656 -0.439 -11.898 1 98.88 314 LEU A CA 1
ATOM 2410 C C . LEU A 1 314 ? -6.715 -1.178 -11.094 1 98.88 314 LEU A C 1
ATOM 2412 O O . LEU A 1 314 ? -7.809 -1.45 -11.602 1 98.88 314 LEU A O 1
ATOM 2416 N N . CYS A 1 315 ? -6.41 -1.538 -9.844 1 98.81 315 CYS A N 1
ATOM 2417 C CA . CYS A 1 315 ? -7.426 -2.105 -8.961 1 98.81 315 CYS A CA 1
ATOM 2418 C C . CYS A 1 315 ? -8.547 -1.109 -8.711 1 98.81 315 CYS A C 1
ATOM 2420 O O . CYS A 1 315 ? -9.727 -1.484 -8.688 1 98.81 315 CYS A O 1
ATOM 2422 N N . LEU A 1 316 ? -8.18 0.19 -8.531 1 98.62 316 LEU A N 1
ATOM 2423 C CA . LEU A 1 316 ? -9.188 1.228 -8.352 1 98.62 316 LEU A CA 1
ATOM 2424 C C . LEU A 1 316 ? -10.039 1.39 -9.602 1 98.62 316 LEU A C 1
ATOM 2426 O O . LEU A 1 316 ? -11.258 1.528 -9.516 1 98.62 316 LEU A O 1
ATOM 2430 N N . ILE A 1 317 ? -9.398 1.349 -10.734 1 98.38 317 ILE A N 1
ATOM 2431 C CA . ILE A 1 317 ? -10.133 1.388 -11.992 1 98.38 317 ILE A CA 1
ATOM 2432 C C . ILE A 1 317 ? -11.023 0.151 -12.109 1 98.38 317 ILE A C 1
ATOM 2434 O O . ILE A 1 317 ? -12.148 0.233 -12.609 1 98.38 317 ILE A O 1
ATOM 2438 N N . GLY A 1 318 ? -10.469 -1.019 -11.648 1 98.25 318 GLY A N 1
ATOM 2439 C CA . GLY A 1 318 ? -11.258 -2.238 -11.609 1 98.25 318 GLY A CA 1
ATOM 2440 C C . GLY A 1 318 ? -12.531 -2.098 -10.805 1 98.25 318 GLY A C 1
ATOM 2441 O O . GLY A 1 318 ? -13.578 -2.648 -11.172 1 98.25 318 GLY A O 1
ATOM 2442 N N . LEU A 1 319 ? -12.469 -1.379 -9.703 1 97.38 319 LEU A N 1
ATOM 2443 C CA . LEU A 1 319 ? -13.664 -1.15 -8.891 1 97.38 319 LEU A CA 1
ATOM 2444 C C . LEU A 1 319 ? -14.703 -0.348 -9.672 1 97.38 319 LEU A C 1
ATOM 2446 O O . LEU A 1 319 ? -15.891 -0.672 -9.641 1 97.38 319 LEU A O 1
ATOM 2450 N N . ILE A 1 320 ? -14.227 0.676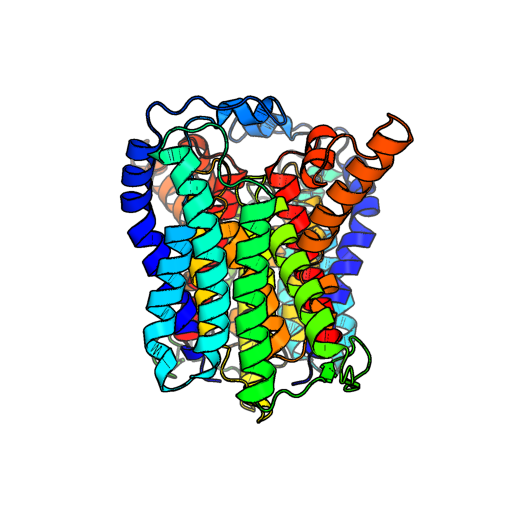 -10.438 1 96.31 320 ILE A N 1
ATOM 2451 C CA . ILE A 1 320 ? -15.125 1.503 -11.234 1 96.31 320 ILE A CA 1
ATOM 2452 C C . ILE A 1 320 ? -15.734 0.665 -12.359 1 96.31 320 ILE A C 1
ATOM 2454 O O . ILE A 1 320 ? -16.891 0.891 -12.75 1 96.31 320 ILE A O 1
ATOM 2458 N N . ALA A 1 321 ? -15 -0.311 -12.75 1 96.69 321 ALA A N 1
ATOM 2459 C CA . ALA A 1 321 ? -15.398 -1.129 -13.891 1 96.69 321 ALA A CA 1
ATOM 2460 C C . ALA A 1 321 ? -16.484 -2.117 -13.508 1 96.69 321 ALA A C 1
ATOM 2462 O O . ALA A 1 321 ? -17.125 -2.73 -14.375 1 96.69 321 ALA A O 1
ATOM 2463 N N . ILE A 1 322 ? -16.781 -2.352 -12.211 1 95.06 322 ILE A N 1
ATOM 2464 C CA . ILE A 1 322 ? -17.812 -3.268 -11.734 1 95.06 322 ILE A CA 1
ATOM 2465 C C . ILE A 1 322 ? -19.188 -2.617 -11.883 1 95.06 322 ILE A C 1
ATOM 2467 O O . ILE A 1 322 ? -19.359 -1.442 -11.555 1 95.06 322 ILE A O 1
ATOM 2471 N N . MET B 1 1 ? -22.953 -2.057 -4.312 1 77.25 1 MET B N 1
ATOM 2472 C CA . MET B 1 1 ? -22.203 -0.908 -3.811 1 77.25 1 MET B CA 1
ATOM 2473 C C . MET B 1 1 ? -21.719 -0.034 -4.961 1 77.25 1 MET B C 1
ATOM 2475 O O . MET B 1 1 ? -21.312 -0.544 -6.008 1 77.25 1 MET B O 1
ATOM 2479 N N . ASN B 1 2 ? -21.906 1.271 -4.859 1 81.88 2 ASN B N 1
ATOM 2480 C CA . ASN B 1 2 ? -21.422 2.219 -5.859 1 81.88 2 ASN B CA 1
ATOM 2481 C C . ASN B 1 2 ? -19.938 2.529 -5.672 1 81.88 2 ASN B C 1
ATOM 2483 O O . ASN B 1 2 ? -19.562 3.25 -4.746 1 81.88 2 ASN B O 1
ATOM 2487 N N . TYR B 1 3 ? -19.188 1.938 -6.602 1 88.25 3 TYR B N 1
ATOM 2488 C CA . TYR B 1 3 ? -17.734 2.082 -6.449 1 88.25 3 TYR B CA 1
ATOM 2489 C C . TYR B 1 3 ? -17.25 3.383 -7.078 1 88.25 3 TYR B C 1
ATOM 2491 O O . TYR B 1 3 ? -16.047 3.682 -7.055 1 88.25 3 TYR B O 1
ATOM 2499 N N . SER B 1 4 ? -18.156 4.242 -7.531 1 89.12 4 SER B N 1
ATOM 2500 C CA . SER B 1 4 ? -17.797 5.547 -8.078 1 89.12 4 SER B CA 1
ATOM 2501 C C . SER B 1 4 ? -17.219 6.457 -7.004 1 89.12 4 SER B C 1
ATOM 2503 O O . SER B 1 4 ? -16.641 7.5 -7.312 1 89.12 4 SER B O 1
ATOM 2505 N N . ILE B 1 5 ? -17.328 6.004 -5.816 1 92.25 5 ILE B N 1
ATOM 2506 C CA . ILE B 1 5 ? -16.844 6.77 -4.676 1 92.25 5 ILE B CA 1
ATOM 2507 C C . ILE B 1 5 ? -15.328 6.902 -4.754 1 92.25 5 ILE B C 1
ATOM 2509 O O . ILE B 1 5 ? -14.742 7.781 -4.113 1 92.25 5 ILE B O 1
ATOM 2513 N N . VAL B 1 6 ? -14.648 6.074 -5.625 1 95.88 6 VAL B N 1
ATOM 2514 C CA . VAL B 1 6 ? -13.188 6.113 -5.707 1 95.88 6 VAL B CA 1
ATOM 2515 C C . VAL B 1 6 ? -12.758 7.117 -6.773 1 95.88 6 VAL B C 1
ATOM 2517 O O . VAL B 1 6 ? -11.562 7.34 -6.973 1 95.88 6 VAL B O 1
ATOM 2520 N N . LYS B 1 7 ? -13.672 7.809 -7.492 1 97.56 7 LYS B N 1
ATOM 2521 C CA . LYS B 1 7 ? -13.375 8.711 -8.602 1 97.56 7 LYS B CA 1
ATOM 2522 C C . LYS B 1 7 ? -12.461 9.852 -8.156 1 97.56 7 LYS B C 1
ATOM 2524 O O . LYS B 1 7 ? -11.523 10.211 -8.859 1 97.56 7 LYS B O 1
ATOM 2529 N N . PRO B 1 8 ? -12.688 10.461 -6.945 1 98.56 8 PRO B N 1
ATOM 2530 C CA . PRO B 1 8 ? -11.781 11.531 -6.535 1 98.56 8 PRO B CA 1
ATOM 2531 C C . PRO B 1 8 ? -10.336 11.055 -6.387 1 98.56 8 PRO B C 1
ATOM 2533 O O . PRO B 1 8 ? -9.398 11.836 -6.586 1 98.56 8 PRO B O 1
ATOM 2536 N N . ILE B 1 9 ? -10.117 9.734 -6.039 1 98.88 9 ILE B N 1
ATOM 2537 C CA . ILE B 1 9 ? -8.766 9.188 -5.984 1 98.88 9 ILE B CA 1
ATOM 2538 C C . ILE B 1 9 ? -8.117 9.273 -7.367 1 98.88 9 ILE B C 1
ATOM 2540 O O . ILE B 1 9 ? -6.996 9.766 -7.508 1 98.88 9 ILE B O 1
ATOM 2544 N N . LEU B 1 10 ? -8.852 8.844 -8.383 1 98.75 10 LEU B N 1
ATOM 2545 C CA . LEU B 1 10 ? -8.328 8.797 -9.742 1 98.75 10 LEU B CA 1
ATOM 2546 C C . LEU B 1 10 ? -8.102 10.203 -10.289 1 98.75 10 LEU B C 1
ATOM 2548 O O . LEU B 1 10 ? -7.094 10.469 -10.945 1 98.75 10 LEU B O 1
ATOM 2552 N N . ILE B 1 11 ? -9.023 11.148 -10 1 98.69 11 ILE B N 1
ATOM 2553 C CA . ILE B 1 11 ? -8.867 12.531 -10.438 1 98.69 11 ILE B CA 1
ATOM 2554 C C . ILE B 1 11 ? -7.59 13.117 -9.852 1 98.69 11 ILE B C 1
ATOM 2556 O O . ILE B 1 11 ? -6.746 13.641 -10.586 1 98.69 11 ILE B O 1
ATOM 2560 N N . ALA B 1 12 ? -7.449 13.031 -8.547 1 98.94 12 ALA B N 1
ATOM 2561 C CA . ALA B 1 12 ? -6.281 13.609 -7.875 1 98.94 12 ALA B CA 1
ATOM 2562 C C . ALA B 1 12 ? -4.996 12.93 -8.344 1 98.94 12 ALA B C 1
ATOM 2564 O O . ALA B 1 12 ? -3.961 13.586 -8.484 1 98.94 12 ALA B O 1
ATOM 2565 N N . PHE B 1 13 ? -5.062 11.562 -8.555 1 98.88 13 PHE B N 1
ATOM 2566 C CA . PHE B 1 13 ? -3.9 10.82 -9.031 1 98.88 13 PHE B CA 1
ATOM 2567 C C . PHE B 1 13 ? -3.426 11.367 -10.375 1 98.88 13 PHE B C 1
ATOM 2569 O O . PHE B 1 13 ? -2.248 11.688 -10.539 1 98.88 13 PHE B O 1
ATOM 2576 N N . PHE B 1 14 ? -4.324 11.469 -11.305 1 98.69 14 PHE B N 1
ATOM 2577 C CA . PHE B 1 14 ? -3.941 11.852 -12.656 1 98.69 14 PHE B CA 1
ATOM 2578 C C . PHE B 1 14 ? -3.533 13.32 -12.711 1 98.69 14 PHE B C 1
ATOM 2580 O O . PHE B 1 14 ? -2.646 13.695 -13.477 1 98.69 14 PHE B O 1
ATOM 2587 N N . VAL B 1 15 ? -4.141 14.188 -11.883 1 98.62 15 VAL B N 1
ATOM 2588 C CA . VAL B 1 15 ? -3.688 15.57 -11.781 1 98.62 15 VAL B CA 1
ATOM 2589 C C . VAL B 1 15 ? -2.24 15.602 -11.289 1 98.62 15 VAL B C 1
ATOM 2591 O O . VAL B 1 15 ? -1.4 16.297 -11.867 1 98.62 15 VAL B O 1
ATOM 2594 N N . SER B 1 16 ? -1.923 14.852 -10.25 1 98.5 16 SER B N 1
ATOM 2595 C CA . SER B 1 16 ? -0.582 14.82 -9.672 1 98.5 16 SER B CA 1
ATOM 2596 C C . SER B 1 16 ? 0.434 14.273 -10.672 1 98.5 16 SER B C 1
ATOM 2598 O O . SER B 1 16 ? 1.518 14.836 -10.836 1 98.5 16 SER B O 1
ATOM 2600 N N . VAL B 1 17 ? 0.058 13.195 -11.375 1 98.5 17 VAL B N 1
ATOM 2601 C CA . VAL B 1 17 ? 0.985 12.547 -12.297 1 98.5 17 VAL B CA 1
ATOM 2602 C C . VAL B 1 17 ? 1.253 13.461 -13.492 1 98.5 17 VAL B C 1
ATOM 2604 O O . VAL B 1 17 ? 2.395 13.586 -13.945 1 98.5 17 VAL B O 1
ATOM 2607 N N . VAL B 1 18 ? 0.24 14.109 -13.992 1 98 18 VAL B N 1
ATOM 2608 C CA . VAL B 1 18 ? 0.354 14.922 -15.203 1 98 18 VAL B CA 1
ATOM 2609 C C . VAL B 1 18 ? 1.105 16.219 -14.891 1 98 18 VAL B C 1
ATOM 2611 O O . VAL B 1 18 ? 1.895 16.688 -15.703 1 98 18 VAL B O 1
ATOM 2614 N N . LEU B 1 19 ? 0.917 16.734 -13.711 1 96.88 19 LEU B N 1
ATOM 2615 C CA . LEU B 1 19 ? 1.528 18.016 -13.344 1 96.88 19 LEU B CA 1
ATOM 2616 C C . LEU B 1 19 ? 2.992 17.812 -12.961 1 96.88 19 LEU B C 1
ATOM 2618 O O . LEU B 1 19 ? 3.783 18.766 -13.016 1 96.88 19 LEU B O 1
ATOM 2622 N N . SER B 1 20 ? 3.373 16.672 -12.531 1 97.44 20 SER B N 1
ATOM 2623 C CA . SER B 1 20 ? 4.66 16.438 -11.883 1 97.44 20 SER B CA 1
ATOM 2624 C C . SER B 1 20 ? 5.82 16.75 -12.828 1 97.44 20 SER B C 1
ATOM 2626 O O . SER B 1 20 ? 6.746 17.469 -12.453 1 97.44 20 SER B O 1
ATOM 2628 N N . PRO B 1 21 ? 5.789 16.234 -14.094 1 96.81 21 PRO B N 1
ATOM 2629 C CA . PRO B 1 21 ? 6.941 16.5 -14.961 1 96.81 21 PRO B CA 1
ATOM 2630 C C . PRO B 1 21 ? 7.164 18 -15.195 1 96.81 21 PRO B C 1
ATOM 2632 O O . PRO B 1 21 ? 8.297 18.469 -15.133 1 96.81 21 PRO B O 1
ATOM 2635 N N . MET B 1 22 ? 6.133 18.703 -15.391 1 96.56 22 MET B N 1
ATOM 2636 C CA . MET B 1 22 ? 6.238 20.156 -15.617 1 96.56 22 MET B CA 1
ATOM 2637 C C . MET B 1 22 ? 6.699 20.859 -14.352 1 96.56 22 MET B C 1
ATOM 2639 O O . MET B 1 22 ? 7.578 21.719 -14.406 1 96.56 22 MET B O 1
ATOM 2643 N N . MET B 1 23 ? 6.133 20.547 -13.25 1 96.25 23 MET B N 1
ATOM 2644 C CA . MET B 1 23 ? 6.457 21.203 -11.992 1 96.25 23 MET B CA 1
ATOM 2645 C C . MET B 1 23 ? 7.879 20.875 -11.555 1 96.25 23 MET B C 1
ATOM 2647 O O . MET B 1 23 ? 8.594 21.734 -11.023 1 96.25 23 MET B O 1
ATOM 2651 N N . ILE B 1 24 ? 8.234 19.609 -11.797 1 96.25 24 ILE B N 1
ATOM 2652 C CA . ILE B 1 24 ? 9.578 19.188 -11.422 1 96.25 24 ILE B CA 1
ATOM 2653 C C . ILE B 1 24 ? 10.617 19.984 -12.211 1 96.25 24 ILE B C 1
ATOM 2655 O O . ILE B 1 24 ? 11.602 20.469 -11.648 1 96.25 24 ILE B O 1
ATOM 2659 N N . LYS B 1 25 ? 10.422 20.156 -13.484 1 95.31 25 LYS B N 1
ATOM 2660 C CA . LYS B 1 25 ? 11.32 20.953 -14.312 1 95.31 25 LYS B CA 1
ATOM 2661 C C . LYS B 1 25 ? 11.398 22.391 -13.812 1 95.31 25 LYS B C 1
ATOM 2663 O O . LYS B 1 25 ? 12.484 22.969 -13.75 1 95.31 25 LYS B O 1
ATOM 2668 N N . TYR B 1 26 ? 10.266 22.906 -13.516 1 95 26 TYR B N 1
ATOM 2669 C CA . TYR B 1 26 ? 10.203 24.281 -13.016 1 95 26 TYR B CA 1
ATOM 2670 C C . TYR B 1 26 ? 10.93 24.406 -11.68 1 95 26 TYR B C 1
ATOM 2672 O O . TYR B 1 26 ? 11.711 25.344 -11.477 1 95 26 TYR B O 1
ATOM 2680 N N . LEU B 1 27 ? 10.719 23.484 -10.758 1 94.06 27 LEU B N 1
ATOM 2681 C CA . LEU B 1 27 ? 11.328 23.5 -9.43 1 94.06 27 LEU B CA 1
ATOM 2682 C C . LEU B 1 27 ? 12.836 23.297 -9.516 1 94.06 27 LEU B C 1
ATOM 2684 O O . LEU B 1 27 ? 13.594 23.859 -8.719 1 94.06 27 LEU B O 1
ATOM 2688 N N . GLN B 1 28 ? 13.219 22.484 -10.469 1 92.62 28 GLN B N 1
ATOM 2689 C CA . GLN B 1 28 ? 14.648 22.281 -10.703 1 92.62 28 GLN B CA 1
ATOM 2690 C C . GLN B 1 28 ? 15.328 23.578 -11.109 1 92.62 28 GLN B C 1
ATOM 2692 O O . GLN B 1 28 ? 16.453 23.859 -10.688 1 92.62 28 GLN B O 1
ATOM 2697 N N . LYS B 1 29 ? 14.695 24.344 -11.891 1 90.62 29 LYS B N 1
ATOM 2698 C CA . LYS B 1 29 ? 15.227 25.641 -12.312 1 90.62 29 LYS B CA 1
ATOM 2699 C C . LYS B 1 29 ? 15.336 26.594 -11.133 1 90.62 29 LYS B C 1
ATOM 2701 O O . LYS B 1 29 ? 16.281 27.391 -11.055 1 90.62 29 LYS B O 1
ATOM 2706 N N . LEU B 1 30 ? 14.406 26.562 -10.289 1 88.75 30 LEU B N 1
ATOM 2707 C CA . LEU B 1 30 ? 14.414 27.438 -9.125 1 88.75 30 LEU B CA 1
ATOM 2708 C C . LEU B 1 30 ? 15.547 27.078 -8.172 1 88.75 30 LEU B C 1
ATOM 2710 O O . LEU B 1 30 ? 16.109 27.938 -7.504 1 88.75 30 LEU B O 1
ATOM 2714 N N . LYS B 1 31 ? 15.766 25.766 -8.031 1 82.06 31 LYS B N 1
ATOM 2715 C CA . LYS B 1 31 ? 16.766 25.266 -7.09 1 82.06 31 LYS B CA 1
ATOM 2716 C C . LYS B 1 31 ? 18.172 25.5 -7.617 1 82.06 31 LYS B C 1
ATOM 2718 O O . LYS B 1 31 ? 19.141 25.484 -6.852 1 82.06 31 LYS B O 1
ATOM 2723 N N . PHE B 1 32 ? 18.25 25.672 -8.852 1 68.56 32 PHE B N 1
ATOM 2724 C CA . PHE B 1 32 ? 19.562 25.828 -9.492 1 68.56 32 PHE B CA 1
ATOM 2725 C C . PHE B 1 32 ? 20.359 26.953 -8.844 1 68.56 32 PHE B C 1
ATOM 2727 O O . PHE B 1 32 ? 19.844 28.062 -8.68 1 68.56 32 PHE B O 1
ATOM 2734 N N . GLY B 1 33 ? 21.578 26.594 -8.289 1 59.97 33 GLY B N 1
ATOM 2735 C CA . GLY B 1 33 ? 22.469 27.562 -7.668 1 59.97 33 GLY B CA 1
ATOM 2736 C C . GLY B 1 33 ? 22.391 27.562 -6.152 1 59.97 33 GLY B C 1
ATOM 2737 O O . GLY B 1 33 ? 23.078 28.344 -5.488 1 59.97 33 GLY B O 1
ATOM 2738 N N . GLN B 1 34 ? 21.484 26.703 -5.656 1 61.38 34 GLN B N 1
ATOM 2739 C CA . GLN B 1 34 ? 21.328 26.656 -4.203 1 61.38 34 GLN B CA 1
ATOM 2740 C C . GLN B 1 34 ? 22.422 25.812 -3.559 1 61.38 34 GLN B C 1
ATOM 2742 O O . GLN B 1 34 ? 22.781 24.75 -4.062 1 61.38 34 GLN B O 1
ATOM 2747 N N . PHE B 1 35 ? 23.109 26.344 -2.545 1 52.97 35 PHE B N 1
ATOM 2748 C CA . PHE B 1 35 ? 24.141 25.672 -1.76 1 52.97 35 PHE B CA 1
ATOM 2749 C C . PHE B 1 35 ? 23.531 24.672 -0.797 1 52.97 35 PHE B C 1
ATOM 2751 O O . PHE B 1 35 ? 22.5 24.953 -0.173 1 52.97 35 PHE B O 1
ATOM 2758 N N . ILE B 1 36 ? 23.781 23.281 -0.881 1 56.75 36 ILE B N 1
ATOM 2759 C CA . ILE B 1 36 ? 23.219 22.203 -0.06 1 56.75 36 ILE B CA 1
ATOM 2760 C C . ILE B 1 36 ? 23.953 22.156 1.279 1 56.75 36 ILE B C 1
ATOM 2762 O O . ILE B 1 36 ? 25.172 22.062 1.319 1 56.75 36 ILE B O 1
ATOM 2766 N N . ARG B 1 37 ? 23.203 22.5 2.438 1 51.19 37 ARG B N 1
ATOM 2767 C CA . ARG B 1 37 ? 23.781 22.328 3.771 1 51.19 37 ARG B CA 1
ATOM 2768 C C . ARG B 1 37 ? 23.953 20.859 4.109 1 51.19 37 ARG B C 1
ATOM 2770 O O . ARG B 1 37 ? 23.125 20.016 3.721 1 51.19 37 ARG B O 1
ATOM 2777 N N . GLY B 1 38 ? 25.047 20.375 4.633 1 51.91 38 GLY B N 1
ATOM 2778 C CA . GLY B 1 38 ? 25.656 19.078 4.875 1 51.91 38 GLY B CA 1
ATOM 2779 C C . GLY B 1 38 ? 25.062 18.359 6.078 1 51.91 38 GLY B C 1
ATOM 2780 O O . GLY B 1 38 ? 25.734 17.547 6.719 1 51.91 38 GLY B O 1
ATOM 2781 N N . GLU B 1 39 ? 23.75 18.719 6.547 1 57.75 39 GLU B N 1
ATOM 2782 C CA . GLU B 1 39 ? 23.344 17.984 7.746 1 57.75 39 GLU B CA 1
ATOM 2783 C C . GLU B 1 39 ? 22.625 16.688 7.383 1 57.75 39 GLU B C 1
ATOM 2785 O O . GLU B 1 39 ? 21.922 16.625 6.379 1 57.75 39 GLU B O 1
ATOM 2790 N N . GLY B 1 40 ? 22.906 15.531 7.895 1 59.03 40 GLY B N 1
ATOM 2791 C CA . GLY B 1 40 ? 22.359 14.195 7.715 1 59.03 40 GLY B CA 1
ATOM 2792 C C . GLY B 1 40 ? 23.406 13.164 7.348 1 59.03 40 GLY B C 1
ATOM 2793 O O . GLY B 1 40 ? 24.609 13.469 7.336 1 59.03 40 GLY B O 1
ATOM 2794 N N . PRO B 1 41 ? 22.781 11.914 7.215 1 64.62 41 PRO B N 1
ATOM 2795 C CA . PRO B 1 41 ? 23.75 10.906 6.801 1 64.62 41 PRO B CA 1
ATOM 2796 C C . PRO B 1 41 ? 24.438 11.258 5.48 1 64.62 41 PRO B C 1
ATOM 2798 O O . PRO B 1 41 ? 23.828 11.867 4.605 1 64.62 41 PRO B O 1
ATOM 2801 N N . GLU B 1 42 ? 25.734 11.07 5.383 1 65.69 42 GLU B N 1
ATOM 2802 C CA . GLU B 1 42 ? 26.562 11.359 4.215 1 65.69 42 GLU B CA 1
ATOM 2803 C C . GLU B 1 42 ? 25.922 10.82 2.938 1 65.69 42 GLU B C 1
ATOM 2805 O O . GLU B 1 42 ? 26.094 11.391 1.857 1 65.69 42 GLU B O 1
ATOM 2810 N N . SER B 1 43 ? 25.125 9.828 3.119 1 63.94 43 SER B N 1
ATOM 2811 C CA . SER B 1 43 ? 24.484 9.195 1.978 1 63.94 43 SER B CA 1
ATOM 2812 C C . SER B 1 43 ? 23.469 10.133 1.327 1 63.94 43 SER B C 1
ATOM 2814 O O . SER B 1 43 ? 23.094 9.945 0.169 1 63.94 43 SER B O 1
ATOM 2816 N N . HIS B 1 44 ? 23.109 11.18 1.98 1 75.75 44 HIS B N 1
ATOM 2817 C CA . HIS B 1 44 ? 22.125 12.109 1.475 1 75.75 44 HIS B CA 1
ATOM 2818 C C . HIS B 1 44 ? 22.75 13.156 0.565 1 75.75 44 HIS B C 1
ATOM 2820 O O . HIS B 1 44 ? 22.047 13.859 -0.165 1 75.75 44 HIS B O 1
ATOM 2826 N N . LEU B 1 45 ? 24 13.25 0.569 1 65.25 45 LEU B N 1
ATOM 2827 C CA . LEU B 1 45 ? 24.703 14.211 -0.277 1 65.25 45 LEU B CA 1
ATOM 2828 C C . LEU B 1 45 ? 24.5 13.875 -1.752 1 65.25 45 LEU B C 1
ATOM 2830 O O . LEU B 1 45 ? 24.531 14.773 -2.602 1 65.25 45 LEU B O 1
ATOM 2834 N N . LYS B 1 46 ? 24.234 12.656 -2.1 1 66.38 46 LYS B N 1
ATOM 2835 C CA . LYS B 1 46 ? 24.047 12.211 -3.475 1 66.38 46 LYS B CA 1
ATOM 2836 C C . LYS B 1 46 ? 22.734 12.734 -4.047 1 66.38 46 LYS B C 1
ATOM 2838 O O . LYS B 1 46 ? 22.531 12.742 -5.262 1 66.38 46 LYS B O 1
ATOM 2843 N N . LYS B 1 47 ? 22 13.344 -3.156 1 74.12 47 LYS B N 1
ATOM 2844 C CA . LYS B 1 47 ? 20.672 13.797 -3.574 1 74.12 47 LYS B CA 1
ATOM 2845 C C . LYS B 1 47 ? 20.656 15.305 -3.811 1 74.12 47 LYS B C 1
ATOM 2847 O O . LYS B 1 47 ? 19.594 15.906 -3.951 1 74.12 47 LYS B O 1
ATOM 2852 N N . SER B 1 48 ? 21.578 15.945 -3.805 1 71.94 48 SER B N 1
ATOM 2853 C CA . SER B 1 48 ? 21.719 17.406 -3.834 1 71.94 48 SER B CA 1
ATOM 2854 C C . SER B 1 48 ? 21.062 17.984 -5.078 1 71.94 48 SER B C 1
ATOM 2856 O O . SER B 1 48 ? 20.578 19.125 -5.055 1 71.94 48 SER B O 1
ATOM 2858 N N . GLY B 1 49 ? 20.672 17.266 -6.027 1 82.25 49 GLY B N 1
ATOM 2859 C CA . GLY B 1 49 ? 20.094 17.781 -7.258 1 82.25 49 GLY B CA 1
ATOM 2860 C C . GLY B 1 49 ? 18.594 17.609 -7.34 1 82.25 49 GLY B C 1
ATOM 2861 O O . GLY B 1 49 ? 17.938 18.188 -8.203 1 82.25 49 GLY B O 1
ATOM 2862 N N . THR B 1 50 ? 18 17.094 -6.328 1 91.69 50 THR B N 1
ATOM 2863 C CA . THR B 1 50 ? 16.562 16.828 -6.355 1 91.69 50 THR B CA 1
ATOM 2864 C C . THR B 1 50 ? 15.781 18.047 -5.863 1 91.69 50 THR B C 1
ATOM 2866 O O . THR B 1 50 ? 16.047 18.547 -4.77 1 91.69 50 THR B O 1
ATOM 2869 N N . PRO B 1 51 ? 14.922 18.562 -6.668 1 94.75 51 PRO B N 1
ATOM 2870 C CA . PRO B 1 51 ? 14.18 19.75 -6.258 1 94.75 51 PRO B CA 1
ATOM 2871 C C . PRO B 1 51 ? 13.219 19.484 -5.102 1 94.75 51 PRO B C 1
ATOM 2873 O O . PRO B 1 51 ? 12.789 18.344 -4.906 1 94.75 51 PRO B O 1
ATOM 2876 N N . THR B 1 52 ? 12.938 20.562 -4.316 1 94.75 52 THR B N 1
ATOM 2877 C CA . THR B 1 52 ? 11.969 20.5 -3.225 1 94.75 52 THR B CA 1
ATOM 2878 C C . THR B 1 52 ? 10.742 21.359 -3.545 1 94.75 52 THR B C 1
ATOM 2880 O O . THR B 1 52 ? 10.539 21.75 -4.695 1 94.75 52 THR B O 1
ATOM 2883 N N . MET B 1 53 ? 9.758 21.422 -2.691 1 96.44 53 MET B N 1
ATOM 2884 C CA . MET B 1 53 ? 8.484 22.125 -2.834 1 96.44 53 MET B CA 1
ATOM 2885 C C . MET B 1 53 ? 7.5 21.297 -3.662 1 96.44 53 MET B C 1
ATOM 2887 O O . MET B 1 53 ? 6.527 21.844 -4.195 1 96.44 53 MET B O 1
ATOM 2891 N N . GLY B 1 54 ? 7.746 20.047 -3.793 1 97.69 54 GLY B N 1
ATOM 2892 C CA . GLY B 1 54 ? 6.844 19.156 -4.512 1 97.69 54 GLY B CA 1
ATOM 2893 C C . GLY B 1 54 ? 5.477 19.031 -3.863 1 97.69 54 GLY B C 1
ATOM 2894 O O . GLY B 1 54 ? 4.527 18.562 -4.484 1 97.69 54 GLY B O 1
ATOM 2895 N N . GLY B 1 55 ? 5.387 19.5 -2.627 1 98.62 55 GLY B N 1
ATOM 2896 C CA . GLY B 1 55 ? 4.094 19.547 -1.958 1 98.62 55 GLY B CA 1
ATOM 2897 C C . GLY B 1 55 ? 3.033 20.281 -2.756 1 98.62 55 GLY B C 1
ATOM 2898 O O . GLY B 1 55 ? 1.84 20.016 -2.605 1 98.62 55 GLY B O 1
ATOM 2899 N N . LEU B 1 56 ? 3.434 21.156 -3.609 1 98.5 56 LEU B N 1
ATOM 2900 C CA . LEU B 1 56 ? 2.51 21.891 -4.465 1 98.5 56 LEU B CA 1
ATOM 2901 C C . LEU B 1 56 ? 1.739 20.938 -5.375 1 98.5 56 LEU B C 1
ATOM 2903 O O . LEU B 1 56 ? 0.562 21.156 -5.664 1 98.5 56 LEU B O 1
ATOM 2907 N N . ILE B 1 57 ? 2.402 19.922 -5.852 1 98.62 57 ILE B N 1
ATOM 2908 C CA . ILE B 1 57 ? 1.774 18.922 -6.707 1 98.62 57 ILE B CA 1
ATOM 2909 C C . ILE B 1 57 ? 0.668 18.203 -5.934 1 98.62 57 ILE B C 1
ATOM 2911 O O . ILE B 1 57 ? -0.44 18.031 -6.445 1 98.62 57 ILE B O 1
ATOM 2915 N N . ILE B 1 58 ? 0.975 17.797 -4.695 1 98.88 58 ILE B N 1
ATOM 2916 C CA . ILE B 1 58 ? 0.026 17.109 -3.826 1 98.88 58 ILE B CA 1
ATOM 2917 C C . ILE B 1 58 ? -1.187 18.016 -3.576 1 98.88 58 ILE B C 1
ATOM 2919 O O . ILE B 1 58 ? -2.33 17.578 -3.752 1 98.88 58 ILE B O 1
ATOM 2923 N N . LEU B 1 59 ? -0.901 19.266 -3.225 1 98.94 59 LEU B N 1
ATOM 2924 C CA . LEU B 1 59 ? -1.958 20.219 -2.869 1 98.94 59 LEU B CA 1
ATOM 2925 C C . LEU B 1 59 ? -2.859 20.5 -4.066 1 98.94 59 LEU B C 1
ATOM 2927 O O . LEU B 1 59 ? -4.082 20.578 -3.924 1 98.94 59 LEU B O 1
ATOM 2931 N N . LEU B 1 60 ? -2.299 20.656 -5.238 1 98.75 60 LEU B N 1
ATOM 2932 C CA . LEU B 1 60 ? -3.096 20.906 -6.434 1 98.75 60 LEU B CA 1
ATOM 2933 C C . LEU B 1 60 ? -3.992 19.703 -6.75 1 98.75 60 LEU B C 1
ATOM 2935 O O . LEU B 1 60 ? -5.148 19.875 -7.148 1 98.75 60 LEU B O 1
ATOM 2939 N N . GLY B 1 61 ? -3.443 18.469 -6.598 1 98.81 61 GLY B N 1
ATOM 2940 C CA . GLY B 1 61 ? -4.27 17.281 -6.762 1 98.81 61 GLY B CA 1
ATOM 2941 C C . GLY B 1 61 ? -5.457 17.234 -5.816 1 98.81 61 GLY B C 1
ATOM 2942 O O . GLY B 1 61 ? -6.582 16.969 -6.234 1 98.81 61 GLY B O 1
ATOM 2943 N N . ILE B 1 62 ? -5.203 17.562 -4.547 1 98.94 62 ILE B N 1
ATOM 2944 C CA . ILE B 1 62 ? -6.25 17.562 -3.531 1 98.94 62 ILE B CA 1
ATOM 2945 C C . ILE B 1 62 ? -7.285 18.641 -3.852 1 98.94 62 ILE B C 1
ATOM 2947 O O . ILE B 1 62 ? -8.492 18.375 -3.803 1 98.94 62 ILE B O 1
ATOM 2951 N N . ILE B 1 63 ? -6.82 19.828 -4.223 1 98.88 63 ILE B N 1
ATOM 2952 C CA . ILE B 1 63 ? -7.703 20.969 -4.484 1 98.88 63 ILE B CA 1
ATOM 2953 C C . ILE B 1 63 ? -8.602 20.656 -5.676 1 98.88 63 ILE B C 1
ATOM 2955 O O . ILE B 1 63 ? -9.828 20.797 -5.59 1 98.88 63 ILE B O 1
ATOM 2959 N N . VAL B 1 64 ? -8.016 20.219 -6.777 1 98.75 64 VAL B N 1
ATOM 2960 C CA . VAL B 1 64 ? -8.773 19.984 -8.008 1 98.75 64 VAL B CA 1
ATOM 2961 C C . VAL B 1 64 ? -9.836 18.922 -7.77 1 98.75 64 VAL B C 1
ATOM 2963 O O . VAL B 1 64 ? -11.008 19.125 -8.125 1 98.75 64 VAL B O 1
ATOM 2966 N N . ALA B 1 65 ? -9.469 17.828 -7.125 1 98.69 65 ALA B N 1
ATOM 2967 C CA . ALA B 1 65 ? -10.445 16.781 -6.855 1 98.69 65 ALA B CA 1
ATOM 2968 C C . ALA B 1 65 ? -11.523 17.266 -5.895 1 98.69 65 ALA B C 1
ATOM 2970 O O . ALA B 1 65 ? -12.711 16.984 -6.082 1 98.69 65 ALA B O 1
ATOM 2971 N N . SER B 1 66 ? -11.141 18.047 -4.871 1 98.38 66 SER B N 1
ATOM 2972 C CA . SER B 1 66 ? -12.07 18.5 -3.846 1 98.38 66 SER B CA 1
ATOM 2973 C C . SER B 1 66 ? -13.086 19.484 -4.422 1 98.38 66 SER B C 1
ATOM 2975 O O . SER B 1 66 ? -14.234 19.531 -3.977 1 98.38 66 SER B O 1
ATOM 2977 N N . LEU B 1 67 ? -12.688 20.25 -5.398 1 97.88 67 LEU B N 1
ATOM 2978 C CA . LEU B 1 67 ? -13.547 21.281 -5.98 1 97.88 67 LEU B CA 1
ATOM 2979 C C . LEU B 1 67 ? -14.766 20.656 -6.652 1 97.88 67 LEU B C 1
ATOM 2981 O O . LEU B 1 67 ? -15.844 21.25 -6.684 1 97.88 67 LEU B O 1
ATOM 2985 N N . PHE B 1 68 ? -14.664 19.438 -7.133 1 97.81 68 PHE B N 1
ATOM 2986 C CA . PHE B 1 68 ? -15.781 18.75 -7.77 1 97.81 68 PHE B CA 1
ATOM 2987 C C . PHE B 1 68 ? -16.812 18.312 -6.734 1 97.81 68 PHE B C 1
ATOM 2989 O O . PHE B 1 68 ? -17.969 18.047 -7.074 1 97.81 68 PHE B O 1
ATOM 2996 N N . TYR B 1 69 ? -16.391 18.328 -5.438 1 97.88 69 TYR B N 1
ATOM 2997 C CA . TYR B 1 69 ? -17.266 17.688 -4.469 1 97.88 69 TYR B CA 1
ATOM 2998 C C . TYR B 1 69 ? -17.641 18.641 -3.348 1 97.88 69 TYR B C 1
ATOM 3000 O O . TYR B 1 69 ? -18.578 18.375 -2.576 1 97.88 69 TYR B O 1
ATOM 3008 N N . VAL B 1 70 ? -17.016 19.812 -3.264 1 97.81 70 VAL B N 1
ATOM 3009 C CA . VAL B 1 70 ? -17.094 20.672 -2.1 1 97.81 70 VAL B CA 1
ATOM 3010 C C . VAL B 1 70 ? -18.516 21.219 -1.956 1 97.81 70 VAL B C 1
ATOM 3012 O O . VAL B 1 70 ? -19 21.422 -0.841 1 97.81 70 VAL B O 1
ATOM 3015 N N . LYS B 1 71 ? -19.312 21.438 -3.002 1 97.94 71 LYS B N 1
ATOM 3016 C CA . LYS B 1 71 ? -20.688 21.938 -2.938 1 97.94 71 LYS B CA 1
ATOM 3017 C C . LYS B 1 71 ? -21.594 20.938 -2.23 1 97.94 71 LYS B C 1
ATOM 3019 O O . LYS B 1 71 ? -22.391 21.328 -1.375 1 97.94 71 LYS B O 1
ATOM 3024 N N . ASP B 1 72 ? -21.516 19.672 -2.592 1 97.31 72 ASP B N 1
ATOM 3025 C CA . ASP B 1 72 ? -22.359 18.625 -2.039 1 97.31 72 ASP B CA 1
ATOM 3026 C C . ASP B 1 72 ? -21.828 18.141 -0.689 1 97.31 72 ASP B C 1
ATOM 3028 O O . ASP B 1 72 ? -22.578 17.578 0.11 1 97.31 72 ASP B O 1
ATOM 3032 N N . TYR B 1 73 ? -20.547 18.406 -0.413 1 97.44 73 TYR B N 1
ATOM 3033 C CA . TYR B 1 73 ? -19.891 17.969 0.816 1 97.44 73 TYR B CA 1
ATOM 3034 C C . TYR B 1 73 ? -19.141 19.109 1.474 1 97.44 73 TYR B C 1
ATOM 3036 O O . TYR B 1 73 ? -17.906 19.109 1.516 1 97.44 73 TYR B O 1
ATOM 3044 N N . PRO B 1 74 ? -19.797 19.969 2.043 1 97.12 74 PRO B N 1
ATOM 3045 C CA . PRO B 1 74 ? -19.203 21.203 2.562 1 97.12 74 PRO B CA 1
ATOM 3046 C C . PRO B 1 74 ? -18.203 20.953 3.695 1 97.12 74 PRO B C 1
ATOM 3048 O O . PRO B 1 74 ? -17.359 21.797 3.992 1 97.12 74 PRO B O 1
ATOM 3051 N N . ASN B 1 75 ? -18.297 19.781 4.375 1 97.38 75 ASN B N 1
ATOM 3052 C CA . ASN B 1 75 ? -17.375 19.469 5.457 1 97.38 75 ASN B CA 1
ATOM 3053 C C . ASN B 1 75 ? -15.945 19.297 4.941 1 97.38 75 ASN B C 1
ATOM 3055 O O . ASN B 1 75 ? -15 19.203 5.727 1 97.38 75 ASN B O 1
ATOM 3059 N N . ILE B 1 76 ? -15.734 19.344 3.635 1 98.25 76 ILE B N 1
ATOM 3060 C CA . ILE B 1 76 ? -14.422 19.359 3 1 98.25 76 ILE B CA 1
ATOM 3061 C C . ILE B 1 76 ? -13.695 20.656 3.344 1 98.25 76 ILE B C 1
ATOM 3063 O O . ILE B 1 76 ? -12.469 20.672 3.48 1 98.25 76 ILE B O 1
ATOM 3067 N N . ILE B 1 77 ? -14.406 21.703 3.57 1 98.38 77 ILE B N 1
ATOM 3068 C CA . ILE B 1 77 ? -13.875 23.062 3.627 1 98.38 77 ILE B CA 1
ATOM 3069 C C . ILE B 1 77 ? -12.953 23.219 4.832 1 98.38 77 ILE B C 1
ATOM 3071 O O . ILE B 1 77 ? -11.82 23.688 4.703 1 98.38 77 ILE B O 1
ATOM 3075 N N . PRO B 1 78 ? -13.406 22.797 6.062 1 98.44 78 PRO B N 1
ATOM 3076 C CA . PRO B 1 78 ? -12.477 22.969 7.184 1 98.44 78 PRO B CA 1
ATOM 3077 C C . PRO B 1 78 ? -11.219 22.109 7.043 1 98.44 78 PRO B C 1
ATOM 3079 O O . PRO B 1 78 ? -10.133 22.547 7.438 1 98.44 78 PRO B O 1
ATOM 3082 N N . VAL B 1 79 ? -11.289 20.906 6.52 1 98.81 79 VAL B N 1
ATOM 3083 C CA . VAL B 1 79 ? -10.117 20.062 6.301 1 98.81 79 VAL B CA 1
ATOM 3084 C C . VAL B 1 79 ? -9.203 20.703 5.262 1 98.81 79 VAL B C 1
ATOM 3086 O O . VAL B 1 79 ? -7.984 20.734 5.434 1 98.81 79 VAL B O 1
ATOM 3089 N N . LEU B 1 80 ? -9.812 21.188 4.184 1 98.81 80 LEU B N 1
ATOM 3090 C CA . LEU B 1 80 ? -9.055 21.875 3.139 1 98.81 80 LEU B CA 1
ATOM 3091 C C . LEU B 1 80 ? -8.367 23.109 3.693 1 98.81 80 LEU B C 1
ATOM 3093 O O . LEU B 1 80 ? -7.207 23.391 3.365 1 98.81 80 LEU B O 1
ATOM 3097 N N . PHE B 1 81 ? -9.07 23.875 4.504 1 98.81 81 PHE B N 1
ATOM 3098 C CA . PHE B 1 81 ? -8.523 25.062 5.125 1 98.81 81 PHE B CA 1
ATOM 3099 C C . PHE B 1 81 ? -7.266 24.734 5.926 1 98.81 81 PHE B C 1
ATOM 3101 O O . PHE B 1 81 ? -6.23 25.391 5.766 1 98.81 81 PHE B O 1
ATOM 3108 N N . VAL B 1 82 ? -7.367 23.734 6.777 1 98.94 82 VAL B N 1
ATOM 3109 C CA . VAL B 1 82 ? -6.242 23.375 7.629 1 98.94 82 VAL B CA 1
ATOM 3110 C C . VAL B 1 82 ? -5.094 22.844 6.773 1 98.94 82 VAL B C 1
ATOM 3112 O O . VAL B 1 82 ? -3.936 23.203 6.977 1 98.94 82 VAL B O 1
ATOM 3115 N N . THR B 1 83 ? -5.387 21.969 5.797 1 98.94 83 THR B N 1
ATOM 3116 C CA . THR B 1 83 ? -4.387 21.391 4.898 1 98.94 83 THR B CA 1
ATOM 3117 C C . THR B 1 83 ? -3.639 22.484 4.148 1 98.94 83 THR B C 1
ATOM 3119 O O . THR B 1 83 ? -2.408 22.531 4.16 1 98.94 83 THR B O 1
ATOM 3122 N N . LEU B 1 84 ? -4.379 23.422 3.58 1 98.94 84 LEU B N 1
ATOM 3123 C CA . LEU B 1 84 ? -3.787 24.5 2.797 1 98.94 84 LEU B CA 1
ATOM 3124 C C . LEU B 1 84 ? -3.104 25.531 3.703 1 98.94 84 LEU B C 1
ATOM 3126 O O . LEU B 1 84 ? -2.088 26.109 3.326 1 98.94 84 LEU B O 1
ATOM 3130 N N . GLY B 1 85 ? -3.723 25.797 4.859 1 98.94 85 GLY B N 1
ATOM 3131 C CA . GLY B 1 85 ? -3.09 26.703 5.805 1 98.94 85 GLY B CA 1
ATOM 3132 C C . GLY B 1 85 ? -1.707 26.25 6.23 1 98.94 85 GLY B C 1
ATOM 3133 O O . GLY B 1 85 ? -0.748 27.031 6.168 1 98.94 85 GLY B O 1
ATOM 3134 N N . PHE B 1 86 ? -1.624 25.016 6.648 1 98.94 86 PHE B N 1
ATOM 3135 C CA . PHE B 1 86 ? -0.325 24.469 7.031 1 98.94 86 PHE B CA 1
ATOM 3136 C C . PHE B 1 86 ? 0.59 24.359 5.82 1 98.94 86 PHE B C 1
ATOM 3138 O O . PHE B 1 86 ? 1.799 24.578 5.922 1 98.94 86 PHE B O 1
ATOM 3145 N N . GLY B 1 87 ? 0.013 23.953 4.629 1 98.88 87 GLY B N 1
ATOM 3146 C CA . GLY B 1 87 ? 0.783 23.953 3.393 1 98.88 87 GLY B CA 1
ATOM 3147 C C . GLY B 1 87 ? 1.376 25.312 3.055 1 98.88 87 GLY B C 1
ATOM 3148 O O . GLY B 1 87 ? 2.5 25.391 2.555 1 98.88 87 GLY B O 1
ATOM 3149 N N . PHE B 1 88 ? 0.615 26.328 3.305 1 98.75 88 PHE B N 1
ATOM 3150 C CA . PHE B 1 88 ? 1.062 27.688 3.037 1 98.75 88 PHE B CA 1
ATOM 3151 C C . PHE B 1 88 ? 2.234 28.062 3.938 1 98.75 88 PHE B C 1
ATOM 3153 O O . PHE B 1 88 ? 3.195 28.688 3.486 1 98.75 88 PHE B O 1
ATOM 3160 N N . ILE B 1 89 ? 2.158 27.75 5.199 1 98.69 89 ILE B N 1
ATOM 3161 C CA . ILE B 1 89 ? 3.275 27.969 6.117 1 98.69 89 ILE B CA 1
ATOM 3162 C C . ILE B 1 89 ? 4.52 27.266 5.582 1 98.69 89 ILE B C 1
ATOM 3164 O O . ILE B 1 89 ? 5.605 27.844 5.539 1 98.69 89 ILE B O 1
ATOM 3168 N N . GLY B 1 90 ? 4.355 25.984 5.168 1 98.56 90 GLY B N 1
ATOM 3169 C CA . GLY B 1 90 ? 5.461 25.234 4.586 1 98.56 90 GLY B CA 1
ATOM 3170 C C . GLY B 1 90 ? 5.98 25.844 3.297 1 98.56 90 GLY B C 1
ATOM 3171 O O . GLY B 1 90 ? 7.188 25.828 3.043 1 98.56 90 GLY B O 1
ATOM 3172 N N . PHE B 1 91 ? 5.062 26.344 2.512 1 98.19 91 PHE B N 1
ATOM 3173 C CA . PHE B 1 91 ? 5.434 26.969 1.25 1 98.19 91 PHE B CA 1
ATOM 3174 C C . PHE B 1 91 ? 6.328 28.188 1.489 1 98.19 91 PHE B C 1
ATOM 3176 O O . PHE B 1 91 ? 7.328 28.375 0.796 1 98.19 91 PHE B O 1
ATOM 3183 N N . ILE B 1 92 ? 5.977 29.016 2.404 1 97.88 92 ILE B N 1
ATOM 3184 C CA . ILE B 1 92 ? 6.797 30.188 2.73 1 97.88 92 ILE B CA 1
ATOM 3185 C C . ILE B 1 92 ? 8.188 29.719 3.152 1 97.88 92 ILE B C 1
ATOM 3187 O O . ILE B 1 92 ? 9.195 30.297 2.713 1 97.88 92 ILE B O 1
ATOM 3191 N N . ASP B 1 93 ? 8.258 28.719 3.988 1 96.88 93 ASP B N 1
ATOM 3192 C CA . ASP B 1 93 ? 9.531 28.188 4.457 1 96.88 93 ASP B CA 1
ATOM 3193 C C . ASP B 1 93 ? 10.391 27.703 3.289 1 96.88 93 ASP B C 1
ATOM 3195 O O . ASP B 1 93 ? 11.562 28.062 3.182 1 96.88 93 ASP B O 1
ATOM 3199 N N . ASP B 1 94 ? 9.781 26.906 2.412 1 96.25 94 ASP B N 1
ATOM 3200 C CA . ASP B 1 94 ? 10.5 26.375 1.257 1 96.25 94 ASP B CA 1
ATOM 3201 C C . ASP B 1 94 ? 10.891 27.484 0.288 1 96.25 94 ASP B C 1
ATOM 3203 O O . ASP B 1 94 ? 11.969 27.438 -0.305 1 96.25 94 ASP B O 1
ATOM 3207 N N . TYR B 1 95 ? 9.953 28.406 0.104 1 94.38 95 TYR B N 1
ATOM 3208 C CA . TYR B 1 95 ? 10.18 29.5 -0.822 1 94.38 95 TYR B CA 1
ATOM 3209 C C . TYR B 1 95 ? 11.406 30.312 -0.412 1 94.38 95 TYR B C 1
ATOM 3211 O O . TYR B 1 95 ? 12.234 30.672 -1.255 1 94.38 95 TYR B O 1
ATOM 3219 N N . ILE B 1 96 ? 11.562 30.625 0.828 1 93.44 96 ILE B N 1
ATOM 3220 C CA . ILE B 1 96 ? 12.695 31.375 1.355 1 93.44 96 ILE B CA 1
ATOM 3221 C C . ILE B 1 96 ? 13.984 30.594 1.126 1 93.44 96 ILE B C 1
ATOM 3223 O O . ILE B 1 96 ? 14.992 31.156 0.682 1 93.44 96 ILE B O 1
ATOM 3227 N N . LYS B 1 97 ? 13.961 29.312 1.313 1 90.81 97 LYS B N 1
ATOM 3228 C CA . LYS B 1 97 ? 15.148 28.484 1.164 1 90.81 97 LYS B CA 1
ATOM 3229 C C . LYS B 1 97 ? 15.547 28.344 -0.303 1 90.81 97 LYS B C 1
ATOM 3231 O O . LYS B 1 97 ? 16.719 28.5 -0.654 1 90.81 97 LYS B O 1
ATOM 3236 N N . VAL B 1 98 ? 14.609 28.156 -1.126 1 88.56 98 VAL B N 1
ATOM 3237 C CA . VAL B 1 98 ? 14.883 27.719 -2.492 1 88.56 98 VAL B CA 1
ATOM 3238 C C . VAL B 1 98 ? 14.969 28.938 -3.41 1 88.56 98 VAL B C 1
ATOM 3240 O O . VAL B 1 98 ? 15.914 29.062 -4.199 1 88.56 98 VAL B O 1
ATOM 3243 N N . VAL B 1 99 ? 14.031 29.766 -3.311 1 86.31 99 VAL B N 1
ATOM 3244 C CA . VAL B 1 99 ? 13.922 30.859 -4.254 1 86.31 99 VAL B CA 1
ATOM 3245 C C . VAL B 1 99 ? 14.789 32.031 -3.781 1 86.31 99 VAL B C 1
ATOM 3247 O O . VAL B 1 99 ? 15.492 32.656 -4.582 1 86.31 99 VAL B O 1
ATOM 3250 N N . MET B 1 100 ? 14.742 32.25 -2.49 1 87.44 100 MET B N 1
ATOM 3251 C CA . MET B 1 100 ? 15.531 33.344 -1.974 1 87.44 100 MET B CA 1
ATOM 3252 C C . MET B 1 100 ? 16.953 32.906 -1.651 1 87.44 100 MET B C 1
ATOM 3254 O O . MET B 1 100 ? 17.781 33.719 -1.239 1 87.44 100 MET B O 1
ATOM 3258 N N . LYS B 1 101 ? 17.203 31.625 -1.85 1 84.31 101 LYS B N 1
ATOM 3259 C CA . LYS B 1 101 ? 18.547 31.047 -1.735 1 84.31 101 LYS B CA 1
ATOM 3260 C C . LYS B 1 101 ? 19.141 31.328 -0.358 1 84.31 101 LYS B C 1
ATOM 3262 O O . LYS B 1 101 ? 20.297 31.734 -0.249 1 84.31 101 LYS B O 1
ATOM 3267 N N . ARG B 1 102 ? 18.297 31.203 0.592 1 83.06 102 ARG B N 1
ATOM 3268 C CA . ARG B 1 102 ? 18.766 31.297 1.971 1 83.06 102 ARG B CA 1
ATOM 3269 C C . ARG B 1 102 ? 18.938 29.906 2.586 1 83.06 102 ARG B C 1
ATOM 3271 O O . ARG B 1 102 ? 18.125 29.016 2.332 1 83.06 102 ARG B O 1
ATOM 3278 N N . ASN B 1 103 ? 19.906 29.797 3.326 1 78 103 ASN B N 1
ATOM 3279 C CA . ASN B 1 103 ? 20.172 28.5 3.916 1 78 103 ASN B CA 1
ATOM 3280 C C . ASN B 1 103 ? 19.078 28.062 4.883 1 78 103 ASN B C 1
ATOM 3282 O O . ASN B 1 103 ? 18.75 26.891 4.969 1 78 103 ASN B O 1
ATOM 3286 N N . LEU B 1 104 ? 18.578 29.109 5.566 1 85.12 104 LEU B N 1
ATOM 3287 C CA . LEU B 1 104 ? 17.531 28.812 6.527 1 85.12 104 LEU B CA 1
ATOM 3288 C C . LEU B 1 104 ? 16.188 29.375 6.051 1 85.12 104 LEU B C 1
ATOM 3290 O O . LEU B 1 104 ? 16.141 30.438 5.426 1 85.12 104 LEU B O 1
ATOM 3294 N N . GLY B 1 105 ? 15.117 28.625 6.258 1 91.75 105 GLY B N 1
ATOM 3295 C CA . GLY B 1 105 ? 13.773 29.109 6.008 1 91.75 105 GLY B CA 1
ATOM 3296 C C . GLY B 1 105 ? 13.211 29.938 7.145 1 91.75 105 GLY B C 1
ATOM 3297 O O . GLY B 1 105 ? 13.898 30.812 7.68 1 91.75 105 GLY B O 1
ATOM 3298 N N . LEU B 1 106 ? 11.977 29.75 7.445 1 92.62 106 LEU B N 1
ATOM 3299 C CA . LEU B 1 106 ? 11.352 30.391 8.594 1 92.62 106 LEU B CA 1
ATOM 3300 C C . LEU B 1 106 ? 12.055 29.984 9.891 1 92.62 106 LEU B C 1
ATOM 3302 O O . LEU B 1 106 ? 12.492 28.828 10.031 1 92.62 106 LEU B O 1
ATOM 3306 N N . ARG B 1 107 ? 12.203 31.016 10.734 1 92.38 107 ARG B N 1
ATOM 3307 C CA . ARG B 1 107 ? 12.641 30.656 12.086 1 92.38 107 ARG B CA 1
ATOM 3308 C C . ARG B 1 107 ? 11.617 29.75 12.766 1 92.38 107 ARG B C 1
ATOM 3310 O O . ARG B 1 107 ? 10.438 29.766 12.414 1 92.38 107 ARG B O 1
ATOM 3317 N N . ALA B 1 108 ? 11.992 29.016 13.672 1 90.31 108 ALA B N 1
ATOM 3318 C CA . ALA B 1 108 ? 11.148 28.047 14.375 1 90.31 108 ALA B CA 1
ATOM 3319 C C . ALA B 1 108 ? 9.922 28.719 14.977 1 90.31 108 ALA B C 1
ATOM 3321 O O . ALA B 1 108 ? 8.805 28.203 14.875 1 90.31 108 ALA B O 1
ATOM 3322 N N . TRP B 1 109 ? 10.156 29.875 15.562 1 94.88 109 TRP B N 1
ATOM 3323 C CA . TRP B 1 109 ? 9.047 30.562 16.234 1 94.88 109 TRP B CA 1
ATOM 3324 C C . TRP B 1 109 ? 8.055 31.109 15.211 1 94.88 109 TRP B C 1
ATOM 3326 O O . TRP B 1 109 ? 6.852 31.172 15.484 1 94.88 109 TRP B O 1
ATOM 3336 N N . GLN B 1 110 ? 8.461 31.469 14.016 1 96.56 110 GLN B N 1
ATOM 3337 C CA . GLN B 1 110 ? 7.574 31.922 12.953 1 96.56 110 GLN B CA 1
ATOM 3338 C C . GLN B 1 110 ? 6.695 30.781 12.445 1 96.56 110 GLN B C 1
ATOM 3340 O O . GLN B 1 110 ? 5.5 30.969 12.203 1 96.56 110 GLN B O 1
ATOM 3345 N N . LYS B 1 111 ? 7.414 29.703 12.219 1 95.38 111 LYS B N 1
ATOM 3346 C CA . LYS B 1 111 ? 6.672 28.516 11.797 1 95.38 111 LYS B CA 1
ATOM 3347 C C . LYS B 1 111 ? 5.617 28.125 12.828 1 95.38 111 LYS B C 1
ATOM 3349 O O . LYS B 1 111 ? 4.473 27.844 12.477 1 95.38 111 LYS B O 1
ATOM 3354 N N . MET B 1 112 ? 5.965 28.172 14.047 1 96.94 112 MET B N 1
ATOM 3355 C CA . MET B 1 112 ? 5.066 27.828 15.148 1 96.94 112 MET B CA 1
ATOM 3356 C C . MET B 1 112 ? 3.91 28.812 15.234 1 96.94 112 MET B C 1
ATOM 3358 O O . MET B 1 112 ? 2.764 28.422 15.453 1 96.94 112 MET B O 1
ATOM 3362 N N . LEU B 1 113 ? 4.176 30.078 15.133 1 97.81 113 LEU B N 1
ATOM 3363 C CA . LEU B 1 113 ? 3.133 31.094 15.164 1 97.81 113 LEU B CA 1
ATOM 3364 C C . LEU B 1 113 ? 2.102 30.859 14.07 1 97.81 113 LEU B C 1
ATOM 3366 O O . LEU B 1 113 ? 0.897 30.953 14.312 1 97.81 113 LEU B O 1
ATOM 3370 N N . GLY B 1 114 ? 2.561 30.594 12.852 1 98.5 114 GLY B N 1
ATOM 3371 C CA . GLY B 1 114 ? 1.649 30.25 11.773 1 98.5 114 GLY B CA 1
ATOM 3372 C C . GLY B 1 114 ? 0.768 29.062 12.102 1 98.5 114 GLY B C 1
ATOM 3373 O O . GLY B 1 114 ? -0.437 29.078 11.836 1 98.5 114 GLY B O 1
ATOM 3374 N N . GLN B 1 115 ? 1.387 28.047 12.688 1 98.62 115 GLN B N 1
ATOM 3375 C CA . GLN B 1 115 ? 0.656 26.828 13.047 1 98.62 115 GLN B CA 1
ATOM 3376 C C . GLN B 1 115 ? -0.4 27.125 14.109 1 98.62 115 GLN B C 1
ATOM 3378 O O . GLN B 1 115 ? -1.511 26.594 14.055 1 98.62 115 GLN B O 1
ATOM 3383 N N . ILE B 1 116 ? -0.036 27.969 15.039 1 98.62 116 ILE B N 1
ATOM 3384 C CA . ILE B 1 116 ? -0.955 28.328 16.109 1 98.62 116 ILE B CA 1
ATOM 3385 C C . ILE B 1 116 ? -2.141 29.094 15.531 1 98.62 116 ILE B C 1
ATOM 3387 O O . ILE B 1 116 ? -3.289 28.859 15.914 1 98.62 116 ILE B O 1
ATOM 3391 N N . ILE B 1 117 ? -1.895 29.969 14.609 1 98.75 117 ILE B N 1
ATOM 3392 C CA . ILE B 1 117 ? -2.941 30.781 14 1 98.75 117 ILE B CA 1
ATOM 3393 C C . ILE B 1 117 ? -3.91 29.875 13.227 1 98.75 117 ILE B C 1
ATOM 3395 O O . ILE B 1 117 ? -5.125 29.953 13.422 1 98.75 117 ILE B O 1
ATOM 3399 N N . VAL B 1 118 ? -3.406 29 12.352 1 98.88 118 VAL B N 1
ATOM 3400 C CA . VAL B 1 118 ? -4.25 28.109 11.562 1 98.88 118 VAL B CA 1
ATOM 3401 C C . VAL B 1 118 ? -5.059 27.203 12.5 1 98.88 118 VAL B C 1
ATOM 3403 O O . VAL B 1 118 ? -6.258 27 12.297 1 98.88 118 VAL B O 1
ATOM 3406 N N . THR B 1 119 ? -4.398 26.672 13.523 1 98.88 119 THR B N 1
ATOM 3407 C CA . THR B 1 119 ? -5.059 25.797 14.484 1 98.88 119 THR B CA 1
ATOM 3408 C C . THR B 1 119 ? -6.148 26.562 15.242 1 98.88 119 THR B C 1
ATOM 3410 O O . THR B 1 119 ? -7.23 26.016 15.484 1 98.88 119 THR B O 1
ATOM 3413 N N . GLY B 1 120 ? -5.812 27.797 15.633 1 98.69 120 GLY B N 1
ATOM 3414 C CA . GLY B 1 120 ? -6.785 28.625 16.344 1 98.69 120 GLY B CA 1
ATOM 3415 C C . GLY B 1 120 ? -8.039 28.891 15.531 1 98.69 120 GLY B C 1
ATOM 3416 O O . GLY B 1 120 ? -9.148 28.797 16.047 1 98.69 120 GLY B O 1
ATOM 3417 N N . VAL B 1 121 ? -7.887 29.25 14.289 1 98.75 121 VAL B N 1
ATOM 3418 C CA . VAL B 1 121 ? -9.023 29.484 13.406 1 98.75 121 VAL B CA 1
ATOM 3419 C C . VAL B 1 121 ? -9.844 28.203 13.258 1 98.75 121 VAL B C 1
ATOM 3421 O O . VAL B 1 121 ? -11.078 28.25 13.281 1 98.75 121 VAL B O 1
ATOM 3424 N N . PHE B 1 122 ? -9.234 27.062 13.125 1 98.62 122 PHE B N 1
ATOM 3425 C CA . PHE B 1 122 ? -9.898 25.781 13.008 1 98.62 122 PHE B CA 1
ATOM 3426 C C . PHE B 1 122 ? -10.68 25.453 14.273 1 98.62 122 PHE B C 1
ATOM 3428 O O . PHE B 1 122 ? -11.844 25.047 14.203 1 98.62 122 PHE B O 1
ATOM 3435 N N . ALA B 1 123 ? -10.008 25.672 15.422 1 98.06 123 ALA B N 1
ATOM 3436 C CA . ALA B 1 123 ? -10.672 25.422 16.703 1 98.06 123 ALA B CA 1
ATOM 3437 C C . ALA B 1 123 ? -11.906 26.297 16.859 1 98.06 123 ALA B C 1
ATOM 3439 O O . ALA B 1 123 ? -12.953 25.844 17.328 1 98.06 123 ALA B O 1
ATOM 3440 N N . TYR B 1 124 ? -11.734 27.547 16.484 1 97.38 124 TYR B N 1
ATOM 3441 C CA . TYR B 1 124 ? -12.859 28.469 16.547 1 97.38 124 TYR B CA 1
ATOM 3442 C C . TYR B 1 124 ? -14.008 27.984 15.664 1 97.38 124 TYR B C 1
ATOM 3444 O O . TYR B 1 124 ? -15.164 28.016 16.078 1 97.38 124 TYR B O 1
ATOM 3452 N N . TYR B 1 125 ? -13.68 27.562 14.445 1 97.44 125 TYR B N 1
ATOM 3453 C CA . TYR B 1 125 ? -14.688 27.047 13.523 1 97.44 125 TYR B CA 1
ATOM 3454 C C . TYR B 1 125 ? -15.398 25.844 14.109 1 97.44 125 TYR B C 1
ATOM 3456 O O . TYR B 1 125 ? -16.625 25.734 14.023 1 97.44 125 TYR B O 1
ATOM 3464 N N . LEU B 1 126 ? -14.672 24.922 14.719 1 96.62 126 LEU B N 1
ATOM 3465 C CA . LEU B 1 126 ? -15.234 23.703 15.289 1 96.62 126 LEU B CA 1
ATOM 3466 C C . LEU B 1 126 ? -16.266 24.016 16.359 1 96.62 126 LEU B C 1
ATOM 3468 O O . LEU B 1 126 ? -17.344 23.422 16.406 1 96.62 126 LEU B O 1
ATOM 3472 N N . ILE B 1 127 ? -15.945 24.984 17.172 1 95.06 127 ILE B N 1
ATOM 3473 C CA . ILE B 1 127 ? -16.766 25.297 18.344 1 95.06 127 ILE B CA 1
ATOM 3474 C C . ILE B 1 127 ? -18.016 26.062 17.891 1 95.06 127 ILE B C 1
ATOM 3476 O O . ILE B 1 127 ? -19.109 25.844 18.422 1 95.06 127 ILE B O 1
ATOM 3480 N N . ASN B 1 128 ? -17.922 26.844 16.891 1 95.19 128 ASN B N 1
ATOM 3481 C CA . ASN B 1 128 ? -19 27.812 16.609 1 95.19 128 ASN B CA 1
ATOM 3482 C C . ASN B 1 128 ? -19.797 27.422 15.375 1 95.19 128 ASN B C 1
ATOM 3484 O O . ASN B 1 128 ? -20.922 27.891 15.188 1 95.19 128 ASN B O 1
ATOM 3488 N N . HIS B 1 129 ? -19.25 26.547 14.586 1 93.81 129 HIS B N 1
ATOM 3489 C CA . HIS B 1 129 ? -19.906 26.375 13.305 1 93.81 129 HIS B CA 1
ATOM 3490 C C . HIS B 1 129 ? -20.125 24.891 13 1 93.81 129 HIS B C 1
ATOM 3492 O O . HIS B 1 129 ? -20.5 24.531 11.883 1 93.81 129 HIS B O 1
ATOM 3498 N N . THR B 1 130 ? -19.766 24.062 13.922 1 91.06 130 THR B N 1
ATOM 3499 C CA . THR B 1 130 ? -20.016 22.641 13.734 1 91.06 130 THR B CA 1
ATOM 3500 C C . THR B 1 130 ? -20.781 22.062 14.93 1 91.06 130 THR B C 1
ATOM 3502 O O . THR B 1 130 ? -20.875 22.703 15.977 1 91.06 130 THR B O 1
ATOM 3505 N N . ASP B 1 131 ? -21.422 20.875 14.719 1 86.94 131 ASP B N 1
ATOM 3506 C CA . ASP B 1 131 ? -22.125 20.172 15.789 1 86.94 131 ASP B CA 1
ATOM 3507 C C . ASP B 1 131 ? -21.297 19.016 16.344 1 86.94 131 ASP B C 1
ATOM 3509 O O . ASP B 1 131 ? -21.844 18.078 16.922 1 86.94 131 ASP B O 1
ATOM 3513 N N . ILE B 1 132 ? -20 19.047 16.031 1 86.19 132 ILE B N 1
ATOM 3514 C CA . ILE B 1 132 ? -19.125 17.953 16.438 1 86.19 132 ILE B CA 1
ATOM 3515 C C . ILE B 1 132 ? -19 17.938 17.953 1 86.19 132 ILE B C 1
ATOM 3517 O O . ILE B 1 132 ? -18.781 16.875 18.562 1 86.19 132 ILE B O 1
ATOM 3521 N N . GLY B 1 133 ? -19.203 19.141 18.656 1 88.75 133 GLY B N 1
ATOM 3522 C CA . GLY B 1 133 ? -19.047 19.203 20.094 1 88.75 133 GLY B CA 1
ATOM 3523 C C . GLY B 1 133 ? -17.609 19.062 20.547 1 88.75 133 GLY B C 1
ATOM 3524 O O . GLY B 1 133 ? -16.688 19.484 19.859 1 88.75 133 GLY B O 1
ATOM 3525 N N . THR B 1 134 ? -17.438 18.531 21.781 1 94.12 134 THR B N 1
ATOM 3526 C CA . THR B 1 134 ? -16.109 18.406 22.375 1 94.12 134 THR B CA 1
ATOM 3527 C C . THR B 1 134 ? -15.781 16.938 22.672 1 94.12 134 THR B C 1
ATOM 3529 O O . THR B 1 134 ? -14.969 16.641 23.547 1 94.12 134 THR B O 1
ATOM 3532 N N . SER B 1 135 ? -16.5 16.031 21.969 1 94.56 135 SER B N 1
ATOM 3533 C CA . SER B 1 135 ? -16.344 14.609 22.266 1 94.56 135 SER B CA 1
ATOM 3534 C C . SER B 1 135 ? -15.391 13.945 21.281 1 94.56 135 SER B C 1
ATOM 3536 O O . SER B 1 135 ? -15.344 14.305 20.109 1 94.56 135 SER B O 1
ATOM 3538 N N . MET B 1 136 ? -14.609 13.031 21.734 1 97.44 136 MET B N 1
ATOM 3539 C CA . MET B 1 136 ? -13.688 12.219 20.938 1 97.44 136 MET B CA 1
ATOM 3540 C C . MET B 1 136 ? -13.898 10.734 21.219 1 97.44 136 MET B C 1
ATOM 3542 O O . MET B 1 136 ? -13.984 10.312 22.375 1 97.44 136 MET B O 1
ATOM 3546 N N . LEU B 1 137 ? -14.016 9.945 20.172 1 97.19 137 LEU B N 1
ATOM 3547 C CA . LEU B 1 137 ? -14.195 8.508 20.344 1 97.19 137 LEU B CA 1
ATOM 3548 C C . LEU B 1 137 ? -12.977 7.875 21 1 97.19 137 LEU B C 1
ATOM 3550 O O . LEU B 1 137 ? -11.844 8.125 20.578 1 97.19 137 LEU B O 1
ATOM 3554 N N . ILE B 1 138 ? -13.172 7.109 22.031 1 98.19 138 ILE B N 1
ATOM 3555 C CA . ILE B 1 138 ? -12.094 6.41 22.719 1 98.19 138 ILE B CA 1
ATOM 3556 C C . ILE B 1 138 ? -11.797 5.09 22.016 1 98.19 138 ILE B C 1
ATOM 3558 O O . ILE B 1 138 ? -12.688 4.246 21.859 1 98.19 138 ILE B O 1
ATOM 3562 N N . PRO B 1 139 ? -10.547 4.934 21.578 1 97.88 139 PRO B N 1
ATOM 3563 C CA . PRO B 1 139 ? -10.211 3.684 20.891 1 97.88 139 PRO B CA 1
ATOM 3564 C C . PRO B 1 139 ? -10.492 2.449 21.75 1 97.88 139 PRO B C 1
ATOM 3566 O O . PRO B 1 139 ? -10.281 2.471 22.953 1 97.88 139 PRO B O 1
ATOM 3569 N N . PHE B 1 140 ? -11.039 1.338 21.172 1 96.62 140 PHE B N 1
ATOM 3570 C CA . PHE B 1 140 ? -11.258 0.011 21.734 1 96.62 140 PHE B CA 1
ATOM 3571 C C . PHE B 1 140 ? -12.375 0.042 22.781 1 96.62 140 PHE B C 1
ATOM 3573 O O . PHE B 1 140 ? -12.531 -0.901 23.562 1 96.62 140 PHE B O 1
ATOM 3580 N N . SER B 1 141 ? -13.219 1.168 22.859 1 94.69 141 SER B N 1
ATOM 3581 C CA . SER B 1 141 ? -14.258 1.287 23.875 1 94.69 141 SER B CA 1
ATOM 3582 C C . SER B 1 141 ? -15.609 0.833 23.328 1 94.69 141 SER B C 1
ATOM 3584 O O . SER B 1 141 ? -16.562 0.676 24.094 1 94.69 141 SER B O 1
ATOM 3586 N N . HIS B 1 142 ? -15.727 0.562 22.125 1 86.38 142 HIS B N 1
ATOM 3587 C CA . HIS B 1 142 ? -16.953 0.137 21.453 1 86.38 142 HIS B CA 1
ATOM 3588 C C . HIS B 1 142 ? -18.062 1.173 21.625 1 86.38 142 HIS B C 1
ATOM 3590 O O . HIS B 1 142 ? -19.172 0.834 22.016 1 86.38 142 HIS B O 1
ATOM 3596 N N . GLY B 1 143 ? -17.609 2.529 21.406 1 90.31 143 GLY B N 1
ATOM 3597 C CA . GLY B 1 143 ? -18.625 3.545 21.25 1 90.31 143 GLY B CA 1
ATOM 3598 C C . GLY B 1 143 ? -18.641 4.555 22.391 1 90.31 143 GLY B C 1
ATOM 3599 O O . GLY B 1 143 ? -19.516 5.426 22.438 1 90.31 143 GLY B O 1
ATOM 3600 N N . LYS B 1 144 ? -17.688 4.484 23.25 1 95.88 144 LYS B N 1
ATOM 3601 C CA . LYS B 1 144 ? -17.609 5.48 24.312 1 95.88 144 LYS B CA 1
ATOM 3602 C C . LYS B 1 144 ? -16.828 6.707 23.859 1 95.88 144 LYS B C 1
ATOM 3604 O O . LYS B 1 144 ? -15.836 6.586 23.141 1 95.88 144 LYS B O 1
ATOM 3609 N N . TYR B 1 145 ? -17.297 7.879 24.344 1 96.69 145 TYR B N 1
ATOM 3610 C CA . TYR B 1 145 ? -16.688 9.141 23.953 1 96.69 145 TYR B CA 1
ATOM 3611 C C . TYR B 1 145 ? -16.094 9.852 25.172 1 96.69 145 TYR B C 1
ATOM 3613 O O . TYR B 1 145 ? -16.656 9.805 26.266 1 96.69 145 TYR B O 1
ATOM 3621 N N . LEU B 1 146 ? -14.961 10.414 24.984 1 97.06 146 LEU B N 1
ATOM 3622 C CA . LEU B 1 146 ? -14.352 11.305 25.953 1 97.06 146 LEU B CA 1
ATOM 3623 C C . LEU B 1 146 ? -14.859 12.734 25.781 1 97.06 146 LEU B C 1
ATOM 3625 O O . LEU B 1 146 ? -14.656 13.344 24.719 1 97.06 146 LEU B O 1
ATOM 3629 N N . GLU B 1 147 ? -15.562 13.273 26.812 1 96.5 147 GLU B N 1
ATOM 3630 C CA . GLU B 1 147 ? -16.016 14.656 26.781 1 96.5 147 GLU B CA 1
ATOM 3631 C C . GLU B 1 147 ? -15 15.594 27.422 1 96.5 147 GLU B C 1
ATOM 3633 O O . GLU B 1 147 ? -14.766 15.531 28.625 1 96.5 147 GLU B O 1
ATOM 3638 N N . LEU B 1 148 ? -14.445 16.453 26.594 1 96.31 148 LEU B N 1
ATOM 3639 C CA . LEU B 1 148 ? -13.328 17.234 27.078 1 96.31 148 LEU B CA 1
ATOM 3640 C C . LEU B 1 148 ? -13.797 18.594 27.578 1 96.31 148 LEU B C 1
ATOM 3642 O O . LEU B 1 148 ? -13.133 19.234 28.391 1 96.31 148 LEU B O 1
ATOM 3646 N N . GLY B 1 149 ? -14.977 19.078 27.219 1 95.31 149 GLY B N 1
ATOM 3647 C CA . GLY B 1 149 ? -15.438 20.406 27.609 1 95.31 149 GLY B CA 1
ATOM 3648 C C . GLY B 1 149 ? -14.43 21.5 27.312 1 95.31 149 GLY B C 1
ATOM 3649 O O . GLY B 1 149 ? -13.953 21.625 26.188 1 95.31 149 GLY B O 1
ATOM 3650 N N . ALA B 1 150 ? -13.984 22.203 28.328 1 94.44 150 ALA B N 1
ATOM 3651 C CA . ALA B 1 150 ? -13.094 23.344 28.172 1 94.44 150 ALA B CA 1
ATOM 3652 C C . ALA B 1 150 ? -11.695 22.906 27.734 1 94.44 150 ALA B C 1
ATOM 3654 O O . ALA B 1 150 ? -10.945 23.688 27.172 1 94.44 150 ALA B O 1
ATOM 3655 N N . LEU B 1 151 ? -11.398 21.719 27.891 1 97.25 151 LEU B N 1
ATOM 3656 C CA . LEU B 1 151 ? -10.07 21.203 27.562 1 97.25 151 LEU B CA 1
ATOM 3657 C C . LEU B 1 151 ? -9.992 20.812 26.094 1 97.25 151 LEU B C 1
ATOM 3659 O O . LEU B 1 151 ? -8.914 20.453 25.594 1 97.25 151 LEU B O 1
ATOM 3663 N N . PHE B 1 152 ? -11.133 20.969 25.406 1 97.38 152 PHE B N 1
ATOM 3664 C CA . PHE B 1 152 ? -11.203 20.578 24 1 97.38 152 PHE B CA 1
ATOM 3665 C C . PHE B 1 152 ? -10.242 21.422 23.172 1 97.38 152 PHE B C 1
ATOM 3667 O O . PHE B 1 152 ? -9.453 20.875 22.391 1 97.38 152 PHE B O 1
ATOM 3674 N N . VAL B 1 153 ? -10.234 22.719 23.344 1 97.44 153 VAL B N 1
ATOM 3675 C CA . VAL B 1 153 ? -9.438 23.609 22.516 1 97.44 153 VAL B CA 1
ATOM 3676 C C . VAL B 1 153 ? -7.953 23.359 22.766 1 97.44 153 VAL B C 1
ATOM 3678 O O . VAL B 1 153 ? -7.184 23.172 21.812 1 97.44 153 VAL B O 1
ATOM 3681 N N . PRO B 1 154 ? -7.457 23.297 24.016 1 98.06 154 PRO B N 1
ATOM 3682 C CA . PRO B 1 154 ? -6.059 22.938 24.25 1 98.06 154 PRO B CA 1
ATOM 3683 C C . PRO B 1 154 ? -5.684 21.578 23.625 1 98.06 154 PRO B C 1
ATOM 3685 O O . PRO B 1 154 ? -4.582 21.438 23.094 1 98.06 154 PRO B O 1
ATOM 3688 N N . ALA B 1 155 ? -6.574 20.656 23.719 1 98.19 155 ALA B N 1
ATOM 3689 C CA . ALA B 1 155 ? -6.316 19.328 23.141 1 98.19 155 ALA B CA 1
ATOM 3690 C C . ALA B 1 155 ? -6.152 19.422 21.625 1 98.19 155 ALA B C 1
ATOM 3692 O O . ALA B 1 155 ? -5.285 18.75 21.062 1 98.19 155 ALA B O 1
ATOM 3693 N N . ILE B 1 156 ? -6.977 20.234 21 1 98.25 156 ILE B N 1
ATOM 3694 C CA . ILE B 1 156 ? -6.906 20.422 19.547 1 98.25 156 ILE B CA 1
ATOM 3695 C C . ILE B 1 156 ? -5.539 20.984 19.172 1 98.25 156 ILE B C 1
ATOM 3697 O O . ILE B 1 156 ? -4.938 20.562 18.188 1 98.25 156 ILE B O 1
ATOM 3701 N N . PHE B 1 157 ? -5.039 21.922 19.938 1 98.5 157 PHE B N 1
ATOM 3702 C CA . PHE B 1 157 ? -3.725 22.5 19.672 1 98.5 157 PHE B CA 1
ATOM 3703 C C . PHE B 1 157 ? -2.635 21.438 19.797 1 98.5 157 PHE B C 1
ATOM 3705 O O . PHE B 1 157 ? -1.757 21.359 18.938 1 98.5 157 PHE B O 1
ATOM 3712 N N . ILE B 1 158 ? -2.709 20.625 20.797 1 98.19 158 ILE B N 1
ATOM 3713 C CA . ILE B 1 158 ? -1.706 19.578 21.016 1 98.19 158 ILE B CA 1
ATOM 3714 C C . ILE B 1 158 ? -1.753 18.578 19.875 1 98.19 158 ILE B C 1
ATOM 3716 O O . ILE B 1 158 ? -0.713 18.188 19.328 1 98.19 158 ILE B O 1
ATOM 3720 N N . ILE B 1 159 ? -2.914 18.203 19.5 1 98.31 159 ILE B N 1
ATOM 3721 C CA . ILE B 1 159 ? -3.113 17.172 18.469 1 98.31 159 ILE B CA 1
ATOM 3722 C C . ILE B 1 159 ? -2.633 17.703 17.125 1 98.31 159 ILE B C 1
ATOM 3724 O O . ILE B 1 159 ? -1.893 17.016 16.406 1 98.31 159 ILE B O 1
ATOM 3728 N N . LEU B 1 160 ? -3.027 18.938 16.75 1 98.75 160 LEU B N 1
ATOM 3729 C CA . LEU B 1 160 ? -2.652 19.484 15.453 1 98.75 160 LEU B CA 1
ATOM 3730 C C . LEU B 1 160 ? -1.154 19.766 15.391 1 98.75 160 LEU B C 1
ATOM 3732 O O . LEU B 1 160 ? -0.478 19.344 14.453 1 98.75 160 LEU B O 1
ATOM 3736 N N . LEU B 1 161 ? -0.632 20.406 16.391 1 98.31 161 LEU B N 1
ATOM 3737 C CA . LEU B 1 161 ? 0.782 20.766 16.375 1 98.31 161 LEU B CA 1
ATOM 3738 C C . LEU B 1 161 ? 1.659 19.531 16.438 1 98.31 161 LEU B C 1
ATOM 3740 O O . LEU B 1 161 ? 2.676 19.438 15.742 1 98.31 161 LEU B O 1
ATOM 3744 N N . GLY B 1 162 ? 1.267 18.578 17.281 1 98.25 162 GLY B N 1
ATOM 3745 C CA . GLY B 1 162 ? 2.012 17.328 17.344 1 98.25 162 GLY B CA 1
ATOM 3746 C C . GLY B 1 162 ? 1.998 16.547 16.047 1 98.25 162 GLY B C 1
ATOM 3747 O O . GLY B 1 162 ? 3.043 16.078 15.586 1 98.25 162 GLY B O 1
ATOM 3748 N N . THR B 1 163 ? 0.839 16.422 15.469 1 98.81 163 THR B N 1
ATOM 3749 C CA . THR B 1 163 ? 0.674 15.656 14.242 1 98.81 163 THR B CA 1
ATOM 3750 C C . THR B 1 163 ? 1.409 16.312 13.078 1 98.81 163 THR B C 1
ATOM 3752 O O . THR B 1 163 ? 2.09 15.648 12.305 1 98.81 163 THR B O 1
ATOM 3755 N N . VAL B 1 164 ? 1.28 17.625 12.961 1 98.81 164 VAL B N 1
ATOM 3756 C CA . VAL B 1 164 ? 1.875 18.359 11.852 1 98.81 164 VAL B CA 1
ATOM 3757 C C . VAL B 1 164 ? 3.398 18.281 11.938 1 98.81 164 VAL B C 1
ATOM 3759 O O . VAL B 1 164 ? 4.066 18.016 10.93 1 98.81 164 VAL B O 1
ATOM 3762 N N . ASN B 1 165 ? 3.938 18.453 13.078 1 98.31 165 ASN B N 1
ATOM 3763 C CA . ASN B 1 165 ? 5.387 18.375 13.227 1 98.31 165 ASN B CA 1
ATOM 3764 C C . ASN B 1 165 ? 5.879 16.938 13.07 1 98.31 165 ASN B C 1
ATOM 3766 O O . ASN B 1 165 ? 6.98 16.703 12.57 1 98.31 165 ASN B O 1
ATOM 3770 N N . GLY B 1 166 ? 5.086 16 13.547 1 98.62 166 GLY B N 1
ATOM 3771 C CA . GLY B 1 166 ? 5.414 14.602 13.297 1 98.62 166 GLY B CA 1
ATOM 3772 C C . GLY B 1 166 ? 5.504 14.266 11.82 1 98.62 166 GLY B C 1
ATOM 3773 O O . GLY B 1 166 ? 6.426 13.57 11.391 1 98.62 166 GLY B O 1
ATOM 3774 N N . ALA B 1 167 ? 4.539 14.758 11.062 1 98.81 167 ALA B N 1
ATOM 3775 C CA . ALA B 1 167 ? 4.566 14.562 9.617 1 98.81 167 ALA B CA 1
ATOM 3776 C C . ALA B 1 167 ? 5.797 15.219 9 1 98.81 167 ALA B C 1
ATOM 3778 O O . ALA B 1 167 ? 6.426 14.641 8.102 1 98.81 167 ALA B O 1
ATOM 3779 N N . ASN B 1 168 ? 6.129 16.391 9.469 1 98.5 168 ASN B N 1
ATOM 3780 C CA . ASN B 1 168 ? 7.281 17.141 8.961 1 98.5 168 ASN B CA 1
ATOM 3781 C C . ASN B 1 168 ? 8.578 16.359 9.188 1 98.5 168 ASN B C 1
ATOM 3783 O O . ASN B 1 168 ? 9.406 16.25 8.273 1 98.5 168 ASN B O 1
ATOM 3787 N N . PHE B 1 169 ? 8.711 15.766 10.391 1 98.19 169 PHE B N 1
ATOM 3788 C CA . PHE B 1 169 ? 9.914 15.008 10.719 1 98.19 169 PHE B CA 1
ATOM 3789 C C . PHE B 1 169 ? 9.953 13.695 9.953 1 98.19 169 PHE B C 1
ATOM 3791 O O . PHE B 1 169 ? 11.016 13.109 9.766 1 98.19 169 PHE B O 1
ATOM 3798 N N . THR B 1 170 ? 8.82 13.219 9.5 1 98.56 170 THR B N 1
ATOM 3799 C CA . THR B 1 170 ? 8.734 11.953 8.773 1 98.56 170 THR B CA 1
ATOM 3800 C C . THR B 1 170 ? 9.242 12.117 7.348 1 98.56 170 THR B C 1
ATOM 3802 O O . THR B 1 170 ? 9.641 11.141 6.707 1 98.56 170 THR B O 1
ATOM 3805 N N . ASP B 1 171 ? 9.242 13.359 6.828 1 98.06 171 ASP B N 1
ATOM 3806 C CA . ASP B 1 171 ? 9.672 13.633 5.461 1 98.06 171 ASP B CA 1
ATOM 3807 C C . ASP B 1 171 ? 11.188 13.703 5.367 1 98.06 171 ASP B C 1
ATOM 3809 O O . ASP B 1 171 ? 11.742 14.711 4.914 1 98.06 171 ASP B O 1
ATOM 3813 N N . GLY B 1 172 ? 11.898 12.594 5.656 1 97 172 GLY B N 1
ATOM 3814 C CA . GLY B 1 172 ? 13.352 12.57 5.66 1 97 172 GLY B CA 1
ATOM 3815 C C . GLY B 1 172 ? 13.938 11.57 4.688 1 97 172 GLY B C 1
ATOM 3816 O O . GLY B 1 172 ? 15.141 11.594 4.414 1 97 172 GLY B O 1
ATOM 3817 N N . LEU B 1 173 ? 13.125 10.648 4.238 1 97.94 173 LEU B N 1
ATOM 3818 C CA . LEU B 1 173 ? 13.547 9.664 3.252 1 97.94 173 LEU B CA 1
ATOM 3819 C C . LEU B 1 173 ? 12.641 9.703 2.023 1 97.94 173 LEU B C 1
ATOM 3821 O O . LEU B 1 173 ? 11.477 10.078 2.119 1 97.94 173 LEU B O 1
ATOM 3825 N N . ASP B 1 174 ? 13.242 9.297 0.858 1 98.06 174 ASP B N 1
ATOM 3826 C CA . ASP B 1 174 ? 12.461 9.242 -0.372 1 98.06 174 ASP B CA 1
ATOM 3827 C C . ASP B 1 174 ? 11.234 8.336 -0.205 1 98.06 174 ASP B C 1
ATOM 3829 O O . ASP B 1 174 ? 11.375 7.145 0.085 1 98.06 174 ASP B O 1
ATOM 3833 N N . GLY B 1 175 ? 10.062 8.969 -0.321 1 98.38 175 GLY B N 1
ATOM 3834 C CA . GLY B 1 175 ? 8.836 8.188 -0.358 1 98.38 175 GLY B CA 1
ATOM 3835 C C . GLY B 1 175 ? 8.289 7.871 1.021 1 98.38 175 GLY B C 1
ATOM 3836 O O . GLY B 1 175 ? 7.207 7.293 1.146 1 98.38 175 GLY B O 1
ATOM 3837 N N . LEU B 1 176 ? 8.969 8.234 2.107 1 98.75 176 LEU B N 1
ATOM 3838 C CA . LEU B 1 176 ? 8.57 7.801 3.443 1 98.75 176 LEU B CA 1
ATOM 3839 C C . LEU B 1 176 ? 7.277 8.477 3.873 1 98.75 176 LEU B C 1
ATOM 3841 O O . LEU B 1 176 ? 6.289 7.801 4.168 1 98.75 176 LEU B O 1
ATOM 3845 N N . ALA B 1 177 ? 7.273 9.781 3.865 1 98.88 177 ALA B N 1
ATOM 3846 C CA . ALA B 1 177 ? 6.086 10.508 4.301 1 98.88 177 ALA B CA 1
ATOM 3847 C C . ALA B 1 177 ? 4.891 10.195 3.41 1 98.88 177 ALA B C 1
ATOM 3849 O O . ALA B 1 177 ? 3.766 10.047 3.895 1 98.88 177 ALA B O 1
ATOM 3850 N N . SER B 1 178 ? 5.109 10.094 2.107 1 98.75 178 SER B N 1
ATOM 3851 C CA . SER B 1 178 ? 4.039 9.805 1.156 1 98.75 178 SER B CA 1
ATOM 3852 C C . SER B 1 178 ? 3.455 8.414 1.392 1 98.75 178 SER B C 1
ATOM 3854 O O . SER B 1 178 ? 2.234 8.242 1.408 1 98.75 178 SER B O 1
ATOM 3856 N N . SER B 1 179 ? 4.316 7.414 1.595 1 98.81 179 SER B N 1
ATOM 3857 C CA . SER B 1 179 ? 3.869 6.035 1.757 1 98.81 179 SER B CA 1
ATOM 3858 C C . SER B 1 179 ? 3.104 5.852 3.062 1 98.81 179 SER B C 1
ATOM 3860 O O . SER B 1 179 ? 2.078 5.168 3.096 1 98.81 179 SER B O 1
ATOM 3862 N N . VAL B 1 180 ? 3.559 6.453 4.082 1 98.88 180 VAL B N 1
ATOM 3863 C CA . VAL B 1 180 ? 2.908 6.352 5.387 1 98.88 180 VAL B CA 1
ATOM 3864 C C . VAL B 1 180 ? 1.567 7.086 5.352 1 98.88 180 VAL B C 1
ATOM 3866 O O . VAL B 1 180 ? 0.549 6.547 5.797 1 98.88 180 VAL B O 1
ATOM 3869 N N . THR B 1 181 ? 1.559 8.25 4.793 1 98.94 181 THR B N 1
ATOM 3870 C CA . THR B 1 181 ? 0.37 9.102 4.84 1 98.94 181 THR B CA 1
ATOM 3871 C C . THR B 1 181 ? -0.714 8.562 3.91 1 98.94 181 THR B C 1
ATOM 3873 O O . THR B 1 181 ? -1.905 8.67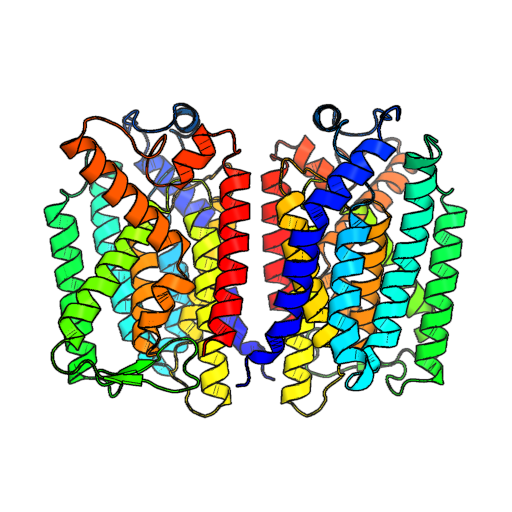2 4.207 1 98.94 181 THR B O 1
ATOM 3876 N N . VAL B 1 182 ? -0.322 7.992 2.77 1 98.94 182 VAL B N 1
ATOM 3877 C CA . VAL B 1 182 ? -1.329 7.449 1.864 1 98.94 182 VAL B CA 1
ATOM 3878 C C . VAL B 1 182 ? -2.125 6.355 2.574 1 98.94 182 VAL B C 1
ATOM 3880 O O . VAL B 1 182 ? -3.33 6.215 2.359 1 98.94 182 VAL B O 1
ATOM 3883 N N . LEU B 1 183 ? -1.469 5.559 3.443 1 98.94 183 LEU B N 1
ATOM 3884 C CA . LEU B 1 183 ? -2.139 4.508 4.199 1 98.94 183 LEU B CA 1
ATOM 3885 C C . LEU B 1 183 ? -3.049 5.102 5.27 1 98.94 183 LEU B C 1
ATOM 3887 O O . LEU B 1 183 ? -4.16 4.609 5.488 1 98.94 183 LEU B O 1
ATOM 3891 N N . ILE B 1 184 ? -2.619 6.164 5.906 1 98.94 184 ILE B N 1
ATOM 3892 C CA . ILE B 1 184 ? -3.439 6.863 6.891 1 98.94 184 ILE B CA 1
ATOM 3893 C C . ILE B 1 184 ? -4.672 7.449 6.207 1 98.94 184 ILE B C 1
ATOM 3895 O O . ILE B 1 184 ? -5.789 7.324 6.719 1 98.94 184 ILE B O 1
ATOM 3899 N N . ALA B 1 185 ? -4.406 8.117 5.059 1 98.94 185 ALA B N 1
ATOM 3900 C CA . ALA B 1 185 ? -5.512 8.68 4.289 1 98.94 185 ALA B CA 1
ATOM 3901 C C . ALA B 1 185 ? -6.5 7.59 3.877 1 98.94 185 ALA B C 1
ATOM 3903 O O . ALA B 1 185 ? -7.715 7.809 3.889 1 98.94 185 ALA B O 1
ATOM 3904 N N . THR B 1 186 ? -6.016 6.422 3.492 1 98.88 186 THR B N 1
ATOM 3905 C CA . THR B 1 186 ? -6.867 5.293 3.131 1 98.88 186 THR B CA 1
ATOM 3906 C C . THR B 1 186 ? -7.707 4.844 4.324 1 98.88 186 THR B C 1
ATOM 3908 O O . THR B 1 186 ? -8.898 4.559 4.184 1 98.88 186 THR B O 1
ATOM 3911 N N . PHE B 1 187 ? -7.156 4.789 5.508 1 98.81 187 PHE B N 1
ATOM 3912 C CA . PHE B 1 187 ? -7.883 4.492 6.738 1 98.81 187 PHE B CA 1
ATOM 3913 C C . PHE B 1 187 ? -9.047 5.453 6.922 1 98.81 187 PHE B C 1
ATOM 3915 O O . PHE B 1 187 ? -10.188 5.027 7.152 1 98.81 187 PHE B O 1
ATOM 3922 N N . PHE B 1 188 ? -8.766 6.742 6.789 1 98.81 188 PHE B N 1
ATOM 3923 C CA . PHE B 1 188 ? -9.797 7.754 6.977 1 98.81 188 PHE B CA 1
ATOM 3924 C C . PHE B 1 188 ? -10.875 7.629 5.906 1 98.81 188 PHE B C 1
ATOM 3926 O O . PHE B 1 188 ? -12.055 7.887 6.168 1 98.81 188 PHE B O 1
ATOM 3933 N N . THR B 1 189 ? -10.461 7.273 4.684 1 98.31 189 THR B N 1
ATOM 3934 C CA . THR B 1 189 ? -11.422 7.047 3.615 1 98.31 189 THR B CA 1
ATOM 3935 C C . THR B 1 189 ? -12.383 5.914 3.984 1 98.31 189 THR B C 1
ATOM 3937 O O . THR B 1 189 ? -13.602 6.062 3.867 1 98.31 189 THR B O 1
ATOM 3940 N N . VAL B 1 190 ? -11.836 4.797 4.453 1 97.12 190 VAL B N 1
ATOM 3941 C CA . VAL B 1 190 ? -12.633 3.635 4.828 1 97.12 190 VAL B CA 1
ATOM 3942 C C . VAL B 1 190 ? -13.602 4.012 5.945 1 97.12 190 VAL B C 1
ATOM 3944 O O . VAL B 1 190 ? -14.781 3.662 5.895 1 97.12 190 VAL B O 1
ATOM 3947 N N . VAL B 1 191 ? -13.172 4.754 6.93 1 97.25 191 VAL B N 1
ATOM 3948 C CA . VAL B 1 191 ? -13.992 5.137 8.07 1 97.25 191 VAL B CA 1
ATOM 3949 C C . VAL B 1 191 ? -15.094 6.09 7.621 1 97.25 191 VAL B C 1
ATOM 3951 O O . VAL B 1 191 ? -16.25 5.949 8.023 1 97.25 191 VAL B O 1
ATOM 3954 N N . ALA B 1 192 ? -14.688 7.082 6.789 1 97 192 ALA B N 1
ATOM 3955 C CA . ALA B 1 192 ? -15.664 8.062 6.305 1 97 192 ALA B CA 1
ATOM 3956 C C . ALA B 1 192 ? -16.766 7.383 5.504 1 97 192 ALA B C 1
ATOM 3958 O O . ALA B 1 192 ? -17.953 7.68 5.695 1 97 192 ALA B O 1
ATOM 3959 N N . ILE B 1 193 ? -16.438 6.457 4.641 1 94.44 193 ILE B N 1
ATOM 3960 C CA . ILE B 1 193 ? -17.406 5.727 3.838 1 94.44 193 ILE B CA 1
ATOM 3961 C C . ILE B 1 193 ? -18.281 4.859 4.746 1 94.44 193 ILE B C 1
ATOM 3963 O O . ILE B 1 193 ? -19.5 4.809 4.586 1 94.44 193 ILE B O 1
ATOM 3967 N N . GLY B 1 194 ? -17.641 4.133 5.703 1 93.06 194 GLY B N 1
ATOM 3968 C CA . GLY B 1 194 ? -18.391 3.301 6.641 1 93.06 194 GLY B CA 1
ATOM 3969 C C . GLY B 1 194 ? -19.406 4.074 7.441 1 93.06 194 GLY B C 1
ATOM 3970 O O . GLY B 1 194 ? -20.531 3.592 7.672 1 93.06 194 GLY B O 1
ATOM 3971 N N . ALA B 1 195 ? -19.047 5.273 7.84 1 92.38 195 ALA B N 1
ATOM 3972 C CA . ALA B 1 195 ? -19.984 6.129 8.57 1 92.38 195 ALA B CA 1
ATOM 3973 C C . ALA B 1 195 ? -21.172 6.52 7.695 1 92.38 195 ALA B C 1
ATOM 3975 O O . ALA B 1 195 ? -22.312 6.586 8.172 1 92.38 195 ALA B O 1
ATOM 3976 N N . GLY B 1 196 ? -20.906 6.777 6.457 1 89.62 196 GLY B N 1
ATOM 3977 C CA . GLY B 1 196 ? -21.984 7.074 5.523 1 89.62 196 GLY B CA 1
ATOM 3978 C C . GLY B 1 196 ? -22.938 5.918 5.324 1 89.62 196 GLY B C 1
ATOM 3979 O O . GLY B 1 196 ? -24.156 6.109 5.309 1 89.62 196 GLY B O 1
ATOM 3980 N N . ILE B 1 197 ? -22.453 4.727 5.238 1 86.56 197 ILE B N 1
ATOM 3981 C CA . ILE B 1 197 ? -23.25 3.523 5.055 1 86.56 197 ILE B CA 1
ATOM 3982 C C . ILE B 1 197 ? -24.125 3.291 6.285 1 86.56 197 ILE B C 1
ATOM 3984 O O . ILE B 1 197 ? -25.266 2.832 6.164 1 86.56 197 ILE B O 1
ATOM 3988 N N . SER B 1 198 ? -23.578 3.688 7.398 1 87.62 198 SER B N 1
ATOM 3989 C CA . SER B 1 198 ? -24.312 3.471 8.641 1 87.62 198 SER B CA 1
ATOM 3990 C C . SER B 1 198 ? -25.312 4.586 8.898 1 87.62 198 SER B C 1
ATOM 3992 O O . SER B 1 198 ? -25.969 4.617 9.945 1 87.62 198 SER B O 1
ATOM 3994 N N . GLY B 1 199 ? -25.438 5.586 8.031 1 88.12 199 GLY B N 1
ATOM 3995 C CA . GLY B 1 199 ? -26.453 6.613 8.141 1 88.12 199 GLY B CA 1
ATOM 3996 C C . GLY B 1 199 ? -25.938 7.898 8.766 1 88.12 199 GLY B C 1
ATOM 3997 O O . GLY B 1 199 ? -26.703 8.852 8.953 1 88.12 199 GLY B O 1
ATOM 3998 N N . ASN B 1 200 ? -24.609 7.961 9.109 1 87.88 200 ASN B N 1
ATOM 3999 C CA . ASN B 1 200 ? -23.984 9.148 9.688 1 87.88 200 ASN B CA 1
ATOM 4000 C C . ASN B 1 200 ? -22.828 9.648 8.828 1 87.88 200 ASN B C 1
ATOM 4002 O O . ASN B 1 200 ? -21.688 9.68 9.281 1 87.88 200 ASN B O 1
ATOM 4006 N N . ASP B 1 201 ? -23.141 10.133 7.68 1 89.56 201 ASP B N 1
ATOM 4007 C CA . ASP B 1 201 ? -22.125 10.531 6.711 1 89.56 201 ASP B CA 1
ATOM 4008 C C . ASP B 1 201 ? -21.469 11.852 7.109 1 89.56 201 ASP B C 1
ATOM 4010 O O . ASP B 1 201 ? -22.109 12.914 7.02 1 89.56 201 ASP B O 1
ATOM 4014 N N . PRO B 1 202 ? -20.25 11.82 7.473 1 92.38 202 PRO B N 1
ATOM 4015 C CA . PRO B 1 202 ? -19.562 13.07 7.809 1 92.38 202 PRO B CA 1
ATOM 4016 C C . PRO B 1 202 ? -19.25 13.914 6.578 1 92.38 202 PRO B C 1
ATOM 4018 O O . PRO B 1 202 ? -18.906 15.094 6.703 1 92.38 202 PRO B O 1
ATOM 4021 N N . GLY B 1 203 ? -19.375 13.289 5.418 1 95.94 203 GLY B N 1
ATOM 4022 C CA . GLY B 1 203 ? -19.141 14.016 4.18 1 95.94 203 GLY B CA 1
ATOM 4023 C C . GLY B 1 203 ? -17.672 14.297 3.92 1 95.94 203 GLY B C 1
ATOM 4024 O O . GLY B 1 203 ? -17.344 15.312 3.303 1 95.94 203 GLY B O 1
ATOM 4025 N N . LEU B 1 204 ? -16.797 13.367 4.367 1 98.12 204 LEU B N 1
ATOM 4026 C CA . LEU B 1 204 ? -15.367 13.664 4.289 1 98.12 204 LEU B CA 1
ATOM 4027 C C . LEU B 1 204 ? -14.672 12.742 3.285 1 98.12 204 LEU B C 1
ATOM 4029 O O . LEU B 1 204 ? -13.516 12.969 2.926 1 98.12 204 LEU B O 1
ATOM 4033 N N . TRP B 1 205 ? -15.391 11.703 2.77 1 97.81 205 TRP B N 1
ATOM 4034 C CA . TRP B 1 205 ? -14.758 10.68 1.952 1 97.81 205 TRP B CA 1
ATOM 4035 C C . TRP B 1 205 ? -14.172 11.281 0.679 1 97.81 205 TRP B C 1
ATOM 4037 O O . TRP B 1 205 ? -13.117 10.852 0.209 1 97.81 205 TRP B O 1
ATOM 4047 N N . PRO B 1 206 ? -14.742 12.391 0.09 1 98.38 206 PRO B N 1
ATOM 4048 C CA . PRO B 1 206 ? -14.156 12.883 -1.157 1 98.38 206 PRO B CA 1
ATOM 4049 C C . PRO B 1 206 ? -12.75 13.461 -0.963 1 98.38 206 PRO B C 1
ATOM 4051 O O . PRO B 1 206 ? -11.859 13.211 -1.783 1 98.38 206 PRO B O 1
ATOM 4054 N N . ILE B 1 207 ? -12.547 14.172 0.128 1 98.88 207 ILE B N 1
ATOM 4055 C CA . ILE B 1 207 ? -11.242 14.805 0.309 1 98.88 207 ILE B CA 1
ATOM 4056 C C . ILE B 1 207 ? -10.227 13.773 0.771 1 98.88 207 ILE B C 1
ATOM 4058 O O . ILE B 1 207 ? -9.047 13.844 0.409 1 98.88 207 ILE B O 1
ATOM 4062 N N . THR B 1 208 ? -10.664 12.797 1.612 1 98.88 208 THR B N 1
ATOM 4063 C CA . THR B 1 208 ? -9.742 11.734 1.987 1 98.88 208 THR B CA 1
ATOM 4064 C C . THR B 1 208 ? -9.359 10.898 0.771 1 98.88 208 THR B C 1
ATOM 4066 O O . THR B 1 208 ? -8.195 10.539 0.6 1 98.88 208 THR B O 1
ATOM 4069 N N . CYS B 1 209 ? -10.305 10.633 -0.13 1 98.75 209 CYS B N 1
ATOM 4070 C CA . CYS B 1 209 ? -10.023 9.969 -1.399 1 98.75 209 CYS B CA 1
ATOM 4071 C C . CYS B 1 209 ? -9.055 10.789 -2.244 1 98.75 209 CYS B C 1
ATOM 4073 O O . CYS B 1 209 ? -8.086 10.25 -2.777 1 98.75 209 CYS B O 1
ATOM 4075 N N . ALA B 1 210 ? -9.32 12.062 -2.338 1 98.94 210 ALA B N 1
ATOM 4076 C CA . ALA B 1 210 ? -8.469 12.945 -3.121 1 98.94 210 ALA B CA 1
ATOM 4077 C C . ALA B 1 210 ? -7.023 12.906 -2.621 1 98.94 210 ALA B C 1
ATOM 4079 O O . ALA B 1 210 ? -6.086 12.891 -3.418 1 98.94 210 ALA B O 1
ATOM 4080 N N . THR B 1 211 ? -6.891 12.914 -1.323 1 98.94 211 THR B N 1
ATOM 4081 C CA . THR B 1 211 ? -5.559 12.891 -0.729 1 98.94 211 THR B CA 1
ATOM 4082 C C . THR B 1 211 ? -4.84 11.586 -1.058 1 98.94 211 THR B C 1
ATOM 4084 O O . THR B 1 211 ? -3.652 11.586 -1.382 1 98.94 211 THR B O 1
ATOM 4087 N N . VAL B 1 212 ? -5.562 10.438 -1.018 1 98.94 212 VAL B N 1
ATOM 4088 C CA . VAL B 1 212 ? -5 9.148 -1.406 1 98.94 212 VAL B CA 1
ATOM 4089 C C . VAL B 1 212 ? -4.477 9.227 -2.838 1 98.94 212 VAL B C 1
ATOM 4091 O O . VAL B 1 212 ? -3.324 8.875 -3.105 1 98.94 212 VAL B O 1
ATOM 4094 N N . GLY B 1 213 ? -5.305 9.719 -3.74 1 98.94 213 GLY B N 1
ATOM 4095 C CA . GLY B 1 213 ? -4.934 9.812 -5.141 1 98.94 213 GLY B CA 1
ATOM 4096 C C . GLY B 1 213 ? -3.752 10.727 -5.391 1 98.94 213 GLY B C 1
ATOM 4097 O O . GLY B 1 213 ? -2.838 10.383 -6.137 1 98.94 213 GLY B O 1
ATOM 4098 N N . ALA B 1 214 ? -3.77 11.898 -4.738 1 98.94 214 ALA B N 1
ATOM 4099 C CA . ALA B 1 214 ? -2.691 12.875 -4.902 1 98.94 214 ALA B CA 1
ATOM 4100 C C . ALA B 1 214 ? -1.355 12.289 -4.445 1 98.94 214 ALA B C 1
ATOM 4102 O O . ALA B 1 214 ? -0.331 12.477 -5.105 1 98.94 214 ALA B O 1
ATOM 4103 N N . LEU B 1 215 ? -1.401 11.586 -3.354 1 98.94 215 LEU B N 1
ATOM 4104 C CA . LEU B 1 215 ? -0.179 11.023 -2.791 1 98.94 215 LEU B CA 1
ATOM 4105 C C . LEU B 1 215 ? 0.34 9.883 -3.658 1 98.94 215 LEU B C 1
ATOM 4107 O O . LEU B 1 215 ? 1.551 9.734 -3.844 1 98.94 215 LEU B O 1
ATOM 4111 N N . LEU B 1 216 ? -0.542 9.016 -4.199 1 98.88 216 LEU B N 1
ATOM 4112 C CA . LEU B 1 216 ? -0.113 7.957 -5.102 1 98.88 216 LEU B CA 1
ATOM 4113 C C . LEU B 1 216 ? 0.528 8.539 -6.359 1 98.88 216 LEU B C 1
ATOM 4115 O O . LEU B 1 216 ? 1.559 8.047 -6.82 1 98.88 216 LEU B O 1
ATOM 4119 N N . GLY B 1 217 ? -0.111 9.57 -6.879 1 98.88 217 GLY B N 1
ATOM 4120 C CA . GLY B 1 217 ? 0.464 10.227 -8.039 1 98.88 217 GLY B CA 1
ATOM 4121 C C . GLY B 1 217 ? 1.824 10.844 -7.762 1 98.88 217 GLY B C 1
ATOM 4122 O O . GLY B 1 217 ? 2.748 10.703 -8.57 1 98.88 217 GLY B O 1
ATOM 4123 N N . PHE B 1 218 ? 1.945 11.547 -6.629 1 98.81 218 PHE B N 1
ATOM 4124 C CA . PHE B 1 218 ? 3.205 12.156 -6.23 1 98.81 218 PHE B CA 1
ATOM 4125 C C . PHE B 1 218 ? 4.277 11.102 -5.996 1 98.81 218 PHE B C 1
ATOM 4127 O O . PHE B 1 218 ? 5.445 11.305 -6.332 1 98.81 218 PHE B O 1
ATOM 4134 N N . LEU B 1 219 ? 3.859 9.984 -5.434 1 98.69 219 LEU B N 1
ATOM 4135 C CA . LEU B 1 219 ? 4.766 8.898 -5.074 1 98.69 219 LEU B CA 1
ATOM 4136 C C . LEU B 1 219 ? 5.465 8.344 -6.312 1 98.69 219 LEU B C 1
ATOM 4138 O O . LEU B 1 219 ? 6.617 7.902 -6.234 1 98.69 219 LEU B O 1
ATOM 4142 N N . VAL B 1 220 ? 4.824 8.391 -7.477 1 98.62 220 VAL B N 1
ATOM 4143 C CA . VAL B 1 220 ? 5.426 7.949 -8.727 1 98.62 220 VAL B CA 1
ATOM 4144 C C . VAL B 1 220 ? 6.77 8.641 -8.93 1 98.62 220 VAL B C 1
ATOM 4146 O O . VAL B 1 220 ? 7.715 8.047 -9.453 1 98.62 220 VAL B O 1
ATOM 4149 N N . PHE B 1 221 ? 6.906 9.844 -8.398 1 98.38 221 PHE B N 1
ATOM 4150 C CA . PHE B 1 221 ? 8.094 10.656 -8.641 1 98.38 221 PHE B CA 1
ATOM 4151 C C . PHE B 1 221 ? 8.906 10.82 -7.363 1 98.38 221 PHE B C 1
ATOM 4153 O O . PHE B 1 221 ? 10.008 11.367 -7.391 1 98.38 221 PHE B O 1
ATOM 4160 N N . ASN B 1 222 ? 8.328 10.344 -6.293 1 98.5 222 ASN B N 1
ATOM 4161 C CA . ASN B 1 222 ? 8.961 10.555 -4.996 1 98.5 222 ASN B CA 1
ATOM 4162 C C . ASN B 1 222 ? 9.586 9.266 -4.465 1 98.5 222 ASN B C 1
ATOM 4164 O O . ASN B 1 222 ? 10.32 9.289 -3.477 1 98.5 222 ASN B O 1
ATOM 4168 N N . VAL B 1 223 ? 9.352 8.125 -5.16 1 97.88 223 VAL B N 1
ATOM 4169 C CA . VAL B 1 223 ? 9.977 6.871 -4.777 1 97.88 223 VAL B CA 1
ATOM 4170 C C . VAL B 1 223 ? 11.484 6.957 -5 1 97.88 223 VAL B C 1
ATOM 4172 O O . VAL B 1 223 ? 11.953 7.711 -5.859 1 97.88 223 VAL B O 1
ATOM 4175 N N . TYR B 1 224 ? 12.219 6.184 -4.227 1 97 224 TYR B N 1
ATOM 4176 C CA . TYR B 1 224 ? 13.672 6.156 -4.336 1 97 224 TYR B CA 1
ATOM 4177 C C . TYR B 1 224 ? 14.109 5.652 -5.707 1 97 224 TYR B C 1
ATOM 4179 O O . TYR B 1 224 ? 13.703 4.57 -6.137 1 97 224 TYR B O 1
ATOM 4187 N N . PRO B 1 225 ? 15.055 6.383 -6.414 1 97 225 PRO B N 1
ATOM 4188 C CA . PRO B 1 225 ? 15.555 7.727 -6.105 1 97 225 PRO B CA 1
ATOM 4189 C C . PRO B 1 225 ? 14.57 8.828 -6.508 1 97 225 PRO B C 1
ATOM 4191 O O . PRO B 1 225 ? 14.125 8.867 -7.656 1 97 225 PRO B O 1
ATOM 4194 N N . ALA B 1 226 ? 14.273 9.602 -5.539 1 97.69 226 ALA B N 1
ATOM 4195 C CA . ALA B 1 226 ? 13.227 10.609 -5.73 1 97.69 226 ALA B CA 1
ATOM 4196 C C . ALA B 1 226 ? 13.641 11.633 -6.789 1 97.69 226 ALA B C 1
ATOM 4198 O O . ALA B 1 226 ? 14.797 12.055 -6.832 1 97.69 226 ALA B O 1
ATOM 4199 N N . ARG B 1 227 ? 12.734 12.062 -7.559 1 96.94 227 ARG B N 1
ATOM 4200 C CA . ARG B 1 227 ? 12.93 13.133 -8.531 1 96.94 227 ARG B CA 1
ATOM 4201 C C . ARG B 1 227 ? 12.461 14.477 -7.969 1 96.94 227 ARG B C 1
ATOM 4203 O O . ARG B 1 227 ? 12.789 15.531 -8.516 1 96.94 227 ARG B O 1
ATOM 4210 N N . VAL B 1 228 ? 11.711 14.398 -6.879 1 97.5 228 VAL B N 1
ATOM 4211 C CA . VAL B 1 228 ? 11.211 15.602 -6.227 1 97.5 228 VAL B CA 1
ATOM 4212 C C . VAL B 1 228 ? 10.883 15.297 -4.766 1 97.5 228 VAL B C 1
ATOM 4214 O O . VAL B 1 228 ? 10.375 14.219 -4.449 1 97.5 228 VAL B O 1
ATOM 4217 N N . PHE B 1 229 ? 11.227 16.219 -3.871 1 97.81 229 PHE B N 1
ATOM 4218 C CA . PHE B 1 229 ? 10.852 16.141 -2.463 1 97.81 229 PHE B CA 1
ATOM 4219 C C . PHE B 1 229 ? 9.617 16.984 -2.184 1 97.81 229 PHE B C 1
ATOM 4221 O O . PHE B 1 229 ? 9.398 18.016 -2.828 1 97.81 229 PHE B O 1
ATOM 4228 N N . MET B 1 230 ? 8.82 16.547 -1.239 1 98.12 230 MET B N 1
ATOM 4229 C CA . MET B 1 230 ? 7.586 17.297 -0.996 1 98.12 230 MET B CA 1
ATOM 4230 C C . MET B 1 230 ? 7.875 18.609 -0.26 1 98.12 230 MET B C 1
ATOM 4232 O O . MET B 1 230 ? 7.145 19.578 -0.41 1 98.12 230 MET B O 1
ATOM 4236 N N . GLY B 1 231 ? 9.016 18.641 0.551 1 97.56 231 GLY B N 1
ATOM 4237 C CA . GLY B 1 231 ? 9.367 19.828 1.31 1 97.56 231 GLY B CA 1
ATOM 4238 C C . GLY B 1 231 ? 8.43 20.094 2.469 1 97.56 231 GLY B C 1
ATOM 4239 O O . GLY B 1 231 ? 7.496 19.328 2.711 1 97.56 231 GLY B O 1
ATOM 4240 N N . ASP B 1 232 ? 8.656 21.25 3.121 1 98.19 232 ASP B N 1
ATOM 4241 C CA . ASP B 1 232 ? 7.777 21.672 4.203 1 98.19 232 ASP B CA 1
ATOM 4242 C C . ASP B 1 232 ? 6.375 21.984 3.68 1 98.19 232 ASP B C 1
ATOM 4244 O O . ASP B 1 232 ? 5.391 21.828 4.402 1 98.19 232 ASP B O 1
ATOM 4248 N N . THR B 1 233 ? 6.309 22.359 2.4 1 98.56 233 THR B N 1
ATOM 4249 C CA . THR B 1 233 ? 5.027 22.609 1.747 1 98.56 233 THR B CA 1
ATOM 4250 C C . THR B 1 233 ? 4.125 21.375 1.85 1 98.56 233 THR B C 1
ATOM 4252 O O . THR B 1 233 ? 2.957 21.484 2.236 1 98.56 233 THR B O 1
ATOM 4255 N N . GLY B 1 234 ? 4.664 20.281 1.553 1 98.81 234 GLY B N 1
ATOM 4256 C CA . GLY B 1 234 ? 3.889 19.047 1.56 1 98.81 234 GLY B CA 1
ATOM 4257 C C . GLY B 1 234 ? 3.732 18.453 2.945 1 98.81 234 GLY B C 1
ATOM 4258 O O . GLY B 1 234 ? 2.629 18.062 3.338 1 98.81 234 GLY B O 1
ATOM 4259 N N . SER B 1 235 ? 4.82 18.344 3.697 1 98.88 235 SER B N 1
ATOM 4260 C CA . SER B 1 235 ? 4.812 17.594 4.953 1 98.88 235 SER B CA 1
ATOM 4261 C C . SER B 1 235 ? 3.941 18.281 5.996 1 98.88 235 SER B C 1
ATOM 4263 O O . SER B 1 235 ? 3.174 17.625 6.703 1 98.88 235 SER B O 1
ATOM 4265 N N . LEU B 1 236 ? 4.016 19.656 6.086 1 98.88 236 LEU B N 1
ATOM 4266 C CA . LEU B 1 236 ? 3.145 20.359 7.02 1 98.88 236 LEU B CA 1
ATOM 4267 C C . LEU B 1 236 ? 1.685 20.234 6.594 1 98.88 236 LEU B C 1
ATOM 4269 O O . LEU B 1 236 ? 0.802 20.047 7.434 1 98.88 236 LEU B O 1
ATOM 4273 N N . ALA B 1 237 ? 1.437 20.328 5.277 1 98.94 237 ALA B N 1
ATOM 4274 C CA . ALA B 1 237 ? 0.085 20.172 4.746 1 98.94 237 ALA B CA 1
ATOM 4275 C C . ALA B 1 237 ? -0.493 18.812 5.102 1 98.94 237 ALA B C 1
ATOM 4277 O O . ALA B 1 237 ? -1.64 18.719 5.547 1 98.94 237 ALA B O 1
ATOM 4278 N N . LEU B 1 238 ? 0.298 17.766 4.926 1 98.94 238 LEU B N 1
ATOM 4279 C CA . LEU B 1 238 ? -0.158 16.406 5.191 1 98.94 238 LEU B CA 1
ATOM 4280 C C . LEU B 1 238 ? -0.468 16.219 6.672 1 98.94 238 LEU B C 1
ATOM 4282 O O . LEU B 1 238 ? -1.443 15.555 7.027 1 98.94 238 LEU B O 1
ATOM 4286 N N . GLY B 1 239 ? 0.389 16.766 7.508 1 98.94 239 GLY B N 1
ATOM 4287 C CA . GLY B 1 239 ? 0.078 16.75 8.93 1 98.94 239 GLY B CA 1
ATOM 4288 C C . GLY B 1 239 ? -1.243 17.406 9.266 1 98.94 239 GLY B C 1
ATOM 4289 O O . GLY B 1 239 ? -2.023 16.891 10.062 1 98.94 239 GLY B O 1
ATOM 4290 N N . GLY B 1 240 ? -1.445 18.578 8.68 1 98.94 240 GLY B N 1
ATOM 4291 C CA . GLY B 1 240 ? -2.709 19.281 8.859 1 98.94 240 GLY B CA 1
ATOM 4292 C C . GLY B 1 240 ? -3.906 18.469 8.391 1 98.94 240 GLY B C 1
ATOM 4293 O O . GLY B 1 240 ? -4.926 18.406 9.078 1 98.94 240 GLY B O 1
ATOM 4294 N N . PHE B 1 241 ? -3.812 17.859 7.227 1 98.94 241 PHE B N 1
ATOM 4295 C CA . PHE B 1 241 ? -4.863 17 6.684 1 98.94 241 PHE B CA 1
ATOM 4296 C C . PHE B 1 241 ? -5.215 15.891 7.664 1 98.94 241 PHE B C 1
ATOM 4298 O O . PHE B 1 241 ? -6.391 15.664 7.961 1 98.94 241 PHE B O 1
ATOM 4305 N N . VAL B 1 242 ? -4.188 15.172 8.148 1 98.94 242 VAL B N 1
ATOM 4306 C CA . VAL B 1 242 ? -4.395 14.023 9.023 1 98.94 242 VAL B CA 1
ATOM 4307 C C . VAL B 1 242 ? -5.086 14.477 10.305 1 98.94 242 VAL B C 1
ATOM 4309 O O . VAL B 1 242 ? -6.094 13.891 10.711 1 98.94 242 VAL B O 1
ATOM 4312 N N . ALA B 1 243 ? -4.594 15.523 10.898 1 98.94 243 ALA B N 1
ATOM 4313 C CA . ALA B 1 243 ? -5.125 15.992 12.18 1 98.94 243 ALA B CA 1
ATOM 4314 C C . ALA B 1 243 ? -6.551 16.516 12.016 1 98.94 243 ALA B C 1
ATOM 4316 O O . ALA B 1 243 ? -7.438 16.156 12.797 1 98.94 243 ALA B O 1
ATOM 4317 N N . ALA B 1 244 ? -6.762 17.344 11.016 1 98.81 244 ALA B N 1
ATOM 4318 C CA . ALA B 1 244 ? -8.086 17.922 10.805 1 98.81 244 ALA B CA 1
ATOM 4319 C C . ALA B 1 244 ? -9.117 16.844 10.5 1 98.81 244 ALA B C 1
ATOM 4321 O O . ALA B 1 244 ? -10.242 16.891 11 1 98.81 244 ALA B O 1
ATOM 4322 N N . THR B 1 245 ? -8.742 15.898 9.656 1 98.81 245 THR B N 1
ATOM 4323 C CA . THR B 1 245 ? -9.648 14.812 9.312 1 98.81 245 THR B CA 1
ATOM 4324 C C . THR B 1 245 ? -10.008 13.992 10.547 1 98.81 245 THR B C 1
ATOM 4326 O O . THR B 1 245 ? -11.172 13.648 10.758 1 98.81 245 THR B O 1
ATOM 4329 N N . ALA B 1 246 ? -8.984 13.68 11.352 1 98.81 246 ALA B N 1
ATOM 4330 C CA . ALA B 1 246 ? -9.227 12.93 12.578 1 98.81 246 ALA B CA 1
ATOM 4331 C C . ALA B 1 246 ? -10.219 13.656 13.484 1 98.81 246 ALA B C 1
ATOM 4333 O O . ALA B 1 246 ? -11.141 13.047 14.023 1 98.81 246 ALA B O 1
ATOM 4334 N N . VAL B 1 247 ? -10.031 14.945 13.594 1 98.38 247 VAL B N 1
ATOM 4335 C CA . VAL B 1 247 ? -10.883 15.742 14.477 1 98.38 247 VAL B CA 1
ATOM 4336 C C . VAL B 1 247 ? -12.305 15.781 13.922 1 98.38 247 VAL B C 1
ATOM 4338 O O . VAL B 1 247 ? -13.273 15.594 14.664 1 98.38 247 VAL B O 1
ATOM 4341 N N . MET B 1 248 ? -12.461 15.992 12.617 1 97.62 248 MET B N 1
ATOM 4342 C CA . MET B 1 248 ? -13.773 16.094 11.984 1 97.62 248 MET B CA 1
ATOM 4343 C C . MET B 1 248 ? -14.523 14.766 12.062 1 97.62 248 MET B C 1
ATOM 4345 O O . MET B 1 248 ? -15.75 14.742 12.031 1 97.62 248 MET B O 1
ATOM 4349 N N . LEU B 1 249 ? -13.828 13.68 12.211 1 97.19 249 LEU B N 1
ATOM 4350 C CA . LEU B 1 249 ? -14.438 12.352 12.32 1 97.19 249 LEU B CA 1
ATOM 4351 C C . LEU B 1 249 ? -14.602 11.953 13.781 1 97.19 249 LEU B C 1
ATOM 4353 O O . LEU B 1 249 ? -15.023 10.828 14.078 1 97.19 249 LEU B O 1
ATOM 4357 N N . ARG B 1 250 ? -14.164 12.852 14.727 1 96.56 250 ARG B N 1
ATOM 4358 C CA . ARG B 1 250 ? -14.203 12.625 16.172 1 96.56 250 ARG B CA 1
ATOM 4359 C C . ARG B 1 250 ? -13.305 11.469 16.578 1 96.56 250 ARG B C 1
ATOM 4361 O O . ARG B 1 250 ? -13.609 10.727 17.5 1 96.56 250 ARG B O 1
ATOM 4368 N N . LEU B 1 251 ? -12.125 11.344 15.773 1 98.06 251 LEU B N 1
ATOM 4369 C CA . LEU B 1 251 ? -11.18 10.258 16.016 1 98.06 251 LEU B CA 1
ATOM 4370 C C . LEU B 1 251 ? -9.812 10.805 16.406 1 98.06 251 LEU B C 1
ATOM 4372 O O . LEU B 1 251 ? -8.781 10.219 16.062 1 98.06 251 LEU B O 1
ATOM 4376 N N . PRO B 1 252 ? -9.688 11.93 16.984 1 98.31 252 PRO B N 1
ATOM 4377 C CA . PRO B 1 252 ? -8.352 12.445 17.281 1 98.31 252 PRO B CA 1
ATOM 4378 C C . PRO B 1 252 ? -7.543 11.508 18.172 1 98.31 252 PRO B C 1
ATOM 4380 O O . PRO B 1 252 ? -6.316 11.453 18.062 1 98.31 252 PRO B O 1
ATOM 4383 N N . LEU B 1 253 ? -8.188 10.734 19.047 1 98.44 253 LEU B N 1
ATOM 4384 C CA . LEU B 1 253 ? -7.496 9.82 19.953 1 98.44 253 LEU B CA 1
ATOM 4385 C C . LEU B 1 253 ? -6.949 8.617 19.188 1 98.44 253 LEU B C 1
ATOM 4387 O O . LEU B 1 253 ? -6.156 7.84 19.719 1 98.44 253 LEU B O 1
ATOM 4391 N N . PHE B 1 254 ? -7.305 8.461 17.953 1 98.69 254 PHE B N 1
ATOM 4392 C CA . PHE B 1 254 ? -6.805 7.383 17.109 1 98.69 254 PHE B CA 1
ATOM 4393 C C . PHE B 1 254 ? -5.496 7.781 16.438 1 98.69 254 PHE B C 1
ATOM 4395 O O . PHE B 1 254 ? -4.785 6.934 15.891 1 98.69 254 PHE B O 1
ATOM 4402 N N . VAL B 1 255 ? -5.145 9.078 16.422 1 98.81 255 VAL B N 1
ATOM 4403 C CA . VAL B 1 255 ? -4.004 9.594 15.672 1 98.81 255 VAL B CA 1
ATOM 4404 C C . VAL B 1 255 ? -2.721 8.914 16.156 1 98.81 255 VAL B C 1
ATOM 4406 O O . VAL B 1 255 ? -1.922 8.438 15.344 1 98.81 255 VAL B O 1
ATOM 4409 N N . PRO B 1 256 ? -2.502 8.75 17.5 1 98.5 256 PRO B N 1
ATOM 4410 C CA . PRO B 1 256 ? -1.286 8.062 17.938 1 98.5 256 PRO B CA 1
ATOM 4411 C C . PRO B 1 256 ? -1.203 6.621 17.422 1 98.5 256 PRO B C 1
ATOM 4413 O O . PRO B 1 256 ? -0.105 6.09 17.25 1 98.5 256 PRO B O 1
ATOM 4416 N N . LEU B 1 257 ? -2.314 6.023 17.156 1 98.62 257 LEU B N 1
ATOM 4417 C CA . LEU B 1 257 ? -2.365 4.648 16.672 1 98.62 257 LEU B CA 1
ATOM 4418 C C . LEU B 1 257 ? -2.146 4.594 15.156 1 98.62 257 LEU B C 1
ATOM 4420 O O . LEU B 1 257 ? -1.188 3.975 14.688 1 98.62 257 LEU B O 1
ATOM 4424 N N . VAL B 1 258 ? -2.961 5.316 14.383 1 98.81 258 VAL B N 1
ATOM 4425 C CA . VAL B 1 258 ? -2.953 5.18 12.93 1 98.81 258 VAL B CA 1
ATOM 4426 C C . VAL B 1 258 ? -1.799 5.988 12.336 1 98.81 258 VAL B C 1
ATOM 4428 O O . VAL B 1 258 ? -1.279 5.656 11.273 1 98.81 258 VAL B O 1
ATOM 4431 N N . ALA B 1 259 ? -1.409 7.066 12.984 1 98.88 259 ALA B N 1
ATOM 4432 C CA . ALA B 1 259 ? -0.248 7.863 12.594 1 98.88 259 ALA B CA 1
ATOM 4433 C C . ALA B 1 259 ? 0.91 7.656 13.57 1 98.88 259 ALA B C 1
ATOM 4435 O O . ALA B 1 259 ? 1.612 8.609 13.914 1 98.88 259 ALA B O 1
ATOM 4436 N N . PHE B 1 260 ? 1.073 6.41 13.922 1 98.94 260 PHE B N 1
ATOM 4437 C CA . PHE B 1 260 ? 2.088 6.012 14.891 1 98.94 260 PHE B CA 1
ATOM 4438 C C . PHE B 1 260 ? 3.477 6.434 14.422 1 98.94 260 PHE B C 1
ATOM 4440 O O . PHE B 1 260 ? 4.301 6.871 15.227 1 98.94 260 PHE B O 1
ATOM 4447 N N . ILE B 1 261 ? 3.773 6.312 13.125 1 98.94 261 ILE B N 1
ATOM 4448 C CA . ILE B 1 261 ? 5.082 6.664 12.594 1 98.94 261 ILE B CA 1
ATOM 4449 C C . ILE B 1 261 ? 5.352 8.148 12.82 1 98.94 261 ILE B C 1
ATOM 4451 O O . ILE B 1 261 ? 6.449 8.531 13.234 1 98.94 261 ILE B O 1
ATOM 4455 N N . TYR B 1 262 ? 4.301 9.039 12.562 1 98.81 262 TYR B N 1
ATOM 4456 C CA . TYR B 1 262 ? 4.445 10.461 12.859 1 98.81 262 TYR B CA 1
ATOM 4457 C C . TYR B 1 262 ? 4.852 10.68 14.312 1 98.81 262 TYR B C 1
ATOM 4459 O O . TYR B 1 262 ? 5.758 11.469 14.594 1 98.81 262 TYR B O 1
ATOM 4467 N N . MET B 1 263 ? 4.191 9.977 15.188 1 98.69 263 MET B N 1
ATOM 4468 C CA . MET B 1 263 ? 4.379 10.164 16.625 1 98.69 263 MET B CA 1
ATOM 4469 C C . MET B 1 263 ? 5.785 9.742 17.047 1 98.69 263 MET B C 1
ATOM 4471 O O . MET B 1 263 ? 6.469 10.477 17.75 1 98.69 263 MET B O 1
ATOM 4475 N N . ILE B 1 264 ? 6.246 8.539 16.562 1 98.69 264 ILE B N 1
ATOM 4476 C CA . ILE B 1 264 ? 7.539 8.039 17.016 1 98.69 264 ILE B CA 1
ATOM 4477 C C . ILE B 1 264 ? 8.656 8.891 16.422 1 98.69 264 ILE B C 1
ATOM 4479 O O . ILE B 1 264 ? 9.727 9.039 17.031 1 98.69 264 ILE B O 1
ATOM 4483 N N . GLU B 1 265 ? 8.438 9.484 15.266 1 98.5 265 GLU B N 1
ATOM 4484 C CA . GLU B 1 265 ? 9.414 10.391 14.68 1 98.5 265 GLU B CA 1
ATOM 4485 C C . GLU B 1 265 ? 9.602 11.633 15.547 1 98.5 265 GLU B C 1
ATOM 4487 O O . GLU B 1 265 ? 10.727 12.016 15.867 1 98.5 265 GLU B O 1
ATOM 4492 N N . VAL B 1 266 ? 8.508 12.242 15.914 1 97.19 266 VAL B N 1
ATOM 4493 C CA . VAL B 1 266 ? 8.586 13.469 16.703 1 97.19 266 VAL B CA 1
ATOM 4494 C C . VAL B 1 266 ? 9.086 13.141 18.109 1 97.19 266 VAL B C 1
ATOM 4496 O O . VAL B 1 266 ? 9.906 13.867 18.672 1 97.19 266 VAL B O 1
ATOM 4499 N N . LEU B 1 267 ? 8.617 12.039 18.688 1 98.06 267 LEU B N 1
ATOM 4500 C CA . LEU B 1 267 ? 9.047 11.641 20.031 1 98.06 267 LEU B CA 1
ATOM 4501 C C . LEU B 1 267 ? 10.539 11.344 20.047 1 98.06 267 LEU B C 1
ATOM 4503 O O . LEU B 1 267 ? 11.234 11.664 21.016 1 98.06 267 LEU B O 1
ATOM 4507 N N . SER B 1 268 ? 11.047 10.695 19.031 1 98.25 268 SER B N 1
ATOM 4508 C CA . SER B 1 268 ? 12.469 10.367 18.969 1 98.25 268 SER B CA 1
ATOM 4509 C C . SER B 1 268 ? 13.32 11.633 18.984 1 98.25 268 SER B C 1
ATOM 4511 O O . SER B 1 268 ? 14.375 11.672 19.625 1 98.25 268 SER B O 1
ATOM 4513 N N . VAL B 1 269 ? 12.875 12.664 18.281 1 97.5 269 VAL B N 1
ATOM 4514 C CA . VAL B 1 269 ? 13.594 13.93 18.266 1 97.5 269 VAL B CA 1
ATOM 4515 C C . VAL B 1 269 ? 13.555 14.57 19.641 1 97.5 269 VAL B C 1
ATOM 4517 O O . VAL B 1 269 ? 14.586 15.023 20.156 1 97.5 269 VAL B O 1
ATOM 4520 N N . MET B 1 270 ? 12.375 14.617 20.234 1 97.12 270 MET B N 1
ATOM 4521 C CA . MET B 1 270 ? 12.227 15.219 21.547 1 97.12 270 MET B CA 1
ATOM 4522 C C . MET B 1 270 ? 13.102 14.508 22.578 1 97.12 270 MET B C 1
ATOM 4524 O O . MET B 1 270 ? 13.82 15.156 23.344 1 97.12 270 MET B O 1
ATOM 4528 N N . ILE B 1 271 ? 13.031 13.188 22.562 1 97.81 271 ILE B N 1
ATOM 4529 C CA . ILE B 1 271 ? 13.812 12.375 23.5 1 97.81 271 ILE B CA 1
ATOM 4530 C C . ILE B 1 271 ? 15.305 12.617 23.266 1 97.81 271 ILE B C 1
ATOM 4532 O O . ILE B 1 271 ? 16.062 12.828 24.219 1 97.81 271 ILE B O 1
ATOM 4536 N N . GLN B 1 272 ? 15.688 12.578 22.016 1 97.44 272 GLN B N 1
ATOM 4537 C CA . GLN B 1 272 ? 17.094 12.75 21.656 1 97.44 272 GLN B CA 1
ATOM 4538 C C . GLN B 1 272 ? 17.609 14.102 22.141 1 97.44 272 GLN B C 1
ATOM 4540 O O . GLN B 1 272 ? 18.688 14.188 22.75 1 97.44 272 GLN B O 1
ATOM 4545 N N . VAL B 1 273 ? 16.891 15.188 21.906 1 96.5 273 VAL B N 1
ATOM 4546 C CA . VAL B 1 273 ? 17.312 16.547 22.203 1 96.5 273 VAL B CA 1
ATOM 4547 C C . VAL B 1 273 ? 17.359 16.75 23.719 1 96.5 273 VAL B C 1
ATOM 4549 O O . VAL B 1 273 ? 18.344 17.266 24.25 1 96.5 273 VAL B O 1
ATOM 4552 N N . VAL B 1 274 ? 16.344 16.328 24.422 1 97.19 274 VAL B N 1
ATOM 4553 C CA . VAL B 1 274 ? 16.25 16.5 25.859 1 97.19 274 VAL B CA 1
ATOM 4554 C C . VAL B 1 274 ? 17.359 15.688 26.547 1 97.19 274 VAL B C 1
ATOM 4556 O O . VAL B 1 274 ? 18.047 16.188 27.438 1 97.19 274 VAL B O 1
ATOM 4559 N N . TYR B 1 275 ? 17.531 14.453 26.109 1 97.5 275 TYR B N 1
ATOM 4560 C CA . TYR B 1 275 ? 18.531 13.57 26.703 1 97.5 275 TYR B CA 1
ATOM 4561 C C . TYR B 1 275 ? 19.938 14.078 26.438 1 97.5 275 TYR B C 1
ATOM 4563 O O . TYR B 1 275 ? 20.797 14.055 27.328 1 97.5 275 TYR B O 1
ATOM 4571 N N . PHE B 1 276 ? 20.156 14.531 25.266 1 96.62 276 PHE B N 1
ATOM 4572 C CA . PHE B 1 276 ? 21.469 15.039 24.891 1 96.62 276 PHE B CA 1
ATOM 4573 C C . PHE B 1 276 ? 21.797 16.297 25.688 1 96.62 276 PHE B C 1
ATOM 4575 O O . PHE B 1 276 ? 22.938 16.484 26.125 1 96.62 276 PHE B O 1
ATOM 4582 N N . LYS B 1 277 ? 20.828 17.188 25.766 1 97.12 277 LYS B N 1
ATOM 4583 C CA . LYS B 1 277 ? 21.047 18.422 26.516 1 97.12 277 LYS B CA 1
ATOM 4584 C C . LYS B 1 277 ? 21.359 18.125 27.984 1 97.12 277 LYS B C 1
ATOM 4586 O O . LYS B 1 277 ? 22.141 18.844 28.609 1 97.12 277 LYS B O 1
ATOM 4591 N N . LYS B 1 278 ? 20.844 17.094 28.484 1 97.5 278 LYS B N 1
ATOM 4592 C CA . LYS B 1 278 ? 20.984 16.766 29.906 1 97.5 278 LYS B CA 1
ATOM 4593 C C . LYS B 1 278 ? 22.234 15.938 30.156 1 97.5 278 LYS B C 1
ATOM 4595 O O . LYS B 1 278 ? 22.844 16.047 31.219 1 97.5 278 LYS B O 1
ATOM 4600 N N . THR B 1 279 ? 22.609 15.078 29.266 1 97.31 279 THR B N 1
ATOM 4601 C CA . THR B 1 279 ? 23.625 14.078 29.594 1 97.31 279 THR B CA 1
ATOM 4602 C C . THR B 1 279 ? 24.812 14.195 28.641 1 97.31 279 THR B C 1
ATOM 4604 O O . THR B 1 279 ? 25.891 13.664 28.906 1 97.31 279 THR B O 1
ATOM 4607 N N . GLY B 1 280 ? 24.594 14.766 27.5 1 95.31 280 GLY B N 1
ATOM 4608 C CA . GLY B 1 280 ? 25.625 14.812 26.469 1 95.31 280 GLY B CA 1
ATOM 4609 C C . GLY B 1 280 ? 25.734 13.531 25.672 1 95.31 280 GLY B C 1
ATOM 4610 O O . GLY B 1 280 ? 26.562 13.422 24.766 1 95.31 280 GLY B O 1
ATOM 4611 N N . LYS B 1 281 ? 24.891 12.648 26.016 1 96.94 281 LYS B N 1
ATOM 4612 C CA . LYS B 1 281 ? 24.906 11.359 25.328 1 96.94 281 LYS B CA 1
ATOM 4613 C C . LYS B 1 281 ? 23.688 11.219 24.406 1 96.94 281 LYS B C 1
ATOM 4615 O O . LYS B 1 281 ? 22.688 11.906 24.594 1 96.94 281 LYS B O 1
ATOM 4620 N N . ARG B 1 282 ? 23.828 10.422 23.438 1 96.69 282 ARG B N 1
ATOM 4621 C CA . ARG B 1 282 ? 22.734 10.195 22.484 1 96.69 282 ARG B CA 1
ATOM 4622 C C . ARG B 1 282 ? 21.969 8.93 22.828 1 96.69 282 ARG B C 1
ATOM 4624 O O . ARG B 1 282 ? 22.547 7.934 23.25 1 96.69 282 ARG B O 1
ATOM 4631 N N . VAL B 1 283 ? 20.75 9 22.703 1 97.12 283 VAL B N 1
ATOM 4632 C CA . VAL B 1 283 ? 19.875 7.84 22.891 1 97.12 283 VAL B CA 1
ATOM 4633 C C . VAL B 1 283 ? 19.812 7.027 21.609 1 97.12 283 VAL B C 1
ATOM 4635 O O . VAL B 1 283 ? 20 5.809 21.625 1 97.12 283 VAL B O 1
ATOM 4638 N N . PHE B 1 284 ? 19.469 7.652 20.5 1 97.56 284 PHE B N 1
ATOM 4639 C CA . PHE B 1 284 ? 19.453 7.07 19.172 1 97.56 284 PHE B CA 1
ATOM 4640 C C . PHE B 1 284 ? 20.719 7.445 18.391 1 97.56 284 PHE B C 1
ATOM 4642 O O . PHE B 1 284 ? 21.328 8.484 18.656 1 97.56 284 PHE B O 1
ATOM 4649 N N . LYS B 1 285 ? 21.141 6.543 17.469 1 96.38 285 LYS B N 1
ATOM 4650 C CA . LYS B 1 285 ? 22.266 6.922 16.641 1 96.38 285 LYS B CA 1
ATOM 4651 C C . LYS B 1 285 ? 22.047 8.281 15.977 1 96.38 285 LYS B C 1
ATOM 4653 O O . LYS B 1 285 ? 22.984 9.062 15.805 1 96.38 285 LYS B O 1
ATOM 4658 N N . MET B 1 286 ? 20.781 8.531 15.625 1 95.69 286 MET B N 1
ATOM 4659 C CA . MET B 1 286 ? 20.344 9.812 15.078 1 95.69 286 MET B CA 1
ATOM 4660 C C . MET B 1 286 ? 18.828 9.953 15.141 1 95.69 286 MET B C 1
ATOM 4662 O O . MET B 1 286 ? 18.109 8.953 15.062 1 95.69 286 MET B O 1
ATOM 4666 N N . ALA B 1 287 ? 18.438 11.094 15.328 1 96.62 287 ALA B N 1
ATOM 4667 C CA . ALA B 1 287 ? 17.016 11.422 15.234 1 96.62 287 ALA B CA 1
ATOM 4668 C C . ALA B 1 287 ? 16.75 12.352 14.055 1 96.62 287 ALA B C 1
ATOM 4670 O O . ALA B 1 287 ? 17.578 13.203 13.727 1 96.62 287 ALA B O 1
ATOM 4671 N N . PRO B 1 288 ? 15.492 12.227 13.477 1 97.38 288 PRO B N 1
ATOM 4672 C CA . PRO B 1 288 ? 14.336 11.383 13.766 1 97.38 288 PRO B CA 1
ATOM 4673 C C . PRO B 1 288 ? 14.633 9.891 13.578 1 97.38 288 PRO B C 1
ATOM 4675 O O . PRO B 1 288 ? 15.633 9.531 12.961 1 97.38 288 PRO B O 1
ATOM 4678 N N . ILE B 1 289 ? 13.789 9.031 14.023 1 98.06 289 ILE B N 1
ATOM 4679 C CA . ILE B 1 289 ? 14.07 7.621 14.273 1 98.06 289 ILE B CA 1
ATOM 4680 C C . ILE B 1 289 ? 14.352 6.906 12.953 1 98.06 289 ILE B C 1
ATOM 4682 O O . ILE B 1 289 ? 15.086 5.918 12.922 1 98.06 289 ILE B O 1
ATOM 4686 N N . HIS B 1 290 ? 13.852 7.367 11.805 1 98.25 290 HIS B N 1
ATOM 4687 C CA . HIS B 1 290 ? 14.148 6.695 10.547 1 98.25 290 HIS B CA 1
ATOM 4688 C C . HIS B 1 290 ? 15.633 6.738 10.227 1 98.25 290 HIS B C 1
ATOM 4690 O O . HIS B 1 290 ? 16.172 5.801 9.641 1 98.25 290 HIS B O 1
ATOM 4696 N N . HIS B 1 291 ? 16.344 7.742 10.648 1 97.12 291 HIS B N 1
ATOM 4697 C CA . HIS B 1 291 ? 17.781 7.82 10.461 1 97.12 291 HIS B CA 1
ATOM 4698 C C . HIS B 1 291 ? 18.516 6.844 11.367 1 97.12 291 HIS B C 1
ATOM 4700 O O . HIS B 1 291 ? 19.594 6.348 11.016 1 97.12 291 HIS B O 1
ATOM 4706 N N . HIS B 1 292 ? 17.953 6.617 12.602 1 97.31 292 HIS B N 1
ATOM 4707 C CA . HIS B 1 292 ? 18.516 5.602 13.477 1 97.31 292 HIS B CA 1
ATOM 4708 C C . HIS B 1 292 ? 18.594 4.246 12.781 1 97.31 292 HIS B C 1
ATOM 4710 O O . HIS B 1 292 ? 19.609 3.553 12.875 1 97.31 292 HIS B O 1
ATOM 4716 N N . PHE B 1 293 ? 17.594 3.877 12.047 1 97.44 293 PHE B N 1
ATOM 4717 C CA . PHE B 1 293 ? 17.547 2.596 11.352 1 97.44 293 PHE B CA 1
ATOM 4718 C C . PHE B 1 293 ? 18.5 2.59 10.156 1 97.44 293 PHE B C 1
ATOM 4720 O O . PHE B 1 293 ? 19.156 1.582 9.883 1 97.44 293 PHE B O 1
ATOM 4727 N N . GLU B 1 294 ? 18.547 3.754 9.469 1 95.81 294 GLU B N 1
ATOM 4728 C CA . GLU B 1 294 ? 19.531 3.857 8.391 1 95.81 294 GLU B CA 1
ATOM 4729 C C . GLU B 1 294 ? 20.953 3.609 8.906 1 95.81 294 GLU B C 1
ATOM 4731 O O . GLU B 1 294 ? 21.688 2.82 8.32 1 95.81 294 GLU B O 1
ATOM 4736 N N . LEU B 1 295 ? 21.25 4.297 9.984 1 95.69 295 LEU B N 1
ATOM 4737 C CA . LEU B 1 295 ? 22.594 4.199 10.547 1 95.69 295 LEU B CA 1
ATOM 4738 C C . LEU B 1 295 ? 22.828 2.828 11.172 1 95.69 295 LEU B C 1
ATOM 4740 O O . LEU B 1 295 ? 23.969 2.455 11.461 1 95.69 295 LEU B O 1
ATOM 4744 N N . SER B 1 296 ? 21.797 2.111 11.422 1 96.25 296 SER B N 1
ATOM 4745 C CA . SER B 1 296 ? 21.891 0.751 11.945 1 96.25 296 SER B CA 1
ATOM 4746 C C . SER B 1 296 ? 22.016 -0.266 10.82 1 96.25 296 SER B C 1
ATOM 4748 O O . SER B 1 296 ? 21.922 -1.474 11.047 1 96.25 296 SER B O 1
ATOM 4750 N N . GLY B 1 297 ? 22.062 0.16 9.578 1 95.19 297 GLY B N 1
ATOM 4751 C CA . GLY B 1 297 ? 22.391 -0.735 8.477 1 95.19 297 GLY B CA 1
AT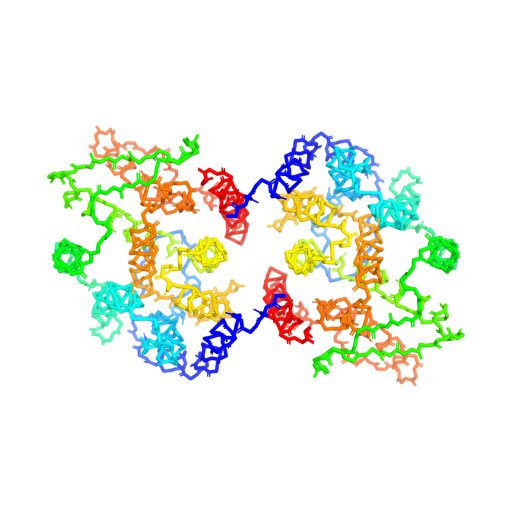OM 4752 C C . GLY B 1 297 ? 21.219 -0.989 7.543 1 95.19 297 GLY B C 1
ATOM 4753 O O . GLY B 1 297 ? 21.375 -1.659 6.52 1 95.19 297 GLY B O 1
ATOM 4754 N N . TRP B 1 298 ? 20.016 -0.446 7.82 1 95.44 298 TRP B N 1
ATOM 4755 C CA . TRP B 1 298 ? 18.875 -0.633 6.938 1 95.44 298 TRP B CA 1
ATOM 4756 C C . TRP B 1 298 ? 18.969 0.271 5.715 1 95.44 298 TRP B C 1
ATOM 4758 O O . TRP B 1 298 ? 19.219 1.474 5.84 1 95.44 298 TRP B O 1
ATOM 4768 N N . PRO B 1 299 ? 18.828 -0.37 4.438 1 96.19 299 PRO B N 1
ATOM 4769 C CA . PRO B 1 299 ? 18.641 0.536 3.303 1 96.19 299 PRO B CA 1
ATOM 4770 C C . PRO B 1 299 ? 17.422 1.453 3.48 1 96.19 299 PRO B C 1
ATOM 4772 O O . PRO B 1 299 ? 16.453 1.073 4.125 1 96.19 299 PRO B O 1
ATOM 4775 N N . GLU B 1 300 ? 17.5 2.654 2.936 1 96.94 300 GLU B N 1
ATOM 4776 C CA . GLU B 1 300 ? 16.422 3.637 3.031 1 96.94 300 GLU B CA 1
ATOM 4777 C C . GLU B 1 300 ? 15.086 3.033 2.604 1 96.94 300 GLU B C 1
ATOM 4779 O O . GLU B 1 300 ? 14.07 3.246 3.262 1 96.94 300 GLU B O 1
ATOM 4784 N N . THR B 1 301 ? 15.141 2.229 1.519 1 97.25 301 THR B N 1
ATOM 4785 C CA . THR B 1 301 ? 13.906 1.664 0.968 1 97.25 301 THR B CA 1
ATOM 4786 C C . THR B 1 301 ? 13.32 0.624 1.917 1 97.25 301 THR B C 1
ATOM 4788 O O . THR B 1 301 ? 12.102 0.44 1.964 1 97.25 301 THR B O 1
ATOM 4791 N N . LYS B 1 302 ? 14.125 -0.054 2.666 1 97.62 302 LYS B N 1
ATOM 4792 C CA . LYS B 1 302 ? 13.641 -0.997 3.668 1 97.62 302 LYS B CA 1
ATOM 4793 C C . LYS B 1 302 ? 12.914 -0.271 4.801 1 97.62 302 LYS B C 1
ATOM 4795 O O . LYS B 1 302 ? 11.859 -0.712 5.25 1 97.62 302 LYS B O 1
ATOM 4800 N N . VAL B 1 303 ? 13.516 0.846 5.266 1 98.5 303 VAL B N 1
ATOM 4801 C CA . VAL B 1 303 ? 12.883 1.654 6.301 1 98.5 303 VAL B CA 1
ATOM 4802 C C . VAL B 1 303 ? 11.484 2.078 5.844 1 98.5 303 VAL B C 1
ATOM 4804 O O . VAL B 1 303 ? 10.508 1.924 6.582 1 98.5 303 VAL B O 1
ATOM 4807 N N . VAL B 1 304 ? 11.398 2.564 4.621 1 98.69 304 VAL B N 1
ATOM 4808 C CA . VAL B 1 304 ? 10.148 3.064 4.062 1 98.69 304 VAL B CA 1
ATOM 4809 C C . VAL B 1 304 ? 9.117 1.933 3.998 1 98.69 304 VAL B C 1
ATOM 4811 O O . VAL B 1 304 ? 7.969 2.104 4.406 1 98.69 304 VAL B O 1
ATOM 4814 N N . ALA B 1 305 ? 9.547 0.757 3.529 1 98.5 305 ALA B N 1
ATOM 4815 C CA . ALA B 1 305 ? 8.641 -0.38 3.369 1 98.5 305 ALA B CA 1
ATOM 4816 C C . ALA B 1 305 ? 8.133 -0.869 4.723 1 98.5 305 ALA B C 1
ATOM 4818 O O . ALA B 1 305 ? 6.934 -1.104 4.895 1 98.5 305 ALA B O 1
ATOM 4819 N N . ILE B 1 306 ? 9.008 -1.002 5.676 1 98.69 306 ILE B N 1
ATOM 4820 C CA . ILE B 1 306 ? 8.641 -1.514 6.992 1 98.69 306 ILE B CA 1
ATOM 4821 C C . ILE B 1 306 ? 7.719 -0.52 7.691 1 98.69 306 ILE B C 1
ATOM 4823 O O . ILE B 1 306 ? 6.711 -0.911 8.289 1 98.69 306 ILE B O 1
ATOM 4827 N N . PHE B 1 307 ? 8.031 0.792 7.641 1 98.88 307 PHE B N 1
ATOM 4828 C CA . PHE B 1 307 ? 7.18 1.811 8.25 1 98.88 307 PHE B CA 1
ATOM 4829 C C . PHE B 1 307 ? 5.797 1.819 7.605 1 98.88 307 PHE B C 1
ATOM 4831 O O . PHE B 1 307 ? 4.793 2.031 8.281 1 98.88 307 PHE B O 1
ATOM 4838 N N . ALA B 1 308 ? 5.766 1.574 6.289 1 98.81 308 ALA B N 1
ATOM 4839 C CA . ALA B 1 308 ? 4.48 1.495 5.598 1 98.81 308 ALA B CA 1
ATOM 4840 C C . ALA B 1 308 ? 3.68 0.282 6.062 1 98.81 308 ALA B C 1
ATOM 4842 O O . ALA B 1 308 ? 2.473 0.378 6.297 1 98.81 308 ALA B O 1
ATOM 4843 N N . ILE B 1 309 ? 4.332 -0.893 6.211 1 98.81 309 ILE B N 1
ATOM 4844 C CA . ILE B 1 309 ? 3.656 -2.107 6.652 1 98.81 309 ILE B CA 1
ATOM 4845 C C . ILE B 1 309 ? 3.133 -1.92 8.07 1 98.81 309 ILE B C 1
ATOM 4847 O O . ILE B 1 309 ? 1.986 -2.264 8.367 1 98.81 309 ILE B O 1
ATOM 4851 N N . VAL B 1 310 ? 3.947 -1.315 8.914 1 98.75 310 VAL B N 1
ATOM 4852 C CA . VAL B 1 310 ? 3.539 -1.026 10.281 1 98.75 310 VAL B CA 1
ATOM 4853 C C . VAL B 1 310 ? 2.314 -0.113 10.273 1 98.75 310 VAL B C 1
ATOM 4855 O O . VAL B 1 310 ? 1.351 -0.349 11.008 1 98.75 310 VAL B O 1
ATOM 4858 N N . THR B 1 311 ? 2.365 0.906 9.469 1 98.94 311 THR B N 1
ATOM 4859 C CA . THR B 1 311 ? 1.239 1.829 9.359 1 98.94 311 THR B CA 1
ATOM 4860 C C . THR B 1 311 ? -0.017 1.1 8.898 1 98.94 311 THR B C 1
ATOM 4862 O O . THR B 1 311 ? -1.099 1.295 9.453 1 98.94 311 THR B O 1
ATOM 4865 N N . ALA B 1 312 ? 0.117 0.219 7.867 1 98.88 312 ALA B N 1
ATOM 4866 C CA . ALA B 1 312 ? -1.028 -0.53 7.355 1 98.88 312 ALA B CA 1
ATOM 4867 C C . ALA B 1 312 ? -1.674 -1.364 8.453 1 98.88 312 ALA B C 1
ATOM 4869 O O . ALA B 1 312 ? -2.896 -1.35 8.617 1 98.88 312 ALA B O 1
ATOM 4870 N N . ILE B 1 313 ? -0.883 -2.047 9.219 1 98.75 313 ILE B N 1
ATOM 4871 C CA . ILE B 1 313 ? -1.381 -2.939 10.258 1 98.75 313 ILE B CA 1
ATOM 4872 C C . ILE B 1 313 ? -2.025 -2.123 11.375 1 98.75 313 ILE B C 1
ATOM 4874 O O . ILE B 1 313 ? -3.086 -2.488 11.883 1 98.75 313 ILE B O 1
ATOM 4878 N N . LEU B 1 314 ? -1.407 -1.017 11.742 1 98.88 314 LEU B N 1
ATOM 4879 C CA . LEU B 1 314 ? -1.963 -0.183 12.797 1 98.88 314 LEU B CA 1
ATOM 4880 C C . LEU B 1 314 ? -3.258 0.483 12.344 1 98.88 314 LEU B C 1
ATOM 4882 O O . LEU B 1 314 ? -4.168 0.694 13.148 1 98.88 314 LEU B O 1
ATOM 4886 N N . CYS B 1 315 ? -3.354 0.85 11.062 1 98.81 315 CYS B N 1
ATOM 4887 C CA . CYS B 1 315 ? -4.613 1.347 10.523 1 98.81 315 CYS B CA 1
ATOM 4888 C C . CYS B 1 315 ? -5.699 0.282 10.602 1 98.81 315 CYS B C 1
ATOM 4890 O O . CYS B 1 315 ? -6.848 0.586 10.93 1 98.81 315 CYS B O 1
ATOM 4892 N N . LEU B 1 316 ? -5.324 -0.995 10.32 1 98.62 316 LEU B N 1
ATOM 4893 C CA . LEU B 1 316 ? -6.277 -2.094 10.43 1 98.62 316 LEU B CA 1
ATOM 4894 C C . LEU B 1 316 ? -6.711 -2.295 11.875 1 98.62 316 LEU B C 1
ATOM 4896 O O . LEU B 1 316 ? -7.895 -2.508 12.148 1 98.62 316 LEU B O 1
ATOM 4900 N N . ILE B 1 317 ? -5.773 -2.203 12.773 1 98.31 317 ILE B N 1
ATOM 4901 C CA . ILE B 1 317 ? -6.102 -2.275 14.195 1 98.31 317 ILE B CA 1
ATOM 4902 C C . ILE B 1 317 ? -6.988 -1.097 14.578 1 98.31 317 ILE B C 1
ATOM 4904 O O . ILE B 1 317 ? -7.91 -1.243 15.383 1 98.31 317 ILE B O 1
ATOM 4908 N N . GLY B 1 318 ? -6.668 0.102 13.977 1 98.25 318 GLY B N 1
ATOM 4909 C CA . GLY B 1 318 ? -7.512 1.271 14.188 1 98.25 318 GLY B CA 1
ATOM 4910 C C . GLY B 1 318 ? -8.953 1.044 13.789 1 98.25 318 GLY B C 1
ATOM 4911 O O . GLY B 1 318 ? -9.875 1.532 14.453 1 98.25 318 GLY B O 1
ATOM 4912 N N . LEU B 1 319 ? -9.172 0.319 12.711 1 97.38 319 LEU B N 1
ATOM 4913 C CA . LEU B 1 319 ? -10.531 0.01 12.289 1 97.38 319 LEU B CA 1
ATOM 4914 C C . LEU B 1 319 ? -11.25 -0.847 13.328 1 97.38 319 LEU B C 1
ATOM 4916 O O . LEU B 1 319 ? -12.414 -0.599 13.656 1 97.38 319 LEU B O 1
ATOM 4920 N N . ILE B 1 320 ? -10.508 -1.831 13.914 1 96.31 320 ILE B N 1
ATOM 4921 C CA . ILE B 1 320 ? -11.078 -2.705 14.938 1 96.31 320 ILE B CA 1
ATOM 4922 C C . ILE B 1 320 ? -11.383 -1.897 16.188 1 96.31 320 ILE B C 1
ATOM 4924 O O . ILE B 1 320 ? -12.352 -2.188 16.906 1 96.31 320 ILE B O 1
ATOM 4928 N N . ALA B 1 321 ? -10.625 -0.868 16.359 1 96.75 321 ALA B N 1
ATOM 4929 C CA . ALA B 1 321 ? -10.719 -0.065 17.578 1 96.75 321 ALA B CA 1
ATOM 4930 C C . ALA B 1 321 ? -11.938 0.848 17.531 1 96.75 321 ALA B C 1
ATOM 4932 O O . ALA B 1 321 ? -12.32 1.43 18.547 1 96.75 321 ALA B O 1
ATOM 4933 N N . ILE B 1 322 ? -12.609 1.048 16.391 1 95.06 322 ILE B N 1
ATOM 4934 C CA . ILE B 1 322 ? -13.797 1.887 16.25 1 95.06 322 ILE B CA 1
ATOM 4935 C C . ILE B 1 322 ? -15.023 1.146 16.781 1 95.06 322 ILE B C 1
ATOM 4937 O O . ILE B 1 322 ? -15.453 1.387 17.906 1 95.06 322 ILE B O 1
#

Organism: Anaerostipes caccae (strain DSM 14662 / CCUG 47493 / JCM 13470 / NCIMB 13811 / L1-92) (NCBI:txid411490)

pLDDT: mean 94.8, std 8.52, range [50.97, 98.94]

Secondary structure (DSSP, 8-state):
--GGGGHHHHHHHHHHHHHHHHHHHHHHHHHTT------S-GGGGGGTT----THHHHHHHHHHHHHTTTTT-TTHHHHHHHHHHHHHHHHHHHHHHHTS--S--S-HHHHHHHHHHHHHHHHHHHHHH-S-TTEEEPTTSSS-EEE-GGGHHHHHHHHHHHHHHHHHHHTTSTTHHHHHHHHHHHHHHHHHHHHHHTT---S-HHHHHHHHHHHHHHHHHHSSSPS---HHHHHHHHHHHHHHHHHHTT-GGGHHHHTHHHHHHHHHHHHHHHHHHHHS--SSSSSSHHHHHHHTT--HHHHHHHHHHHHHHHHHHHHHH-/--GGGGHHHHHHHHHHHHHHHHHHHHHHHHHTT------S-GGGGGGTT----THHHHHHHHHHHHHTTTTT-TTHHHHHHHHHHHHHHHHHHHHHHHTS--S--S-HHHHHHHHHHHHHHHHHHHHHH-S-TTEEEPTTSSS-EEE-GGGHHHHHHHHHHHHHHHHHHHTTSTTHHHHHHHHHHHHHHHHHHHHHHTT---S-HHHHHHHHHHHHHHHHHHSSSPS---HHHHHHHHHHHHHHHHHHTT-GGGHHHHTHHHHHHHHHHHHHHHHHHHHS--SSSSSSHHHHHHHTT--HHHHHHHHHHHHHHHHHHHHHH-